Protein AF-A0A672Z859-F1 (afdb_monomer_lite)

InterPro domains:
  IPR001382 Glycoside hydrolase family 47 [PF01532] (1-396)
  IPR001382 Glycoside hydrolase family 47 [PR00747] (28-46)
  IPR001382 Glycoside hydrolase family 47 [PR00747] (67-86)
  IPR001382 Glycoside hydrolase family 47 [PR00747] (162-179)
  IPR001382 Glycoside hydrolase family 47 [PR00747] (224-240)
  IPR001382 Glycoside hydrolase family 47 [PR00747] (297-321)
  IPR001382 Glycoside hydrolase family 47 [PR00747] (360-380)
  IPR012341 Six-hairpin glycosidase-like superfamily [G3DSA:1.50.10.10] (1-399)
  IPR036026 Seven-hairpin glycosidases [SSF48225] (1-396)
  IPR050749 Glycosyl Hydrolase Family 47 [PTHR11742] (1-396)

Sequence (406 aa):
MWILGLKEEFEEAKAWVATELSFNKNVDVNLFESTIRILGGLLSTYHLTGDTLFLDKAKDIGSRLMPAFNTPSKIPYSDVNIGKGTAHPPRWTSDSTVAEVTSIQLEFRELSRLTEDPQYQAAVAEVMRQVHKLDGKLDGLVPMFINTNNGQFTHQGIYTLGARADSYYEYLLKQWIQGGKKETQLLEDYLQAIEGVQKNLVQKSSPNGLTFVGELSHGQFSPKMDHLVCFLPGTLALGAHNGLPADHMDLAKQLMETCYQMYLQMETGLSPEIVHFNMHQGSIRDIDVKLADRHNLLRPETVESLFYLYRFTKDHKYRDWGWEILQNFNKYTKVSSGGYTSVNNVRDPDYPSPRDKMESFFLGETLKYLYLLFSNDTDLVSLDRYVFNTEAHPLPDSDGLCWRSR

Organism: NCBI:txid375764

Radius of gyration: 20.68 Å; chains: 1; bounding box: 54×48×50 Å

Foldseek 3Di:
DLLVVPVVVVVVVVVCLQPPDDLQDQDKDFLQCCQQPQLLQLQLVCVSPVDCSSLVSSLLQLVLSLLQLPFQQSQGAGIGGSNPSHGDHPPPAQKDQLLSLQQRQLRLVSNCVVVVPCSSNVSSVSLVVLVLPAPLAQQLFAAGIAGRHPRHDDLRFKGDCAPRRVCNLVSLLLVCQQAVVPPVSSVVSNVSVVVRQVPQFWAFFPDPGQTDGFITHNNDTFQKHFLRSLLQLLSLLLCVVVPHDPVSNVSSVRVLVVSQCLQVVFPLSAHWRMWGAHHDPPDPDGTDDDLQGQKDQLDASSLSSLLSNCLRPVPCVSLVSLVSNVVSQVQQFADPVDDGFIFNHSNDSPPSHGPPDRDPLNVQHRVVSNVSSPDPDCVSLHSNFWDARPSRRTDGGPVVPPPPDD

Structure (mmCIF, N/CA/C/O backbone):
data_AF-A0A672Z859-F1
#
_entry.id   AF-A0A672Z859-F1
#
loop_
_atom_site.group_PDB
_atom_site.id
_atom_site.type_symbol
_atom_site.label_atom_id
_atom_site.label_alt_id
_atom_site.label_comp_id
_atom_site.label_asym_id
_atom_site.label_entity_id
_atom_site.label_seq_id
_atom_site.pdbx_PDB_ins_code
_atom_site.Cartn_x
_atom_site.Cartn_y
_atom_site.Cartn_z
_atom_site.occupancy
_atom_site.B_iso_or_equiv
_atom_site.auth_seq_id
_atom_site.auth_comp_id
_atom_site.auth_asym_id
_atom_site.auth_atom_id
_atom_site.pdbx_PDB_model_num
ATOM 1 N N . MET A 1 1 ? -15.881 -8.748 -4.102 1.00 97.38 1 MET A N 1
ATOM 2 C CA . MET A 1 1 ? -17.262 -9.241 -4.317 1.00 97.38 1 MET A CA 1
ATOM 3 C C . MET A 1 1 ? -18.230 -8.105 -4.618 1.00 97.38 1 MET A C 1
ATOM 5 O O . MET A 1 1 ? -18.609 -7.965 -5.771 1.00 97.38 1 MET A O 1
ATOM 9 N N . TRP A 1 2 ? -18.559 -7.239 -3.650 1.00 97.44 2 TRP A N 1
ATOM 10 C CA . TRP A 1 2 ? -19.599 -6.208 -3.810 1.00 97.44 2 TRP A CA 1
ATOM 11 C C . TRP A 1 2 ? -19.456 -5.304 -5.049 1.00 97.44 2 TRP A C 1
ATOM 13 O O . TRP A 1 2 ? -20.424 -5.149 -5.791 1.00 97.44 2 TRP A O 1
ATOM 23 N N . ILE A 1 3 ? -18.255 -4.755 -5.281 1.00 97.19 3 ILE A N 1
ATOM 24 C CA . ILE A 1 3 ? -17.929 -3.864 -6.417 1.00 97.19 3 ILE A CA 1
ATOM 25 C C . ILE A 1 3 ? -18.096 -4.577 -7.771 1.00 97.19 3 ILE A C 1
ATOM 27 O O . ILE A 1 3 ? -18.504 -3.961 -8.748 1.00 97.19 3 ILE A O 1
ATOM 31 N N . LEU A 1 4 ? -17.817 -5.883 -7.816 1.00 97.31 4 LEU A N 1
ATOM 32 C CA . LEU A 1 4 ? -17.894 -6.712 -9.024 1.00 97.31 4 LEU A CA 1
ATOM 33 C C . LEU A 1 4 ? -19.319 -7.240 -9.288 1.00 97.31 4 LEU A C 1
ATOM 35 O O . LEU A 1 4 ? -19.523 -7.993 -10.231 1.00 97.31 4 LEU A O 1
ATOM 39 N N . GLY A 1 5 ? -20.301 -6.900 -8.444 1.00 97.31 5 GLY A N 1
ATOM 40 C CA . GLY A 1 5 ? -21.679 -7.386 -8.588 1.00 97.31 5 GLY A CA 1
ATOM 41 C C . GLY A 1 5 ? -21.903 -8.844 -8.165 1.00 97.31 5 GLY A C 1
ATOM 42 O O . GLY A 1 5 ? -22.997 -9.359 -8.368 1.00 97.31 5 GLY A O 1
ATOM 43 N N . LEU A 1 6 ? -20.915 -9.489 -7.536 1.00 98.38 6 LEU A N 1
ATOM 44 C CA . LEU A 1 6 ? -20.994 -10.861 -7.011 1.00 98.38 6 LEU A CA 1
ATOM 45 C C . LEU A 1 6 ? -21.804 -10.884 -5.703 1.00 98.38 6 LEU A C 1
ATOM 47 O O . LEU A 1 6 ? -21.234 -10.850 -4.609 1.00 98.38 6 LEU A O 1
ATOM 51 N N . LYS A 1 7 ? -23.133 -10.759 -5.816 1.00 97.62 7 LYS A N 1
ATOM 52 C CA . LYS A 1 7 ? -24.040 -10.592 -4.667 1.00 97.62 7 LYS A CA 1
ATOM 53 C C . LYS A 1 7 ? -24.326 -11.903 -3.940 1.00 97.62 7 LYS A C 1
ATOM 55 O O . LYS A 1 7 ? -24.415 -11.877 -2.720 1.00 97.62 7 LYS A O 1
ATOM 60 N N . GLU A 1 8 ? -24.437 -13.019 -4.654 1.00 98.56 8 GLU A N 1
ATOM 61 C CA . GLU A 1 8 ? -24.702 -14.329 -4.044 1.00 98.56 8 GLU A CA 1
ATOM 62 C C . GLU A 1 8 ? -23.522 -14.767 -3.165 1.00 98.56 8 GLU A C 1
ATOM 64 O O . GLU A 1 8 ? -23.705 -15.077 -1.989 1.00 98.56 8 GLU A O 1
ATOM 69 N N . GLU A 1 9 ? -22.299 -14.656 -3.685 1.00 98.75 9 GLU A N 1
ATOM 70 C CA . GLU A 1 9 ? -21.063 -14.943 -2.951 1.00 98.75 9 GLU A CA 1
ATOM 71 C C . GLU A 1 9 ? -20.862 -13.973 -1.780 1.00 98.75 9 GLU A C 1
ATOM 73 O O . GLU A 1 9 ? -20.339 -14.341 -0.727 1.00 98.75 9 GLU A O 1
ATOM 78 N N . PHE A 1 10 ? -21.294 -12.716 -1.940 1.00 98.69 10 PHE A N 1
ATOM 79 C CA . PHE A 1 10 ? -21.260 -11.748 -0.849 1.00 98.69 10 PHE A CA 1
ATOM 80 C C . PHE A 1 10 ? -22.196 -12.141 0.300 1.00 98.69 10 PHE A C 1
ATOM 82 O O . PHE A 1 10 ? -21.785 -12.046 1.455 1.00 98.69 10 PHE A O 1
ATOM 89 N N . GLU A 1 11 ? -23.422 -12.587 0.014 1.00 98.62 11 GLU A N 1
ATOM 90 C CA . GLU A 1 11 ? -24.357 -13.027 1.057 1.00 98.62 11 GLU A CA 1
ATOM 91 C C . GLU A 1 11 ? -23.876 -14.307 1.758 1.00 98.62 11 GLU A C 1
ATOM 93 O O . GLU A 1 11 ? -23.990 -14.406 2.981 1.00 98.62 11 GLU A O 1
ATOM 98 N N . GLU A 1 12 ? -23.256 -15.245 1.033 1.00 98.75 12 GLU A N 1
ATOM 99 C CA . GLU A 1 12 ? -22.596 -16.411 1.639 1.00 98.75 12 GLU A CA 1
ATOM 100 C C . GLU A 1 12 ? -21.469 -15.984 2.597 1.00 98.75 12 GLU A C 1
ATOM 102 O O . GLU A 1 12 ? -21.439 -16.386 3.765 1.00 98.75 12 GLU A O 1
ATOM 107 N N . ALA A 1 13 ? -20.569 -15.108 2.142 1.00 98.75 13 ALA A N 1
ATOM 108 C CA . ALA A 1 13 ? -19.478 -14.601 2.970 1.00 98.75 13 ALA A CA 1
ATOM 109 C C . ALA A 1 13 ? -19.990 -13.806 4.183 1.00 98.75 13 ALA A C 1
ATOM 111 O O . ALA A 1 13 ? -19.455 -13.930 5.287 1.00 98.75 13 ALA A O 1
ATOM 112 N N . LYS A 1 14 ? -21.048 -13.010 4.008 1.00 98.62 14 LYS A N 1
ATOM 113 C CA . LYS A 1 14 ? -21.707 -12.275 5.091 1.00 98.62 14 LYS A CA 1
ATOM 114 C C . LYS A 1 14 ? -22.301 -13.222 6.132 1.00 98.62 14 LYS A C 1
ATOM 116 O O . LYS A 1 14 ? -22.148 -12.960 7.324 1.00 98.62 14 LYS A O 1
ATOM 121 N N . ALA A 1 15 ? -22.938 -14.316 5.711 1.00 98.69 15 ALA A N 1
ATOM 122 C CA . ALA A 1 15 ? -23.451 -15.326 6.634 1.00 98.69 15 ALA A CA 1
ATOM 123 C C . ALA A 1 15 ? -22.320 -15.899 7.504 1.00 98.69 15 ALA A C 1
ATOM 125 O O . ALA A 1 15 ? -22.454 -15.939 8.725 1.00 98.69 15 ALA A O 1
ATOM 126 N N . TRP A 1 16 ? -21.167 -16.215 6.905 1.00 98.81 16 TRP A N 1
ATOM 127 C CA . TRP A 1 16 ? -19.982 -16.648 7.652 1.00 98.81 16 TRP A CA 1
ATOM 128 C C . TRP A 1 16 ? -19.458 -15.572 8.620 1.00 98.81 16 TRP A C 1
ATOM 130 O O . TRP A 1 16 ? -19.127 -15.874 9.766 1.00 98.81 16 TRP A O 1
ATOM 140 N N . VAL A 1 17 ? -19.421 -14.297 8.213 1.00 98.69 17 VAL A N 1
ATOM 141 C CA . VAL A 1 17 ? -19.032 -13.187 9.108 1.00 98.69 17 VAL A CA 1
ATOM 142 C C . VAL A 1 17 ? -19.989 -13.066 10.298 1.00 98.69 17 VAL A C 1
ATOM 144 O O . VAL A 1 17 ? -19.555 -12.788 11.421 1.00 98.69 17 VAL A O 1
ATOM 147 N N . ALA A 1 18 ? -21.283 -13.285 10.073 1.00 98.38 18 ALA A N 1
ATOM 148 C CA . ALA A 1 18 ? -22.292 -13.227 11.120 1.00 98.38 18 ALA A CA 1
ATOM 149 C C . ALA A 1 18 ? -22.147 -14.375 12.129 1.00 98.38 18 ALA A C 1
ATOM 151 O O . ALA A 1 18 ? -22.245 -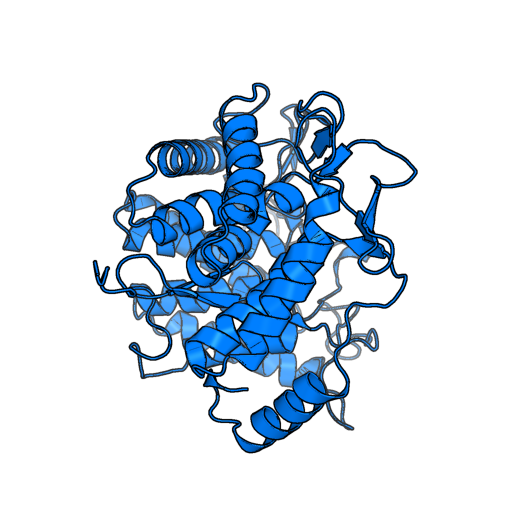14.129 13.334 1.00 98.38 18 ALA A O 1
ATOM 152 N N . THR A 1 19 ? -21.901 -15.605 11.661 1.00 98.06 19 THR A N 1
ATOM 153 C CA . THR A 1 19 ? -21.967 -16.807 12.512 1.00 98.06 19 THR A CA 1
ATOM 154 C C . THR A 1 19 ? -20.611 -17.323 12.988 1.00 98.06 19 THR A C 1
ATOM 156 O O . THR A 1 19 ? -20.510 -17.771 14.127 1.00 98.06 19 THR A O 1
ATOM 159 N N . GLU A 1 20 ? -19.563 -17.229 12.169 1.00 98.12 20 GLU A N 1
ATOM 160 C CA . GLU A 1 20 ? -18.277 -17.895 12.420 1.00 98.12 20 GLU A CA 1
ATOM 161 C C . GLU A 1 20 ? -17.148 -16.935 12.816 1.00 98.12 20 GLU A C 1
ATOM 163 O O . GLU A 1 20 ? -16.234 -17.313 13.559 1.00 98.12 20 GLU A O 1
ATOM 168 N N . LEU A 1 21 ? -17.174 -15.684 12.338 1.00 97.88 21 LEU A N 1
ATOM 169 C CA . LEU A 1 21 ? -16.095 -14.736 12.621 1.00 97.88 21 LEU A CA 1
ATOM 170 C C . LEU A 1 21 ? -16.099 -14.320 14.098 1.00 97.88 21 LEU A C 1
ATOM 172 O O . LEU A 1 21 ? -16.973 -13.580 14.561 1.00 97.88 21 LEU A O 1
ATOM 176 N N . SER A 1 22 ? -15.064 -14.740 14.828 1.00 96.75 22 SER A N 1
ATOM 177 C CA . SER A 1 22 ? -14.857 -14.409 16.238 1.00 96.75 22 SER A CA 1
ATOM 178 C C . SER A 1 22 ? -13.419 -13.984 16.517 1.00 96.75 22 SER A C 1
ATOM 180 O O . SER A 1 22 ? -12.471 -14.689 16.167 1.00 96.75 22 SER A O 1
ATOM 182 N N . PHE A 1 23 ? -13.269 -12.870 17.234 1.00 97.75 23 PHE A N 1
ATOM 183 C CA . PHE A 1 23 ? -11.976 -12.316 17.645 1.00 97.75 23 PHE A CA 1
ATOM 184 C C . PHE A 1 23 ? -11.574 -12.691 19.083 1.00 97.75 23 PHE A C 1
ATOM 186 O O . PHE A 1 23 ? -10.607 -12.166 19.622 1.00 97.75 23 PHE A O 1
ATOM 193 N N . ASN A 1 24 ? -12.279 -13.642 19.708 1.00 94.50 24 ASN A N 1
ATOM 194 C CA . ASN A 1 24 ? -12.000 -14.106 21.076 1.00 94.50 24 ASN A CA 1
ATOM 195 C C . ASN A 1 24 ? -10.847 -15.121 21.175 1.00 94.50 24 ASN A C 1
ATOM 197 O O . ASN A 1 24 ? -10.555 -15.628 22.259 1.00 94.50 24 ASN A O 1
ATOM 201 N N . LYS A 1 25 ? -10.215 -15.483 20.055 1.00 95.12 25 LYS A N 1
ATOM 202 C CA . LYS A 1 25 ? -9.151 -16.491 20.044 1.00 95.12 25 LYS A CA 1
ATOM 203 C C . LYS A 1 25 ? -7.878 -15.929 20.680 1.00 95.12 25 LYS A C 1
ATOM 205 O O . LYS A 1 25 ? -7.481 -14.803 20.411 1.00 95.12 25 LYS A O 1
ATOM 210 N N . ASN A 1 26 ? -7.215 -16.743 21.499 1.00 97.19 26 ASN A N 1
ATOM 211 C CA . ASN A 1 26 ? -5.883 -16.441 22.024 1.00 97.19 26 ASN A CA 1
ATOM 212 C C . ASN A 1 26 ? -4.842 -16.631 20.910 1.00 97.19 26 ASN A C 1
ATOM 214 O O . ASN A 1 26 ? -4.284 -17.718 20.760 1.00 97.19 26 ASN A O 1
ATOM 218 N N . VAL A 1 27 ? -4.630 -15.582 20.123 1.00 98.00 27 VAL A N 1
ATOM 219 C CA . VAL A 1 27 ? -3.706 -15.556 18.990 1.00 98.00 27 VAL A CA 1
ATOM 220 C C . VAL A 1 27 ? -3.055 -14.182 18.906 1.00 98.00 27 VAL A C 1
ATOM 222 O O . VAL A 1 27 ? -3.732 -13.172 19.100 1.00 98.00 27 VAL A O 1
ATOM 225 N N . ASP A 1 28 ? -1.750 -14.169 18.647 1.00 98.31 28 ASP A N 1
ATOM 226 C CA . ASP A 1 28 ? -1.007 -12.950 18.344 1.00 98.31 28 ASP A CA 1
ATOM 227 C C . ASP A 1 28 ? -1.210 -12.604 16.871 1.00 98.31 28 ASP A C 1
ATOM 229 O O . ASP A 1 28 ? -1.136 -13.477 16.000 1.00 98.31 28 ASP A O 1
ATOM 233 N N . VAL A 1 29 ? -1.496 -11.337 16.602 1.00 98.56 29 VAL A N 1
ATOM 234 C CA . VAL A 1 29 ? -1.642 -10.804 15.251 1.00 98.56 29 VAL A CA 1
ATOM 235 C C . VAL A 1 29 ? -0.760 -9.575 15.098 1.00 98.56 29 VAL A C 1
ATOM 237 O O . VAL A 1 29 ? -0.601 -8.802 16.046 1.00 98.56 29 VAL A O 1
ATOM 240 N N . ASN A 1 30 ? -0.226 -9.372 13.896 1.00 98.75 30 ASN A N 1
ATOM 241 C CA . ASN A 1 30 ? 0.464 -8.133 13.569 1.00 98.75 30 ASN A CA 1
ATOM 242 C C . ASN A 1 30 ? -0.564 -6.990 13.465 1.00 98.75 30 ASN A C 1
ATOM 244 O O . ASN A 1 30 ? -1.607 -7.146 12.819 1.00 98.75 30 ASN A O 1
ATOM 248 N N . LEU A 1 31 ? -0.285 -5.861 14.120 1.00 98.88 31 LEU A N 1
ATOM 249 C CA . LEU A 1 31 ? -1.169 -4.697 14.182 1.00 98.88 31 LEU A CA 1
ATOM 250 C C . LEU A 1 31 ? -1.448 -4.129 12.789 1.00 98.88 31 LEU A C 1
ATOM 252 O O . LEU A 1 31 ? -2.609 -3.890 12.458 1.00 98.88 31 LEU A O 1
ATOM 256 N N . PHE A 1 32 ? -0.405 -3.925 11.987 1.00 98.88 32 PHE A N 1
ATOM 257 C CA . PHE A 1 32 ? -0.510 -3.352 10.648 1.00 98.88 32 PHE A CA 1
ATOM 258 C C . PHE A 1 32 ? -1.339 -4.249 9.729 1.00 98.88 32 PHE A C 1
ATOM 260 O O . PHE A 1 32 ? -2.381 -3.818 9.242 1.00 98.88 32 PHE A O 1
ATOM 267 N N . GLU A 1 33 ? -0.971 -5.525 9.609 1.00 98.75 33 GLU A N 1
ATOM 268 C CA . GLU A 1 33 ? -1.672 -6.484 8.747 1.00 98.75 33 GLU A CA 1
ATOM 269 C C . GLU A 1 33 ? -3.140 -6.670 9.161 1.00 98.75 33 GLU A C 1
ATOM 271 O O . GLU A 1 33 ? -4.044 -6.735 8.328 1.00 98.75 33 GLU A O 1
ATOM 276 N N . SER A 1 34 ? -3.419 -6.704 10.467 1.00 98.81 34 SER A N 1
ATOM 277 C CA . SER A 1 34 ? -4.800 -6.785 10.961 1.00 98.81 34 SER A CA 1
ATOM 278 C C . SER A 1 34 ? -5.596 -5.524 10.642 1.00 98.81 34 SER A C 1
ATOM 280 O O . SER A 1 34 ? -6.791 -5.595 10.350 1.00 98.81 34 SER A O 1
ATOM 282 N N . THR A 1 35 ? -4.944 -4.365 10.692 1.00 98.94 35 THR A N 1
ATOM 283 C CA . THR A 1 35 ? -5.588 -3.081 10.437 1.00 98.94 35 THR A CA 1
ATOM 284 C C . THR A 1 35 ? -5.940 -2.931 8.968 1.00 98.94 35 THR A C 1
ATOM 286 O O . THR A 1 35 ? -7.113 -2.750 8.642 1.00 98.94 35 THR A O 1
ATOM 289 N N . ILE A 1 36 ? -4.961 -3.059 8.075 1.00 98.88 36 ILE A N 1
ATOM 290 C CA . ILE A 1 36 ? -5.174 -2.754 6.659 1.00 98.88 36 ILE A CA 1
ATOM 291 C C . ILE A 1 36 ? -6.114 -3.771 6.008 1.00 98.88 36 ILE A C 1
ATOM 293 O O . ILE A 1 36 ? -6.962 -3.378 5.212 1.00 98.88 36 ILE A O 1
ATOM 297 N N . ARG A 1 37 ? -6.056 -5.050 6.414 1.00 98.88 37 ARG A N 1
ATOM 298 C CA . ARG A 1 37 ? -6.857 -6.127 5.807 1.00 98.88 37 ARG A CA 1
ATOM 299 C C . ARG A 1 37 ? -8.211 -6.308 6.478 1.00 98.88 37 ARG A C 1
ATOM 301 O O . ARG A 1 37 ? -9.253 -6.284 5.825 1.00 98.88 37 ARG A O 1
ATOM 308 N N . ILE A 1 38 ? -8.218 -6.531 7.794 1.00 98.88 38 ILE A N 1
ATOM 309 C CA . ILE A 1 38 ? -9.438 -6.919 8.517 1.00 98.88 38 ILE A CA 1
ATOM 310 C C . ILE A 1 38 ? -10.249 -5.676 8.862 1.00 98.88 38 ILE A C 1
ATOM 312 O O . ILE A 1 38 ? -11.412 -5.585 8.471 1.00 98.88 38 ILE A O 1
ATOM 316 N N . LEU A 1 39 ? -9.654 -4.707 9.564 1.00 98.94 39 LEU A N 1
ATOM 317 C CA . LEU A 1 39 ? -10.371 -3.487 9.939 1.00 98.94 39 LEU A CA 1
ATOM 318 C C . LEU A 1 39 ? -10.760 -2.677 8.690 1.00 98.94 39 LEU A C 1
ATOM 320 O O . LEU A 1 39 ? -11.938 -2.360 8.521 1.00 98.94 39 LEU A O 1
ATOM 324 N N . GLY A 1 40 ? -9.817 -2.425 7.778 1.00 98.88 40 GLY A N 1
ATOM 325 C CA . GLY A 1 40 ? -10.071 -1.740 6.507 1.00 98.88 40 GLY A CA 1
ATOM 326 C C . GLY A 1 40 ? -11.137 -2.436 5.653 1.00 98.88 40 GLY A C 1
ATOM 327 O O . GLY A 1 40 ? -12.067 -1.786 5.159 1.00 98.88 40 GLY A O 1
ATOM 328 N N . GLY A 1 41 ? -11.074 -3.768 5.548 1.00 98.88 41 GLY A N 1
ATOM 329 C CA . GLY A 1 41 ? -12.054 -4.574 4.822 1.00 98.88 41 GLY A CA 1
ATOM 330 C C . GLY A 1 41 ? -13.465 -4.510 5.405 1.00 98.88 41 GLY A C 1
ATOM 331 O O . GLY A 1 41 ? -14.431 -4.338 4.653 1.00 98.88 41 GLY A O 1
ATOM 332 N N . LEU A 1 42 ? -13.599 -4.588 6.731 1.00 98.94 42 LEU A N 1
ATOM 333 C CA . LEU A 1 42 ? -14.886 -4.458 7.420 1.00 98.94 42 LEU A CA 1
ATOM 334 C C . LEU A 1 42 ? -15.466 -3.044 7.263 1.00 98.94 42 LEU A C 1
ATOM 336 O O . LEU A 1 42 ? -16.631 -2.907 6.889 1.00 98.94 42 LEU A O 1
ATOM 340 N N . LEU A 1 43 ? -14.653 -2.001 7.460 1.00 98.88 43 LEU A N 1
ATOM 341 C CA . LEU A 1 43 ? -15.073 -0.602 7.304 1.00 98.88 43 LEU A CA 1
ATOM 342 C C . LEU A 1 43 ? -15.542 -0.299 5.876 1.00 98.88 43 LEU A C 1
ATOM 344 O O . LEU A 1 43 ? -16.607 0.284 5.677 1.00 98.88 43 LEU A O 1
ATOM 348 N N . SER A 1 44 ? -14.793 -0.744 4.868 1.00 98.75 44 SER A N 1
ATOM 349 C CA . SER A 1 44 ? -15.196 -0.558 3.469 1.00 98.75 44 SER A CA 1
ATOM 350 C C . SER A 1 44 ? -16.470 -1.318 3.133 1.00 98.75 44 SER A C 1
ATOM 352 O O . SER A 1 44 ? -17.327 -0.815 2.409 1.00 98.75 44 SER A O 1
ATOM 354 N N . THR A 1 45 ? -16.628 -2.529 3.670 1.00 98.62 45 THR A N 1
ATOM 355 C CA . THR A 1 45 ? -17.850 -3.309 3.459 1.00 98.62 45 THR A CA 1
ATOM 356 C C . THR A 1 45 ? -19.054 -2.614 4.085 1.00 98.62 45 THR A C 1
ATOM 358 O O . THR A 1 45 ? -20.091 -2.511 3.430 1.00 98.62 45 THR A O 1
ATOM 361 N N . TYR A 1 46 ? -18.910 -2.064 5.294 1.00 98.62 46 TYR A N 1
ATOM 362 C CA . TYR A 1 46 ? -19.938 -1.233 5.918 1.00 98.62 46 TYR A CA 1
ATOM 363 C C . TYR A 1 46 ? -20.327 -0.053 5.017 1.00 98.62 46 TYR A C 1
ATOM 365 O O . TYR A 1 46 ? -21.502 0.102 4.697 1.00 98.62 46 TYR A O 1
ATOM 373 N N . HIS A 1 47 ? -19.361 0.724 4.521 1.00 97.56 47 HIS A N 1
ATOM 374 C CA . HIS A 1 47 ? -19.649 1.885 3.666 1.00 97.56 47 HIS A CA 1
ATOM 375 C C . HIS A 1 47 ? -20.348 1.540 2.358 1.00 97.56 47 HIS A C 1
ATOM 377 O O . HIS A 1 47 ? -21.225 2.271 1.904 1.00 97.56 47 HIS A O 1
ATOM 383 N N . LEU A 1 48 ? -19.970 0.423 1.742 1.00 96.19 48 LEU A N 1
ATOM 384 C CA . LEU A 1 48 ? -20.531 0.009 0.462 1.00 96.19 48 LEU A CA 1
ATOM 385 C C . LEU A 1 48 ? -21.935 -0.604 0.582 1.00 96.19 48 LEU A C 1
ATOM 387 O O . LEU A 1 48 ? -22.661 -0.636 -0.413 1.00 96.19 48 LEU A O 1
ATOM 391 N N . THR A 1 49 ? -22.306 -1.110 1.761 1.00 97.00 49 THR A N 1
ATOM 392 C CA . THR A 1 49 ? -23.536 -1.901 1.964 1.00 97.00 49 THR A CA 1
ATOM 393 C C . THR A 1 49 ? -24.540 -1.257 2.916 1.00 97.00 49 THR A C 1
ATOM 395 O O . THR A 1 49 ? -25.730 -1.545 2.822 1.00 97.00 49 THR A O 1
ATOM 398 N N . GLY A 1 50 ? -24.080 -0.402 3.831 1.00 97.06 50 GLY A N 1
ATOM 399 C CA . GLY A 1 50 ? -24.862 0.125 4.949 1.00 97.06 50 GLY A CA 1
ATOM 400 C C . GLY A 1 50 ? -25.152 -0.895 6.058 1.00 97.06 50 GLY A C 1
ATOM 401 O O . GLY A 1 50 ? -25.912 -0.584 6.974 1.00 97.06 50 GLY A O 1
ATOM 402 N N . ASP A 1 51 ? -24.589 -2.105 5.991 1.00 98.19 51 ASP A N 1
ATOM 403 C CA . ASP A 1 51 ? -24.888 -3.183 6.934 1.00 98.19 51 ASP A CA 1
ATOM 404 C C . ASP A 1 51 ? -24.052 -3.061 8.217 1.00 98.19 51 ASP A C 1
ATOM 406 O O . ASP A 1 51 ? -22.827 -3.223 8.212 1.00 98.19 51 ASP A O 1
ATOM 410 N N . THR A 1 52 ? -24.728 -2.786 9.334 1.00 98.31 52 THR A N 1
ATOM 411 C CA . THR A 1 52 ? -24.100 -2.516 10.634 1.00 98.31 52 THR A CA 1
ATOM 412 C C . THR A 1 52 ? -23.339 -3.707 11.203 1.00 98.31 52 THR A C 1
ATOM 414 O O . THR A 1 52 ? -22.440 -3.485 12.009 1.00 98.31 52 THR A O 1
ATOM 417 N N . LEU A 1 53 ? -23.602 -4.941 10.746 1.00 98.62 53 LEU A N 1
ATOM 418 C CA . LEU A 1 53 ? -22.828 -6.124 11.142 1.00 98.62 53 LEU A CA 1
ATOM 419 C C . LEU A 1 53 ? -21.322 -5.891 10.972 1.00 98.62 53 LEU A C 1
ATOM 421 O O . LEU A 1 53 ? -20.526 -6.238 11.846 1.00 98.62 53 LEU A O 1
ATOM 425 N N . PHE A 1 54 ? -20.920 -5.301 9.845 1.00 98.81 54 PHE A N 1
ATOM 426 C CA . PHE A 1 54 ? -19.508 -5.079 9.554 1.00 98.81 54 PHE A CA 1
ATOM 427 C C . PHE A 1 54 ? -18.907 -3.980 10.432 1.00 98.81 54 PHE A C 1
ATOM 429 O O . PHE A 1 54 ? -17.758 -4.114 10.846 1.00 98.81 54 PHE A O 1
ATOM 436 N N . LEU A 1 55 ? -19.680 -2.946 10.783 1.00 98.75 55 LEU A N 1
ATOM 437 C CA . LEU A 1 55 ? -19.239 -1.917 11.727 1.00 98.75 55 LEU A CA 1
ATOM 438 C C . LEU A 1 55 ? -19.090 -2.479 13.148 1.00 98.75 55 LEU A C 1
ATOM 440 O O . LEU A 1 55 ? -18.099 -2.196 13.817 1.00 98.75 55 LEU A O 1
ATOM 444 N N . ASP A 1 56 ? -20.016 -3.330 13.589 1.00 98.69 56 ASP A N 1
ATOM 445 C CA . ASP A 1 56 ? -19.932 -3.983 14.898 1.00 98.69 56 ASP A CA 1
ATOM 446 C C . ASP A 1 56 ? -18.678 -4.868 14.993 1.00 98.69 56 ASP A C 1
ATOM 448 O O . ASP A 1 56 ? -17.933 -4.807 15.975 1.00 98.69 56 ASP A O 1
ATOM 452 N N . LYS A 1 57 ? -18.382 -5.640 13.936 1.00 98.81 57 LYS A N 1
ATOM 453 C CA . LYS A 1 57 ? -17.147 -6.438 13.845 1.00 98.81 57 LYS A CA 1
ATOM 454 C C . LYS A 1 57 ? -15.897 -5.560 13.761 1.00 98.81 57 LYS A C 1
ATOM 456 O O . LYS A 1 57 ? -14.897 -5.903 14.389 1.00 98.81 57 LYS A O 1
ATOM 461 N N . ALA A 1 58 ? -15.945 -4.442 13.031 1.00 98.88 58 ALA A N 1
ATOM 462 C CA . ALA A 1 58 ? -14.844 -3.481 12.934 1.00 98.88 58 ALA A CA 1
ATOM 463 C C . ALA A 1 58 ? -14.511 -2.879 14.306 1.00 98.88 58 ALA A C 1
ATOM 465 O O . ALA A 1 58 ? -13.344 -2.819 14.692 1.00 98.88 58 ALA A O 1
ATOM 466 N N . LYS A 1 59 ? -15.532 -2.507 15.085 1.00 98.81 59 LYS A N 1
ATOM 467 C CA . LYS A 1 59 ? -15.362 -2.018 16.456 1.00 98.81 59 LYS A CA 1
ATOM 468 C C . LYS A 1 59 ? -14.771 -3.079 17.383 1.00 98.81 59 LYS A C 1
ATOM 470 O O . LYS A 1 59 ? -13.882 -2.748 18.168 1.00 98.81 59 LYS A O 1
ATOM 475 N N . ASP A 1 60 ? -15.225 -4.333 17.292 1.00 98.75 60 ASP A N 1
ATOM 476 C CA . ASP A 1 60 ? -14.695 -5.443 18.102 1.00 98.75 60 ASP A CA 1
ATOM 477 C C . ASP A 1 60 ? -13.196 -5.661 17.836 1.00 98.75 60 ASP A C 1
ATOM 479 O O . ASP A 1 60 ? -12.391 -5.611 18.769 1.00 98.75 60 ASP A O 1
ATOM 483 N N . ILE A 1 61 ? -12.785 -5.812 16.568 1.00 98.81 61 ILE A N 1
ATOM 484 C CA . ILE A 1 61 ? -11.359 -5.977 16.249 1.00 98.81 61 ILE A CA 1
ATOM 485 C C . ILE A 1 61 ? -10.549 -4.720 16.586 1.00 98.81 61 ILE A C 1
ATOM 487 O O . ILE A 1 61 ? -9.507 -4.839 17.222 1.00 98.81 61 ILE A O 1
ATOM 491 N N . GLY A 1 62 ? -11.041 -3.520 16.263 1.00 98.75 62 GLY A N 1
ATOM 492 C CA . GLY A 1 62 ? -10.352 -2.263 16.570 1.00 98.75 62 GLY A CA 1
ATOM 493 C C . GLY A 1 62 ? -10.076 -2.095 18.065 1.00 98.75 62 GLY A C 1
ATOM 494 O O . GLY A 1 62 ? -8.953 -1.783 18.458 1.00 98.75 62 GLY A O 1
ATOM 495 N N . SER A 1 63 ? -11.057 -2.418 18.916 1.00 98.62 63 SER A N 1
ATOM 496 C CA . SER A 1 63 ? -10.903 -2.407 20.380 1.00 98.62 63 SER A CA 1
ATOM 497 C C . SER A 1 63 ? -9.804 -3.363 20.855 1.00 98.62 63 SER A C 1
ATOM 499 O O . SER A 1 63 ? -9.042 -3.041 21.766 1.00 98.62 63 SER A O 1
ATOM 501 N N . ARG A 1 64 ? -9.695 -4.542 20.233 1.00 98.75 64 ARG A N 1
ATOM 502 C CA . ARG A 1 64 ? -8.705 -5.573 20.591 1.00 98.75 64 ARG A CA 1
ATOM 503 C C . ARG A 1 64 ? -7.292 -5.251 20.134 1.00 98.75 64 ARG A C 1
ATOM 505 O O . ARG A 1 64 ? -6.353 -5.825 20.677 1.00 98.75 64 ARG A O 1
ATOM 512 N N . LEU A 1 65 ? -7.143 -4.350 19.167 1.00 98.81 65 LEU A N 1
ATOM 513 C CA . LEU A 1 65 ? -5.846 -3.882 18.686 1.00 98.81 65 LEU A CA 1
ATOM 514 C C . LEU A 1 65 ? -5.272 -2.751 19.557 1.00 98.81 65 LEU A C 1
ATOM 516 O O . LEU A 1 65 ? -4.055 -2.589 19.622 1.00 98.81 65 LEU A O 1
ATOM 520 N N . MET A 1 66 ? -6.115 -2.016 20.296 1.00 98.81 66 MET A N 1
ATOM 521 C CA . MET A 1 66 ? -5.695 -0.889 21.146 1.00 98.81 66 MET A CA 1
ATOM 522 C C . MET A 1 66 ? -4.574 -1.188 22.162 1.00 98.81 66 MET A C 1
ATOM 524 O O . MET A 1 66 ? -3.742 -0.305 22.387 1.00 98.81 66 MET A O 1
ATOM 528 N N . PRO A 1 67 ? -4.464 -2.390 22.766 1.00 98.69 67 PRO A N 1
ATOM 529 C CA . PRO A 1 67 ? -3.344 -2.709 23.650 1.00 98.69 67 PRO A CA 1
ATOM 530 C C . PRO A 1 67 ? -1.959 -2.593 22.995 1.00 98.69 67 PRO A C 1
ATOM 532 O O . PRO A 1 67 ? -0.979 -2.415 23.716 1.00 98.69 67 PRO A O 1
ATOM 535 N N . ALA A 1 68 ? -1.854 -2.635 21.661 1.00 98.75 68 ALA A N 1
ATOM 536 C CA . ALA A 1 68 ? -0.588 -2.438 20.954 1.00 98.75 68 ALA A CA 1
ATOM 537 C C . ALA A 1 68 ? 0.050 -1.067 21.233 1.00 98.75 68 ALA A C 1
ATOM 539 O O . ALA A 1 68 ? 1.272 -0.960 21.279 1.00 98.75 68 ALA A O 1
ATOM 540 N N . PHE A 1 69 ? -0.759 -0.033 21.486 1.00 98.75 69 PHE A N 1
ATOM 541 C CA . PHE A 1 69 ? -0.305 1.341 21.747 1.00 98.75 69 PHE A CA 1
ATOM 542 C C . PHE A 1 69 ? 0.153 1.573 23.195 1.00 98.75 69 PHE A C 1
ATOM 544 O O . PHE A 1 69 ? 0.590 2.673 23.550 1.00 98.75 69 PHE A O 1
ATOM 551 N N . ASN A 1 70 ? 0.059 0.558 24.061 1.00 97.88 70 ASN A N 1
ATOM 552 C CA . ASN A 1 70 ? 0.451 0.655 25.464 1.00 97.88 70 ASN A CA 1
ATOM 553 C C . ASN A 1 70 ? 1.971 0.497 25.643 1.00 97.88 70 ASN A C 1
ATOM 555 O O . ASN A 1 70 ? 2.462 -0.406 26.316 1.00 97.88 70 ASN A O 1
ATOM 559 N N . THR A 1 71 ? 2.717 1.423 25.045 1.00 98.50 71 THR A N 1
ATOM 560 C CA . THR A 1 71 ? 4.180 1.507 25.112 1.00 98.50 71 THR A CA 1
ATOM 561 C C . THR A 1 71 ? 4.618 2.793 25.827 1.00 98.50 71 THR A C 1
ATOM 563 O O . THR A 1 71 ? 3.811 3.726 25.967 1.00 98.50 71 THR A O 1
ATOM 566 N N . PRO A 1 72 ? 5.876 2.880 26.308 1.00 98.19 72 PRO A N 1
ATOM 567 C CA . PRO A 1 72 ? 6.393 4.106 26.913 1.00 98.19 72 PRO A CA 1
ATOM 568 C C . PRO A 1 72 ? 6.361 5.307 25.960 1.00 98.19 72 PRO A C 1
ATOM 570 O O . PRO A 1 72 ? 6.000 6.401 26.391 1.00 98.19 72 PRO A O 1
ATOM 573 N N . SER A 1 73 ? 6.682 5.104 24.675 1.00 97.81 73 SER A N 1
ATOM 574 C CA . SER A 1 73 ? 6.668 6.184 23.685 1.00 97.81 73 SER A CA 1
ATOM 575 C C . SER A 1 73 ? 5.308 6.411 23.036 1.00 97.81 73 SER A C 1
ATOM 577 O O . SER A 1 73 ? 5.142 7.435 22.404 1.00 97.81 73 SER A O 1
ATOM 579 N N . LYS A 1 74 ? 4.324 5.513 23.176 1.00 98.00 74 LYS A N 1
ATOM 580 C CA . LYS A 1 74 ? 3.061 5.486 22.397 1.00 98.00 74 LYS A CA 1
ATOM 581 C C . LYS A 1 74 ? 3.205 5.092 20.928 1.00 98.00 74 LYS A C 1
ATOM 583 O O . LYS A 1 74 ? 2.190 4.912 20.261 1.00 98.00 74 LYS A O 1
ATOM 588 N N . ILE A 1 75 ? 4.425 4.858 20.447 1.00 98.69 75 ILE A N 1
ATOM 589 C CA . ILE A 1 75 ? 4.637 4.109 19.207 1.00 98.69 75 ILE A CA 1
ATOM 590 C C . ILE A 1 75 ? 4.247 2.653 19.478 1.00 98.69 75 ILE A C 1
ATOM 592 O O . ILE A 1 75 ? 4.799 2.064 20.414 1.00 98.69 75 ILE A O 1
ATOM 596 N N . PRO A 1 76 ? 3.291 2.073 18.735 1.00 98.75 76 PRO A N 1
ATOM 597 C CA . PRO A 1 76 ? 2.760 0.766 19.072 1.00 98.75 76 PRO A CA 1
ATOM 598 C C . PRO A 1 76 ? 3.785 -0.350 18.867 1.00 98.75 76 PRO A C 1
ATOM 600 O O . PRO A 1 76 ? 4.709 -0.243 18.055 1.00 98.75 76 PRO A O 1
ATOM 603 N N . TYR A 1 77 ? 3.593 -1.442 19.600 1.00 98.81 77 TYR A N 1
ATOM 604 C CA . TYR A 1 77 ? 4.242 -2.715 19.305 1.00 98.81 77 TYR A CA 1
ATOM 605 C C . TYR A 1 77 ? 3.755 -3.291 17.967 1.00 98.81 77 TYR A C 1
ATOM 607 O O . TYR A 1 77 ? 2.647 -2.988 17.525 1.00 98.81 77 TYR A O 1
ATOM 615 N N . SER A 1 78 ? 4.570 -4.157 17.356 1.00 98.12 78 SER A N 1
ATOM 616 C CA . SER A 1 78 ? 4.211 -4.881 16.130 1.00 98.12 78 SER A CA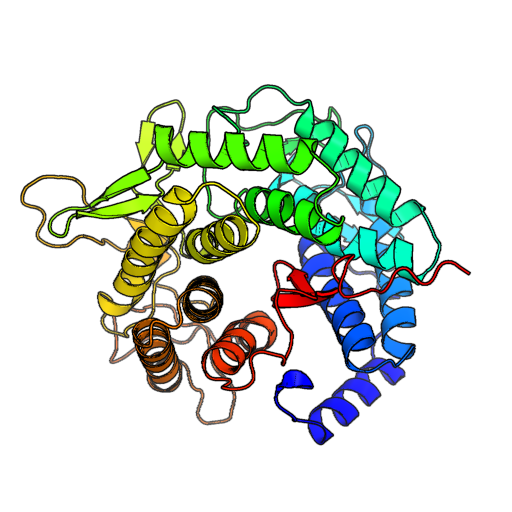 1
ATOM 617 C C . SER A 1 78 ? 3.058 -5.860 16.341 1.00 98.12 78 SER A C 1
ATOM 619 O O . SER A 1 78 ? 2.181 -5.953 15.487 1.00 98.12 78 SER A O 1
ATOM 621 N N . ASP A 1 79 ? 3.041 -6.583 17.466 1.00 98.62 79 ASP A N 1
ATOM 622 C CA . ASP A 1 79 ? 2.130 -7.707 17.685 1.00 98.62 79 ASP A CA 1
ATOM 623 C C . ASP A 1 79 ? 1.237 -7.503 18.912 1.00 98.62 79 ASP A C 1
ATOM 625 O O . ASP A 1 79 ? 1.667 -7.033 19.972 1.00 98.62 79 ASP A O 1
ATOM 629 N N . VAL A 1 80 ? -0.027 -7.904 18.776 1.00 98.56 80 VAL A N 1
ATOM 630 C CA . VAL A 1 80 ? -1.043 -7.849 19.830 1.00 98.56 80 VAL A CA 1
ATOM 631 C C . VAL A 1 80 ? -1.861 -9.133 19.865 1.00 98.56 80 VAL A C 1
ATOM 633 O O . VAL A 1 80 ? -2.292 -9.664 18.845 1.00 98.56 80 VAL A O 1
ATOM 636 N N . ASN A 1 81 ? -2.103 -9.638 21.068 1.00 98.69 81 ASN A N 1
ATOM 637 C CA . ASN A 1 81 ? -2.959 -10.783 21.300 1.00 98.69 81 ASN A CA 1
ATOM 638 C C . ASN A 1 81 ? -4.416 -10.340 21.433 1.00 98.69 81 ASN A C 1
ATOM 640 O O . ASN A 1 81 ? -4.810 -9.789 22.464 1.00 98.69 81 ASN A O 1
ATOM 644 N N . ILE A 1 82 ? -5.239 -10.638 20.431 1.00 97.69 82 ILE A N 1
ATOM 645 C CA . ILE A 1 82 ? -6.635 -10.167 20.375 1.00 97.69 82 ILE A CA 1
ATOM 646 C C . ILE A 1 82 ? -7.570 -10.857 21.384 1.00 97.69 82 ILE A C 1
ATOM 648 O O . ILE A 1 82 ? -8.645 -10.338 21.690 1.00 97.69 82 ILE A O 1
ATOM 652 N N . GLY A 1 83 ? -7.167 -12.007 21.934 1.00 96.81 83 GLY A N 1
ATOM 653 C CA . GLY A 1 83 ? -7.924 -12.728 22.961 1.00 96.81 83 GLY A CA 1
ATOM 654 C C . GLY A 1 83 ? -7.548 -12.326 24.389 1.00 96.81 83 GLY A C 1
ATOM 655 O O . GLY A 1 83 ? -8.419 -12.234 25.251 1.00 96.81 83 GLY A O 1
ATOM 656 N N . LYS A 1 84 ? -6.256 -12.091 24.650 1.00 96.50 84 LYS A N 1
ATOM 657 C CA . LYS A 1 84 ? -5.723 -11.757 25.984 1.00 96.50 84 LYS A CA 1
ATOM 658 C C . LYS A 1 84 ? -5.587 -10.258 26.244 1.00 96.50 84 LYS A C 1
ATOM 660 O O . LYS A 1 84 ? -5.497 -9.869 27.404 1.00 96.50 84 LYS A O 1
ATOM 665 N N . GLY A 1 85 ? -5.518 -9.437 25.197 1.00 96.12 85 GLY A N 1
ATOM 666 C CA . GLY A 1 85 ? -5.268 -7.999 25.314 1.00 96.12 85 GLY A CA 1
ATOM 667 C C . GLY A 1 85 ? -3.833 -7.649 25.724 1.00 96.12 85 GLY A C 1
ATOM 668 O O . GLY A 1 85 ? -3.601 -6.597 26.312 1.00 96.12 85 GLY A O 1
ATOM 669 N N . THR A 1 86 ? -2.868 -8.531 25.454 1.00 97.81 86 THR A N 1
ATOM 670 C CA . THR A 1 86 ? -1.433 -8.293 25.692 1.00 97.81 86 THR A CA 1
ATOM 671 C C . THR A 1 86 ? -0.728 -7.998 24.377 1.00 97.81 86 THR A C 1
ATOM 673 O O . THR A 1 86 ? -1.012 -8.677 23.400 1.00 97.81 86 THR A O 1
ATOM 676 N N . ALA A 1 87 ? 0.219 -7.064 24.347 1.00 98.38 87 ALA A N 1
ATOM 677 C CA . ALA A 1 87 ? 1.009 -6.745 23.156 1.00 98.38 87 ALA A CA 1
ATOM 678 C C . ALA A 1 87 ? 2.510 -6.831 23.442 1.00 98.38 87 ALA A C 1
ATOM 680 O O . ALA A 1 87 ? 2.928 -6.696 24.596 1.00 98.38 87 ALA A O 1
ATOM 681 N N . HIS A 1 88 ? 3.312 -7.087 22.410 1.00 98.38 88 HIS A N 1
ATOM 682 C CA . HIS A 1 88 ? 4.760 -7.220 22.539 1.00 98.38 88 HIS A CA 1
ATOM 683 C C . HIS A 1 88 ? 5.483 -6.900 21.219 1.00 98.38 88 HIS A C 1
ATOM 685 O O . HIS A 1 88 ? 4.912 -7.078 20.144 1.00 98.38 88 HIS A O 1
ATOM 691 N N . PRO A 1 89 ? 6.756 -6.467 21.270 1.00 97.75 89 PRO A N 1
ATOM 692 C CA . PRO A 1 89 ? 7.581 -6.342 20.074 1.00 97.75 89 PRO A CA 1
ATOM 693 C C . PRO A 1 89 ? 8.083 -7.730 19.621 1.00 97.75 89 PRO A C 1
ATOM 695 O O . PRO A 1 89 ? 7.869 -8.732 20.322 1.00 97.75 89 PRO A O 1
ATOM 698 N N . PRO A 1 90 ? 8.805 -7.832 18.493 1.00 95.69 90 PRO A N 1
ATOM 699 C CA . PRO A 1 90 ? 9.457 -9.076 18.108 1.00 95.69 90 PRO A CA 1
ATOM 700 C C . PRO A 1 90 ? 10.493 -9.508 19.155 1.00 95.69 90 PRO A C 1
ATOM 702 O O . PRO A 1 90 ? 11.124 -8.686 19.809 1.00 95.69 90 PRO A O 1
ATOM 705 N N . ARG A 1 91 ? 10.751 -10.814 19.300 1.00 94.81 91 ARG A N 1
ATOM 706 C CA . ARG A 1 91 ? 11.633 -11.331 20.375 1.00 94.81 91 ARG A CA 1
ATOM 707 C C . ARG A 1 91 ? 13.069 -10.788 20.353 1.00 94.81 91 ARG A C 1
ATOM 709 O O . ARG A 1 91 ? 13.756 -10.870 21.366 1.00 94.81 91 ARG A O 1
ATOM 716 N N . TRP A 1 92 ? 13.539 -10.313 19.204 1.00 93.38 92 TRP A N 1
ATOM 717 C CA . TRP A 1 92 ? 14.925 -9.894 18.980 1.00 93.38 92 TRP A CA 1
ATOM 718 C C . TRP A 1 92 ? 15.135 -8.375 19.035 1.00 93.38 92 TRP A C 1
ATOM 720 O O . TRP A 1 92 ? 16.273 -7.931 18.908 1.00 93.38 92 TRP A O 1
ATOM 730 N N . THR A 1 93 ? 14.079 -7.571 19.183 1.00 96.06 93 THR A N 1
ATOM 731 C CA . THR A 1 93 ? 14.190 -6.106 19.197 1.00 96.06 93 THR A CA 1
ATOM 732 C C . THR A 1 93 ? 13.051 -5.461 19.991 1.00 96.06 93 THR A C 1
ATOM 734 O O . THR A 1 93 ? 12.065 -6.104 20.322 1.00 96.06 93 THR A O 1
ATOM 737 N N . SER A 1 94 ? 13.189 -4.176 20.309 1.00 95.62 94 SER A N 1
ATOM 738 C CA . SER A 1 94 ? 12.074 -3.331 20.776 1.00 95.62 94 SER A CA 1
ATOM 739 C C . SER A 1 94 ? 11.670 -2.297 19.725 1.00 95.62 94 SER A C 1
ATOM 741 O O . SER A 1 94 ? 10.998 -1.317 20.031 1.00 95.62 94 SER A O 1
ATOM 743 N N . ASP A 1 95 ? 12.115 -2.506 18.490 1.00 98.00 95 ASP A N 1
ATOM 744 C CA . ASP A 1 95 ? 11.767 -1.669 17.358 1.00 98.00 95 ASP A CA 1
ATOM 745 C C . ASP A 1 95 ? 10.520 -2.207 16.665 1.00 98.00 95 ASP A C 1
ATOM 747 O O . ASP A 1 95 ? 10.353 -3.419 16.498 1.00 98.00 95 ASP A O 1
ATOM 751 N N . SER A 1 96 ? 9.690 -1.275 16.219 1.00 98.50 96 SER A N 1
ATOM 752 C CA . SER A 1 96 ? 8.606 -1.505 15.274 1.00 98.50 96 SER A CA 1
ATOM 753 C C . SER A 1 96 ? 9.019 -0.974 13.901 1.00 98.50 96 SER A C 1
ATOM 755 O O . SER A 1 96 ? 9.900 -0.118 13.775 1.00 98.50 96 SER A O 1
ATOM 757 N N . THR A 1 97 ? 8.390 -1.490 12.852 1.00 98.62 97 THR A N 1
ATOM 758 C CA . THR A 1 97 ? 8.587 -1.013 11.480 1.00 98.62 97 THR A CA 1
ATOM 759 C C . THR A 1 97 ? 7.888 0.337 11.281 1.00 98.62 97 THR A C 1
ATOM 761 O O . THR A 1 97 ? 6.751 0.509 11.718 1.00 98.62 97 THR A O 1
ATOM 764 N N . VAL A 1 98 ? 8.528 1.292 10.595 1.00 98.75 98 VAL A N 1
ATOM 765 C CA . VAL A 1 98 ? 7.957 2.639 10.399 1.00 98.75 98 VAL A CA 1
ATOM 766 C C . VAL A 1 98 ? 6.685 2.608 9.557 1.00 98.75 98 VAL A C 1
ATOM 768 O O . VAL A 1 98 ? 5.681 3.167 9.997 1.00 98.75 98 VAL A O 1
ATOM 771 N N . ALA A 1 99 ? 6.679 1.916 8.412 1.00 98.69 99 ALA A N 1
ATOM 772 C CA . ALA A 1 99 ? 5.462 1.738 7.614 1.00 98.69 99 ALA A CA 1
ATOM 773 C C . ALA A 1 99 ? 4.328 1.122 8.448 1.00 98.69 99 ALA A C 1
ATOM 775 O O . ALA A 1 99 ? 3.232 1.674 8.467 1.00 98.69 99 ALA A O 1
ATOM 776 N N . GLU A 1 100 ? 4.600 0.072 9.234 1.00 98.81 100 GLU A N 1
ATOM 777 C CA . GLU A 1 100 ? 3.571 -0.596 10.047 1.00 98.81 100 GLU A CA 1
ATOM 778 C C . GLU A 1 100 ? 2.864 0.364 11.016 1.00 98.81 100 GLU A C 1
ATOM 780 O O . GLU A 1 100 ? 1.645 0.322 11.149 1.00 98.81 100 GLU A O 1
ATOM 785 N N . VAL A 1 101 ? 3.598 1.263 11.680 1.00 98.81 101 VAL A N 1
ATOM 786 C CA . VAL A 1 101 ? 2.990 2.183 12.661 1.00 98.81 101 VAL A CA 1
ATOM 787 C C . VAL A 1 101 ? 2.388 3.442 12.025 1.00 98.81 101 VAL A C 1
ATOM 789 O O . VAL A 1 101 ? 1.592 4.133 12.663 1.00 98.81 101 VAL A O 1
ATOM 792 N N . THR A 1 102 ? 2.738 3.743 10.774 1.00 98.88 102 THR A N 1
ATOM 793 C CA . THR A 1 102 ? 2.285 4.938 10.033 1.00 98.88 102 THR A CA 1
ATOM 794 C C . THR A 1 102 ? 1.321 4.634 8.886 1.00 98.88 102 THR A C 1
ATOM 796 O O . THR A 1 102 ? 0.965 5.538 8.132 1.00 98.88 102 THR A O 1
ATOM 799 N N . SER A 1 103 ? 0.850 3.386 8.804 1.00 98.88 103 SER A N 1
ATOM 800 C CA . SER A 1 103 ? -0.074 2.907 7.767 1.00 98.88 103 SER A CA 1
ATOM 801 C C . SER A 1 103 ? -1.321 2.239 8.355 1.00 98.88 103 SER A C 1
ATOM 803 O O . SER A 1 103 ? -1.822 1.241 7.851 1.00 98.88 103 SER A O 1
ATOM 805 N N . ILE A 1 104 ? -1.797 2.779 9.476 1.00 98.94 104 ILE A N 1
ATOM 806 C CA . ILE A 1 104 ? -2.978 2.317 10.233 1.00 98.94 104 ILE A CA 1
ATOM 807 C C . ILE A 1 104 ? -3.969 3.456 10.518 1.00 98.94 104 ILE A C 1
ATOM 809 O O . ILE A 1 104 ? -4.982 3.296 11.199 1.00 98.94 104 ILE A O 1
ATOM 813 N N . GLN A 1 105 ? -3.636 4.662 10.063 1.00 98.88 105 GLN A N 1
ATOM 814 C CA . GLN A 1 105 ? -4.286 5.895 10.474 1.00 98.88 105 GLN A CA 1
ATOM 815 C C . GLN A 1 105 ? -5.663 6.038 9.836 1.00 98.88 105 GLN A C 1
ATOM 817 O O . GLN A 1 105 ? -6.597 6.426 10.533 1.00 98.88 105 GLN A O 1
ATOM 822 N N . LEU A 1 106 ? -5.803 5.733 8.542 1.00 98.88 106 LEU A N 1
ATOM 823 C CA . LEU A 1 106 ? -7.065 5.907 7.815 1.00 98.88 106 LEU A CA 1
ATOM 824 C C . LEU A 1 106 ? -8.195 5.102 8.465 1.00 98.88 106 LEU A C 1
ATOM 826 O O . LEU A 1 106 ? -9.301 5.612 8.642 1.00 98.88 106 LEU A O 1
ATOM 830 N N . GLU A 1 107 ? -7.888 3.870 8.856 1.00 98.94 107 GLU A N 1
ATOM 831 C CA . GLU A 1 107 ? -8.801 2.903 9.445 1.00 98.94 107 GLU A CA 1
ATOM 832 C C . GLU A 1 107 ? -9.202 3.302 10.864 1.00 98.94 107 GLU A C 1
ATOM 834 O O . GLU A 1 107 ? -10.388 3.325 11.183 1.00 98.94 107 GLU A O 1
ATOM 839 N N . PHE A 1 108 ? -8.237 3.660 11.717 1.00 98.94 108 PHE A N 1
ATOM 840 C CA . PHE A 1 108 ? -8.521 4.069 13.097 1.00 98.94 108 PHE A CA 1
ATOM 841 C C . PHE A 1 108 ? -9.221 5.435 13.166 1.00 98.94 108 PHE A C 1
ATOM 843 O O . PHE A 1 108 ? -10.103 5.621 14.006 1.00 98.94 108 PHE A O 1
ATOM 850 N N . ARG A 1 109 ? -8.887 6.378 12.271 1.00 98.69 109 ARG A N 1
ATOM 851 C CA . ARG A 1 109 ? -9.602 7.661 12.128 1.00 98.69 109 ARG A CA 1
ATOM 852 C C . ARG A 1 109 ? -11.061 7.428 11.755 1.00 98.69 109 ARG A C 1
ATOM 854 O O . ARG A 1 109 ? -11.957 7.982 12.390 1.00 98.69 109 ARG A O 1
ATOM 861 N N . GLU A 1 110 ? -11.299 6.573 10.766 1.00 98.62 110 GLU A N 1
ATOM 862 C CA . GLU A 1 110 ? -12.652 6.269 10.313 1.00 98.62 110 GLU A CA 1
ATOM 863 C C . GLU A 1 110 ? -13.449 5.471 11.350 1.00 98.62 110 GLU A C 1
ATOM 865 O O . GLU A 1 110 ? -14.629 5.751 11.568 1.00 98.62 110 GLU A O 1
ATOM 870 N N . LEU A 1 111 ? -12.806 4.538 12.058 1.00 98.75 111 LEU A N 1
ATOM 871 C CA . LEU A 1 111 ? -13.436 3.822 13.162 1.00 98.75 111 LEU A CA 1
ATOM 872 C C . LEU A 1 111 ? -13.882 4.792 14.262 1.00 98.75 111 LEU A C 1
ATOM 874 O O . LEU A 1 111 ? -15.045 4.752 14.657 1.00 98.75 111 LEU A O 1
ATOM 878 N N . SER A 1 112 ? -13.010 5.713 14.694 1.00 98.69 112 SER A N 1
ATOM 879 C CA . SER A 1 112 ? -13.378 6.774 15.642 1.00 98.69 112 SER A CA 1
ATOM 880 C C . SER A 1 112 ? -14.575 7.591 15.177 1.00 98.69 112 SER A C 1
ATOM 882 O O . SER A 1 112 ? -15.471 7.863 15.976 1.00 98.69 112 SER A O 1
ATOM 884 N N . ARG A 1 113 ? -14.604 7.966 13.894 1.00 97.62 113 ARG A N 1
ATOM 885 C CA . ARG A 1 113 ? -15.698 8.749 13.315 1.00 97.62 113 ARG A CA 1
ATOM 886 C C . ARG A 1 113 ? -17.027 7.993 13.360 1.00 97.62 113 ARG A C 1
ATOM 888 O O . ARG A 1 113 ? -18.045 8.591 13.689 1.00 97.62 113 ARG A O 1
ATOM 895 N N . LEU A 1 114 ? -17.028 6.702 13.027 1.00 97.88 114 LEU A N 1
ATOM 896 C CA . LEU A 1 114 ? -18.241 5.880 12.981 1.00 97.88 114 LEU A CA 1
ATOM 897 C C . LEU A 1 114 ? -18.744 5.454 14.360 1.00 97.88 114 LEU A C 1
ATOM 899 O O . LEU A 1 114 ? -19.948 5.294 14.540 1.00 97.88 114 LEU A O 1
ATOM 903 N N . THR A 1 115 ? -17.847 5.242 15.324 1.00 98.06 115 THR A N 1
ATOM 904 C CA . THR A 1 115 ? -18.224 4.788 16.671 1.00 98.06 115 THR A CA 1
ATOM 905 C C . THR A 1 115 ? -18.373 5.921 17.679 1.00 98.06 115 THR A C 1
ATOM 907 O O . THR A 1 115 ? -18.698 5.634 18.830 1.00 98.06 115 THR A O 1
ATOM 910 N N . GLU A 1 116 ? -18.077 7.161 17.277 1.00 97.62 116 GLU A N 1
ATOM 911 C CA . GLU A 1 116 ? -18.015 8.348 18.143 1.00 97.62 116 GLU A CA 1
ATOM 912 C C . GLU A 1 116 ? -17.078 8.159 19.350 1.00 97.62 116 GLU A C 1
ATOM 914 O O . GLU A 1 116 ? -17.278 8.720 20.427 1.00 97.62 116 GLU A O 1
ATOM 919 N N . ASP A 1 117 ? -16.032 7.351 19.169 1.00 98.06 117 ASP A N 1
ATOM 920 C CA . ASP A 1 117 ? -15.075 7.025 20.221 1.00 98.06 117 ASP A CA 1
ATOM 921 C C . ASP A 1 117 ? -13.704 7.588 19.842 1.00 98.06 117 ASP A C 1
ATOM 923 O O . ASP A 1 117 ? -13.053 7.048 18.943 1.00 98.06 117 ASP A O 1
ATOM 927 N N . PRO A 1 118 ? -13.238 8.672 20.484 1.00 97.94 118 PRO A N 1
ATOM 928 C CA . PRO A 1 118 ? -12.031 9.374 20.064 1.00 97.94 118 PRO A CA 1
ATOM 929 C C . PRO A 1 118 ? -10.739 8.589 20.323 1.00 97.94 118 PRO A C 1
ATOM 931 O O . PRO A 1 118 ? -9.685 9.010 19.848 1.00 97.94 118 PRO A O 1
ATOM 934 N N . GLN A 1 119 ? -10.778 7.474 21.066 1.00 98.31 119 GLN A N 1
ATOM 935 C CA . GLN A 1 119 ? -9.560 6.762 21.456 1.00 98.31 119 GLN A CA 1
ATOM 936 C C . GLN A 1 119 ? -8.761 6.230 20.256 1.00 98.31 119 GLN A C 1
ATOM 938 O O . GLN A 1 119 ? -7.530 6.284 20.281 1.00 98.31 119 GLN A O 1
ATOM 943 N N . TYR A 1 120 ? -9.442 5.758 19.202 1.00 98.69 120 TYR A N 1
ATOM 944 C CA . TYR A 1 120 ? -8.791 5.159 18.032 1.00 98.69 120 TYR A CA 1
ATOM 945 C C . TYR A 1 120 ? -7.987 6.211 17.262 1.00 98.69 120 TYR A C 1
ATOM 947 O O . TYR A 1 120 ? -6.782 6.057 17.065 1.00 98.69 120 TYR A O 1
ATOM 955 N N . GLN A 1 121 ? -8.631 7.325 16.910 1.00 98.50 121 GLN A N 1
ATOM 956 C CA . GLN A 1 121 ? -8.008 8.466 16.251 1.00 98.50 121 GLN A CA 1
ATOM 957 C C . GLN A 1 121 ? -6.907 9.080 17.115 1.00 98.50 121 GLN A C 1
ATOM 959 O O . GLN A 1 121 ? -5.839 9.388 16.593 1.00 98.50 121 GLN A O 1
ATOM 964 N N . ALA A 1 122 ? -7.135 9.252 18.421 1.00 98.69 122 ALA A N 1
ATOM 965 C CA . ALA A 1 122 ? -6.142 9.844 19.314 1.00 98.69 122 ALA A CA 1
ATOM 966 C C . ALA A 1 122 ? -4.841 9.025 19.354 1.00 98.69 122 ALA A C 1
ATOM 968 O O . ALA A 1 122 ? -3.757 9.607 19.321 1.00 98.69 122 ALA A O 1
ATOM 969 N N . ALA A 1 123 ? -4.937 7.690 19.374 1.00 98.81 123 ALA A N 1
ATOM 970 C CA . ALA A 1 123 ? -3.770 6.813 19.386 1.00 98.81 123 ALA A CA 1
ATOM 971 C C . ALA A 1 123 ? -2.929 6.943 18.107 1.00 98.81 123 ALA A C 1
ATOM 973 O O . ALA A 1 123 ? -1.721 7.160 18.181 1.00 98.81 123 ALA A O 1
ATOM 974 N N . VAL A 1 124 ? -3.557 6.876 16.930 1.00 98.81 124 VAL A N 1
ATOM 975 C CA . VAL A 1 124 ? -2.823 6.946 15.654 1.00 98.81 124 VAL A CA 1
ATOM 976 C C . VAL A 1 124 ? -2.364 8.365 15.299 1.00 98.81 124 VAL A C 1
ATOM 978 O O . VAL A 1 124 ? -1.322 8.524 14.661 1.00 98.81 124 VAL A O 1
ATOM 981 N N . ALA A 1 125 ? -3.082 9.400 15.751 1.00 98.62 125 ALA A N 1
ATOM 982 C CA . ALA A 1 125 ? -2.661 10.795 15.612 1.00 98.62 125 ALA A CA 1
ATOM 983 C C . ALA A 1 125 ? -1.418 11.097 16.458 1.00 98.62 125 ALA A C 1
ATOM 985 O O . ALA A 1 125 ? -0.539 11.839 16.021 1.00 98.62 125 ALA A O 1
ATOM 986 N N . GLU A 1 126 ? -1.310 10.496 17.646 1.00 98.62 126 GLU A N 1
ATOM 987 C CA . GLU A 1 126 ? -0.123 10.625 18.489 1.00 98.62 126 GLU A CA 1
ATOM 988 C C . GLU A 1 126 ? 1.124 10.036 17.813 1.00 98.62 126 GLU A C 1
ATOM 990 O O . GLU A 1 126 ? 2.190 10.652 17.871 1.00 98.62 126 GLU A O 1
ATOM 995 N N . VAL A 1 127 ? 0.986 8.912 17.098 1.00 98.81 127 VAL A N 1
ATOM 996 C CA . VAL A 1 127 ? 2.078 8.336 16.294 1.00 98.81 127 VAL A CA 1
ATOM 997 C C . VAL A 1 127 ? 2.543 9.318 15.217 1.00 98.81 127 VAL A C 1
ATOM 999 O O . VAL A 1 127 ? 3.731 9.639 15.158 1.00 98.81 127 VAL A O 1
ATOM 1002 N N . MET A 1 128 ? 1.621 9.860 14.412 1.00 98.69 128 MET A N 1
ATOM 1003 C CA . MET A 1 128 ? 1.976 10.816 13.352 1.00 98.69 128 MET A CA 1
ATOM 1004 C C . MET A 1 128 ? 2.604 12.094 13.916 1.00 98.69 128 MET A C 1
ATOM 1006 O O . MET A 1 128 ? 3.605 12.577 13.390 1.00 98.69 128 MET A O 1
ATOM 1010 N N . ARG A 1 129 ? 2.080 12.610 15.035 1.00 98.44 129 ARG A N 1
ATOM 1011 C CA . ARG A 1 129 ? 2.628 13.788 15.722 1.00 98.44 129 ARG A CA 1
ATOM 1012 C C . ARG A 1 129 ? 4.069 13.568 16.183 1.00 98.44 129 ARG A C 1
ATOM 1014 O O . ARG A 1 129 ? 4.857 14.515 16.171 1.00 98.44 129 ARG A O 1
ATOM 1021 N N . GLN A 1 130 ? 4.408 12.360 16.633 1.00 97.81 130 GLN A N 1
ATOM 1022 C CA . GLN A 1 130 ? 5.778 12.019 17.006 1.00 97.81 130 GLN A CA 1
ATOM 1023 C C . GLN A 1 130 ? 6.671 11.913 15.779 1.00 97.81 130 GLN A C 1
ATOM 1025 O O . GLN A 1 130 ? 7.668 12.625 15.720 1.00 97.81 130 GLN A O 1
ATOM 1030 N N . VAL A 1 131 ? 6.282 11.111 14.782 1.00 98.31 131 VAL A N 1
ATOM 1031 C CA . VAL A 1 131 ? 7.062 10.896 13.551 1.00 98.31 131 VAL A CA 1
ATOM 1032 C C . VAL A 1 131 ? 7.344 12.208 12.815 1.00 98.31 131 VAL A C 1
ATOM 1034 O O . VAL A 1 131 ? 8.462 12.414 12.343 1.00 98.31 131 VAL A O 1
ATOM 1037 N N . HIS A 1 132 ? 6.384 13.135 12.772 1.00 98.38 132 HIS A N 1
ATOM 1038 C CA . HIS A 1 132 ? 6.573 14.474 12.209 1.00 98.38 132 HIS A CA 1
ATOM 1039 C C . HIS A 1 132 ? 7.773 15.208 12.839 1.00 98.38 132 HIS A C 1
ATOM 1041 O O . HIS A 1 132 ? 8.598 15.774 12.127 1.00 98.38 132 HIS A O 1
ATOM 1047 N N . LYS A 1 133 ? 7.929 15.119 14.167 1.00 97.12 133 LYS A N 1
ATOM 1048 C CA . LYS A 1 133 ? 8.949 15.840 14.952 1.00 97.12 133 LYS A CA 1
ATOM 1049 C C . LYS A 1 133 ? 10.314 15.157 15.019 1.00 97.12 133 LYS A C 1
ATOM 1051 O O . LYS A 1 133 ? 11.221 15.726 15.620 1.00 97.12 133 LYS A O 1
ATOM 1056 N N . LEU A 1 134 ? 10.447 13.934 14.510 1.00 96.94 134 LEU A N 1
ATOM 1057 C CA . LEU A 1 134 ? 11.688 13.177 14.640 1.00 96.94 134 LEU A CA 1
ATOM 1058 C C . LEU A 1 134 ? 12.778 13.690 13.699 1.00 96.94 134 LEU A C 1
ATOM 1060 O O . LEU A 1 134 ? 12.564 13.835 12.494 1.00 96.94 134 LEU A O 1
ATOM 1064 N N . ASP A 1 135 ? 13.969 13.861 14.268 1.00 94.69 135 ASP A N 1
ATOM 1065 C CA . ASP A 1 135 ? 15.217 14.031 13.532 1.00 94.69 135 ASP A CA 1
ATOM 1066 C C . ASP A 1 135 ? 15.663 12.709 12.882 1.00 94.69 135 ASP A C 1
ATOM 1068 O O . ASP A 1 135 ? 15.125 11.635 13.149 1.00 94.69 135 ASP A O 1
ATOM 1072 N N . GLY A 1 136 ? 16.699 12.764 12.040 1.00 92.56 136 GLY A N 1
ATOM 1073 C CA . GLY A 1 136 ? 17.264 11.576 11.386 1.00 92.56 136 GLY A CA 1
ATOM 1074 C C . GLY A 1 136 ? 16.576 11.188 10.077 1.00 92.56 136 GLY A C 1
ATOM 1075 O O . GLY A 1 136 ? 16.915 10.155 9.502 1.00 92.56 136 GLY A O 1
ATOM 1076 N N . LYS A 1 137 ? 15.649 12.024 9.593 1.00 98.00 137 LYS A N 1
ATOM 1077 C CA . LYS A 1 137 ? 15.160 11.985 8.211 1.00 98.00 137 LYS A CA 1
ATOM 1078 C C . LYS A 1 137 ? 16.221 12.554 7.261 1.00 98.00 137 LYS A C 1
ATOM 1080 O O . LYS A 1 137 ? 16.923 13.501 7.618 1.00 98.00 137 LYS A O 1
ATOM 1085 N N . LEU A 1 138 ? 16.303 12.032 6.039 1.00 98.06 138 LEU A N 1
ATOM 1086 C CA . LEU A 1 138 ? 17.107 12.616 4.959 1.00 98.06 138 LEU A CA 1
ATOM 1087 C C . LEU A 1 138 ? 16.177 13.288 3.954 1.00 98.06 138 LEU A C 1
ATOM 1089 O O . LEU A 1 138 ? 15.551 12.594 3.163 1.00 98.06 138 LEU A O 1
ATOM 1093 N N . ASP A 1 139 ? 16.075 14.619 3.993 1.00 97.88 139 ASP A N 1
ATOM 1094 C CA . ASP A 1 139 ? 15.162 15.377 3.121 1.00 97.88 139 ASP A CA 1
ATOM 1095 C C . ASP A 1 139 ? 13.735 14.769 3.119 1.00 97.88 139 ASP A C 1
ATOM 1097 O O . ASP A 1 139 ? 13.172 14.479 2.075 1.00 97.88 139 ASP A O 1
ATOM 1101 N N . GLY A 1 140 ? 13.175 14.469 4.297 1.00 98.12 140 GLY A N 1
ATOM 1102 C CA . GLY A 1 140 ? 11.850 13.839 4.434 1.00 98.12 140 GLY A CA 1
ATOM 1103 C C . GLY A 1 140 ? 11.818 12.304 4.327 1.00 98.12 140 GLY A C 1
ATOM 1104 O O . GLY A 1 140 ? 10.839 11.696 4.759 1.00 98.12 140 GLY A O 1
ATOM 1105 N N . LEU A 1 141 ? 12.886 11.653 3.847 1.00 98.69 141 LEU A N 1
ATOM 1106 C CA . LEU A 1 141 ? 13.002 10.189 3.823 1.00 98.69 141 LEU A CA 1
ATOM 1107 C C . LEU A 1 141 ? 13.185 9.634 5.237 1.00 98.69 141 LEU A C 1
ATOM 1109 O O . LEU A 1 141 ? 14.074 10.076 5.968 1.00 98.69 141 LEU A O 1
ATOM 1113 N N . VAL A 1 142 ? 12.379 8.643 5.613 1.00 98.56 142 VAL A N 1
ATOM 1114 C CA . VAL A 1 142 ? 12.413 8.033 6.951 1.00 98.56 142 VAL A CA 1
ATOM 1115 C C . VAL A 1 142 ? 13.276 6.765 6.984 1.00 98.56 142 VAL A C 1
ATOM 1117 O O . VAL A 1 142 ? 13.300 6.013 6.006 1.00 98.56 142 VAL A O 1
ATOM 1120 N N . PRO A 1 143 ? 13.975 6.486 8.102 1.00 98.25 143 PRO A N 1
ATOM 1121 C CA . PRO A 1 143 ? 14.540 5.164 8.367 1.00 98.25 143 PRO A CA 1
ATOM 1122 C C . PRO A 1 143 ? 13.453 4.080 8.448 1.00 98.25 143 PRO A C 1
ATOM 1124 O O . PRO A 1 143 ? 12.273 4.371 8.616 1.00 98.25 143 PRO A O 1
ATOM 1127 N N . MET A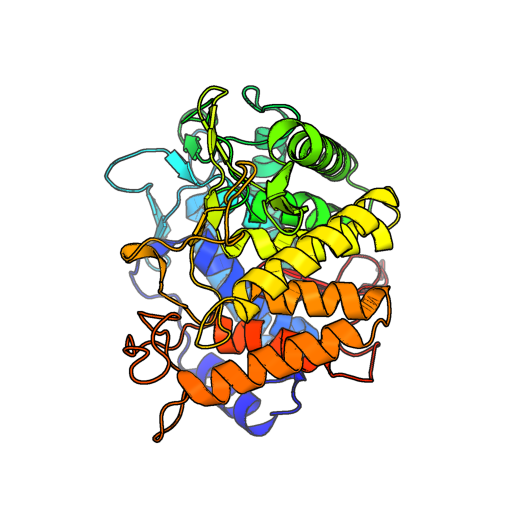 1 144 ? 13.847 2.807 8.379 1.00 98.06 144 MET A N 1
ATOM 1128 C CA . MET A 1 144 ? 12.898 1.678 8.350 1.00 98.06 144 MET A CA 1
ATOM 1129 C C . MET A 1 144 ? 12.284 1.316 9.712 1.00 98.06 144 MET A C 1
ATOM 1131 O O . MET A 1 144 ? 11.276 0.609 9.765 1.00 98.06 144 MET A O 1
ATOM 1135 N N . PHE A 1 145 ? 12.908 1.734 10.816 1.00 98.50 145 PHE A N 1
ATOM 1136 C CA . PHE A 1 145 ? 12.577 1.257 12.159 1.00 98.50 145 PHE A CA 1
ATOM 1137 C C . PHE A 1 145 ? 12.490 2.394 13.176 1.00 98.50 145 PHE A C 1
ATOM 1139 O O . PHE A 1 145 ? 13.194 3.399 13.075 1.00 98.50 145 PHE A O 1
ATOM 1146 N N . ILE A 1 146 ? 11.627 2.211 14.174 1.00 98.56 146 ILE A N 1
ATOM 1147 C CA . ILE A 1 146 ? 11.381 3.155 15.265 1.00 98.56 146 ILE A CA 1
ATOM 1148 C C . ILE A 1 146 ? 11.225 2.400 16.586 1.00 98.56 146 ILE A C 1
ATOM 1150 O O . ILE A 1 146 ? 10.491 1.417 16.680 1.00 98.56 146 ILE A O 1
ATOM 1154 N N . ASN A 1 147 ? 11.926 2.847 17.624 1.00 98.56 147 ASN A N 1
ATOM 1155 C CA . ASN A 1 147 ? 11.957 2.154 18.904 1.00 98.56 147 ASN A CA 1
ATOM 1156 C C . ASN A 1 147 ? 10.729 2.479 19.773 1.00 98.56 147 ASN A C 1
ATOM 1158 O O . ASN A 1 147 ? 10.421 3.643 20.038 1.00 98.56 147 ASN A O 1
ATOM 1162 N N . THR A 1 148 ? 10.054 1.457 20.304 1.00 98.38 148 THR A N 1
ATOM 1163 C CA . THR A 1 148 ? 8.815 1.637 21.086 1.00 98.38 148 THR A CA 1
ATOM 1164 C C . THR A 1 148 ? 9.043 2.124 22.520 1.00 98.38 148 THR A C 1
ATOM 1166 O O . THR A 1 148 ? 8.092 2.480 23.214 1.00 98.38 148 THR A O 1
ATOM 1169 N N . ASN A 1 149 ? 10.284 2.118 23.013 1.00 97.62 149 ASN A N 1
ATOM 1170 C CA . ASN A 1 149 ? 10.595 2.587 24.364 1.00 97.62 149 ASN A CA 1
ATOM 1171 C C . ASN A 1 149 ? 10.929 4.081 24.379 1.00 97.62 149 ASN A C 1
ATOM 1173 O O . ASN A 1 149 ? 10.464 4.796 25.261 1.00 97.62 149 ASN A O 1
ATOM 1177 N N . ASN A 1 150 ? 11.728 4.561 23.422 1.00 97.19 150 ASN A N 1
ATOM 1178 C CA . ASN A 1 150 ? 12.186 5.958 23.392 1.00 97.19 150 ASN A CA 1
ATOM 1179 C C . ASN A 1 150 ? 11.593 6.797 22.242 1.00 97.19 150 ASN A C 1
ATOM 1181 O O . ASN A 1 150 ? 11.801 8.010 22.214 1.00 97.19 150 ASN A O 1
ATOM 1185 N N . GLY A 1 151 ? 10.864 6.176 21.309 1.00 97.69 151 GLY A N 1
ATOM 1186 C CA . GLY A 1 151 ? 10.217 6.852 20.184 1.00 97.69 151 GLY A CA 1
ATOM 1187 C C . GLY A 1 151 ? 11.175 7.370 19.110 1.00 97.69 151 GLY A C 1
ATOM 1188 O O . GLY A 1 151 ? 10.748 8.160 18.282 1.00 97.69 151 GLY A O 1
ATOM 1189 N N . GLN A 1 152 ? 12.452 6.979 19.117 1.00 98.31 152 GLN A N 1
ATOM 1190 C CA . GLN A 1 152 ? 13.449 7.438 18.147 1.00 98.31 152 GLN A CA 1
ATOM 1191 C C . GLN A 1 152 ? 13.588 6.463 16.980 1.00 98.31 152 GLN A C 1
ATOM 1193 O O . GLN A 1 152 ? 13.464 5.248 17.159 1.00 98.31 152 GLN A O 1
ATOM 1198 N N . PHE A 1 153 ? 13.908 6.986 15.794 1.00 98.31 153 PHE A N 1
ATOM 1199 C CA . PHE A 1 153 ? 14.299 6.137 14.674 1.00 98.31 153 PHE A CA 1
ATOM 1200 C C . PHE A 1 153 ? 15.572 5.347 14.993 1.00 98.31 153 PHE A C 1
ATOM 1202 O O . PHE A 1 153 ? 16.516 5.862 15.598 1.00 98.31 153 PHE A O 1
ATOM 1209 N N . THR A 1 154 ? 15.617 4.107 14.522 1.00 97.06 154 THR A N 1
ATOM 1210 C CA . THR A 1 154 ? 16.810 3.255 14.521 1.00 97.06 154 THR A CA 1
ATOM 1211 C C . THR A 1 154 ? 17.215 2.957 13.076 1.00 97.06 154 THR A C 1
ATOM 1213 O O . THR A 1 154 ? 16.540 3.376 12.135 1.00 97.06 154 THR A O 1
ATOM 1216 N N . HIS A 1 155 ? 18.361 2.297 12.866 1.00 93.38 155 HIS A N 1
ATOM 1217 C CA . HIS A 1 155 ? 18.892 2.036 11.516 1.00 93.38 155 HIS A CA 1
ATOM 1218 C C . HIS A 1 155 ? 19.039 3.311 10.656 1.00 93.38 155 HIS A C 1
ATOM 1220 O O . HIS A 1 155 ? 18.792 3.303 9.450 1.00 93.38 155 HIS A O 1
ATOM 1226 N N . GLN A 1 156 ? 19.439 4.419 11.291 1.00 92.50 156 GLN A N 1
ATOM 1227 C CA . GLN A 1 156 ? 19.636 5.706 10.625 1.00 92.50 156 GLN A CA 1
ATOM 1228 C C . GLN A 1 156 ? 20.637 5.596 9.468 1.00 92.50 156 GLN A C 1
ATOM 1230 O O . GLN A 1 156 ? 21.603 4.837 9.531 1.00 92.50 156 GLN A O 1
ATOM 1235 N N . GLY A 1 157 ? 20.414 6.386 8.417 1.00 93.31 157 GLY A N 1
ATOM 1236 C CA . GLY A 1 157 ? 21.257 6.373 7.223 1.00 93.31 157 GLY A CA 1
ATOM 1237 C C . GLY A 1 157 ? 20.883 5.310 6.188 1.00 93.31 157 GLY A C 1
ATOM 1238 O O . GLY A 1 157 ? 21.533 5.266 5.147 1.00 93.31 157 GLY A O 1
ATOM 1239 N N . ILE A 1 158 ? 19.860 4.485 6.436 1.00 97.19 158 ILE A N 1
ATOM 1240 C CA . ILE A 1 158 ? 19.316 3.525 5.468 1.00 97.19 158 ILE A CA 1
ATOM 1241 C C . ILE A 1 158 ? 17.909 3.968 5.066 1.00 97.19 158 ILE A C 1
ATOM 1243 O O . ILE A 1 158 ? 17.015 4.020 5.910 1.00 97.19 158 ILE A O 1
ATOM 1247 N N . TYR A 1 159 ? 17.720 4.256 3.780 1.00 98.25 159 TYR A N 1
ATOM 1248 C CA . TYR A 1 159 ? 16.479 4.776 3.214 1.00 98.25 159 TYR A CA 1
ATOM 1249 C C . TYR A 1 159 ? 16.060 3.935 2.011 1.00 98.25 159 TYR A C 1
ATOM 1251 O O . TYR A 1 159 ? 16.843 3.701 1.088 1.00 98.25 159 TYR A O 1
ATOM 1259 N N . THR A 1 160 ? 14.809 3.493 2.031 1.00 98.12 160 THR A N 1
ATOM 1260 C CA . THR A 1 160 ? 14.152 2.759 0.949 1.00 98.12 160 THR A CA 1
ATOM 1261 C C . THR A 1 160 ? 12.733 3.294 0.797 1.00 98.12 160 THR A C 1
ATOM 1263 O O . THR A 1 160 ? 12.178 3.867 1.737 1.00 98.12 160 THR A O 1
ATOM 1266 N N . LEU A 1 161 ? 12.161 3.122 -0.390 1.00 97.75 161 LEU A N 1
ATOM 1267 C CA . LEU A 1 161 ? 10.730 3.301 -0.641 1.00 97.75 161 LEU A CA 1
ATOM 1268 C C . LEU A 1 161 ? 10.006 1.963 -0.813 1.00 97.75 161 LEU A C 1
ATOM 1270 O O . LEU A 1 161 ? 8.844 1.957 -1.196 1.00 97.75 161 LEU A O 1
ATOM 1274 N N . GLY A 1 162 ? 10.706 0.844 -0.607 1.00 95.56 162 GLY A N 1
ATOM 1275 C CA . GLY A 1 162 ? 10.124 -0.492 -0.599 1.00 95.56 162 GLY A CA 1
ATOM 1276 C C . GLY A 1 162 ? 9.668 -0.891 0.799 1.00 95.56 162 GLY A C 1
ATOM 1277 O O . GLY A 1 162 ? 9.303 -0.041 1.622 1.00 95.56 162 GLY A O 1
ATOM 1278 N N . ALA A 1 163 ? 9.756 -2.193 1.080 1.00 94.38 163 ALA A N 1
ATOM 1279 C CA . ALA A 1 163 ? 9.255 -2.762 2.323 1.00 94.38 163 ALA A CA 1
ATOM 1280 C C . ALA A 1 163 ? 9.779 -1.992 3.542 1.00 94.38 163 ALA A C 1
ATOM 1282 O O . ALA A 1 163 ? 10.981 -1.735 3.642 1.00 94.38 163 ALA A O 1
ATOM 1283 N N . ARG A 1 164 ? 8.886 -1.741 4.511 1.00 96.50 164 ARG A N 1
ATOM 1284 C CA . ARG A 1 164 ? 9.126 -1.068 5.810 1.00 96.50 164 ARG A CA 1
ATOM 1285 C C . ARG A 1 164 ? 9.026 0.453 5.808 1.00 96.50 164 ARG A C 1
ATOM 1287 O O . ARG A 1 164 ? 8.996 1.023 6.901 1.00 96.50 164 ARG A O 1
ATOM 1294 N N . ALA A 1 165 ? 8.950 1.094 4.647 1.00 97.75 165 ALA A N 1
ATOM 1295 C CA . ALA A 1 165 ? 8.851 2.550 4.550 1.00 97.75 165 ALA A CA 1
ATOM 1296 C C . ALA A 1 165 ? 7.880 3.044 3.467 1.00 97.75 165 ALA A C 1
ATOM 1298 O O . ALA A 1 165 ? 7.356 4.138 3.623 1.00 97.75 165 ALA A O 1
ATOM 1299 N N . ASP A 1 166 ? 7.632 2.270 2.409 1.00 97.88 166 ASP A N 1
ATOM 1300 C CA . ASP A 1 166 ? 6.614 2.501 1.370 1.00 97.88 166 ASP A CA 1
ATOM 1301 C C . ASP A 1 166 ? 5.347 3.237 1.848 1.00 97.88 166 ASP A C 1
ATOM 1303 O O . ASP A 1 166 ? 5.157 4.425 1.557 1.00 97.88 166 ASP A O 1
ATOM 1307 N N . SER A 1 167 ? 4.489 2.565 2.612 1.00 98.38 167 SER A N 1
ATOM 1308 C CA . SER A 1 167 ? 3.135 3.047 2.887 1.00 98.38 167 SER A CA 1
ATOM 1309 C C . SER A 1 167 ? 3.086 4.195 3.908 1.00 98.38 167 SER A C 1
ATOM 1311 O O . SER A 1 167 ? 2.055 4.856 4.026 1.00 98.38 167 SER A O 1
ATOM 1313 N N . TYR A 1 168 ? 4.211 4.547 4.558 1.00 98.88 168 TYR A N 1
ATOM 1314 C CA . TYR A 1 168 ? 4.341 5.825 5.281 1.00 98.88 168 TYR A CA 1
ATOM 1315 C C . TYR A 1 168 ? 4.093 7.001 4.330 1.00 98.88 168 TYR A C 1
ATOM 1317 O O . TYR A 1 168 ? 3.277 7.881 4.611 1.00 98.88 168 TYR A O 1
ATOM 1325 N N . TYR A 1 169 ? 4.770 7.001 3.178 1.00 98.88 169 TYR A N 1
ATOM 1326 C CA . TYR A 1 169 ? 4.667 8.078 2.193 1.00 98.88 169 TYR A CA 1
ATOM 1327 C C . TYR A 1 169 ? 3.272 8.122 1.562 1.00 98.88 169 TYR A C 1
ATOM 1329 O O . TYR A 1 169 ? 2.719 9.197 1.325 1.00 98.88 169 TYR A O 1
ATOM 1337 N N . GLU A 1 170 ? 2.683 6.950 1.335 1.00 98.94 170 GLU A N 1
ATOM 1338 C CA . GLU A 1 170 ? 1.308 6.804 0.870 1.00 98.94 170 GLU A CA 1
ATOM 1339 C C . GLU A 1 170 ? 0.305 7.412 1.865 1.00 98.94 170 GLU A C 1
ATOM 1341 O O . GLU A 1 170 ? -0.543 8.226 1.487 1.00 98.94 170 GLU A O 1
ATOM 1346 N N . TYR A 1 171 ? 0.418 7.066 3.152 1.00 98.88 171 TYR A N 1
ATOM 1347 C CA . TYR A 1 171 ? -0.536 7.489 4.175 1.00 98.88 171 TYR A CA 1
ATOM 1348 C C . TYR A 1 171 ? -0.386 8.952 4.568 1.00 98.88 171 TYR A C 1
ATOM 1350 O O . TYR A 1 171 ? -1.375 9.527 5.017 1.00 98.88 171 TYR A O 1
ATOM 1358 N N . LEU A 1 172 ? 0.768 9.595 4.368 1.00 98.94 172 LEU A N 1
ATOM 1359 C CA . LEU A 1 172 ? 0.859 11.055 4.486 1.00 98.94 172 LEU A CA 1
ATOM 1360 C C . LEU A 1 172 ? -0.131 11.739 3.532 1.00 98.94 172 LEU A C 1
ATOM 1362 O O . LEU A 1 172 ? -0.987 12.517 3.963 1.00 98.94 172 LEU A O 1
ATOM 1366 N N . LEU A 1 173 ? -0.078 11.382 2.243 1.00 98.88 173 LEU A N 1
ATOM 1367 C CA . LEU A 1 173 ? -0.977 11.941 1.235 1.00 98.88 173 LEU A CA 1
ATOM 1368 C C . LEU A 1 173 ? -2.428 11.530 1.490 1.00 98.88 173 LEU A C 1
ATOM 1370 O O . LEU A 1 173 ? -3.332 12.368 1.478 1.00 98.88 173 LEU A O 1
ATOM 1374 N N . LYS A 1 174 ? -2.666 10.235 1.710 1.00 98.81 174 LYS A N 1
ATOM 1375 C CA . LYS A 1 174 ? -4.023 9.700 1.827 1.00 98.81 174 LYS A CA 1
ATOM 1376 C C . LYS A 1 174 ? -4.740 10.211 3.079 1.00 98.81 174 LYS A C 1
ATOM 1378 O O . LYS A 1 174 ? -5.932 10.498 3.000 1.00 98.81 174 LYS A O 1
ATOM 1383 N N . GLN A 1 175 ? -4.040 10.413 4.200 1.00 98.75 175 GLN A N 1
ATOM 1384 C CA . GLN A 1 175 ? -4.626 11.055 5.384 1.00 98.75 175 GLN A CA 1
ATOM 1385 C C . GLN A 1 175 ? -4.962 12.526 5.129 1.00 98.75 175 GLN A C 1
ATOM 1387 O O . GLN A 1 175 ? -6.037 12.971 5.529 1.00 98.75 175 GLN A O 1
ATOM 1392 N N . TRP A 1 176 ? -4.089 13.270 4.435 1.00 98.50 176 TRP A N 1
ATOM 1393 C CA . TRP A 1 176 ? -4.368 14.660 4.064 1.00 98.50 176 TRP A CA 1
ATOM 1394 C C . TRP A 1 176 ? -5.637 14.764 3.208 1.00 98.50 176 TRP A C 1
ATOM 1396 O O . TRP A 1 176 ? -6.488 15.611 3.482 1.00 98.50 176 TRP A O 1
ATOM 1406 N N . ILE A 1 177 ? -5.816 13.862 2.235 1.00 98.00 177 ILE A N 1
ATOM 1407 C CA . ILE A 1 177 ? -7.045 13.771 1.430 1.00 98.00 177 ILE A CA 1
ATOM 1408 C C . ILE A 1 177 ? -8.246 13.404 2.315 1.00 98.00 177 ILE A C 1
ATOM 1410 O O . ILE A 1 177 ? -9.246 14.119 2.301 1.00 98.00 177 ILE A O 1
ATOM 1414 N N . GLN A 1 178 ? -8.139 12.351 3.137 1.00 97.81 178 GLN A N 1
ATOM 1415 C CA . GLN A 1 178 ? -9.221 11.902 4.026 1.00 97.81 178 GLN A CA 1
ATOM 1416 C C . GLN A 1 178 ? -9.702 13.020 4.967 1.00 97.81 178 GLN A C 1
ATOM 1418 O O . GLN A 1 178 ? -10.897 13.158 5.212 1.00 97.81 178 GLN A O 1
ATOM 1423 N N . GLY A 1 179 ? -8.776 13.832 5.487 1.00 96.38 179 GLY A N 1
ATOM 1424 C CA . GLY A 1 179 ? -9.044 14.974 6.365 1.00 96.38 179 GLY A CA 1
ATOM 1425 C C . GLY A 1 179 ? -9.553 16.236 5.658 1.00 96.38 179 GLY A C 1
ATOM 1426 O O . GLY A 1 179 ? -9.603 17.306 6.273 1.00 96.38 179 GLY A O 1
ATOM 1427 N N . GLY A 1 180 ? -9.895 16.156 4.371 1.00 95.94 180 GLY A N 1
ATOM 1428 C CA . GLY A 1 180 ? -10.406 17.292 3.604 1.00 95.94 180 GLY A CA 1
ATOM 1429 C C . GLY A 1 180 ? -9.355 18.329 3.274 1.00 95.94 180 GLY A C 1
ATOM 1430 O O . GLY A 1 180 ? -9.665 19.517 3.190 1.00 95.94 180 GLY A O 1
ATOM 1431 N N . LYS A 1 181 ? -8.102 17.891 3.132 1.00 96.25 181 LYS A N 1
ATOM 1432 C CA . LYS A 1 181 ? -6.958 18.715 2.731 1.00 96.25 181 LYS A CA 1
ATOM 1433 C C . LYS A 1 181 ? -6.596 19.819 3.734 1.00 96.25 181 LYS A C 1
ATOM 1435 O O . LYS A 1 181 ? -5.973 20.813 3.367 1.00 96.25 181 LYS A O 1
ATOM 1440 N N . LYS A 1 182 ? -6.972 19.654 5.009 1.00 95.56 182 LYS A N 1
ATOM 1441 C CA . LYS A 1 182 ? -6.791 20.668 6.073 1.00 95.56 182 LYS A CA 1
ATOM 1442 C C . LYS A 1 182 ? -5.548 20.466 6.939 1.00 95.56 182 LYS A C 1
ATOM 1444 O O . LYS A 1 182 ? -5.071 21.415 7.553 1.00 95.56 182 LYS A O 1
ATOM 1449 N N . GLU A 1 183 ? -5.030 19.246 7.016 1.00 97.00 183 GLU A N 1
ATOM 1450 C CA . GLU A 1 183 ? -3.901 18.891 7.883 1.00 97.00 183 GLU A CA 1
ATOM 1451 C C . GLU A 1 183 ? -2.567 19.186 7.181 1.00 97.00 183 GLU A C 1
ATOM 1453 O O . GLU A 1 183 ? -1.975 18.311 6.553 1.00 97.00 183 GLU A O 1
ATOM 1458 N N . THR A 1 184 ? -2.101 20.437 7.257 1.00 97.38 184 THR A N 1
ATOM 1459 C CA . THR A 1 184 ? -0.941 20.915 6.478 1.00 97.38 184 THR A CA 1
ATOM 1460 C C . THR A 1 184 ? 0.357 20.174 6.784 1.00 97.38 184 THR A C 1
ATOM 1462 O O . THR A 1 184 ? 1.134 19.952 5.868 1.00 97.38 184 THR A O 1
ATOM 1465 N N . GLN A 1 185 ? 0.564 19.711 8.021 1.00 98.25 185 GLN A N 1
ATOM 1466 C CA . GLN A 1 185 ? 1.768 18.956 8.403 1.00 98.25 185 GLN A CA 1
ATOM 1467 C C . GLN A 1 185 ? 1.931 17.656 7.604 1.00 98.25 185 GLN A C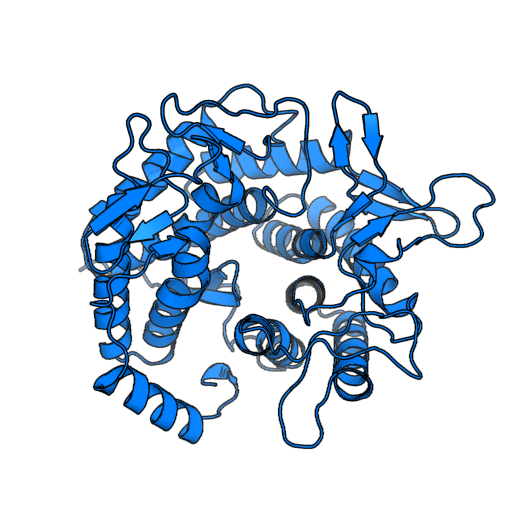 1
ATOM 1469 O O . GLN A 1 185 ? 3.040 17.315 7.208 1.00 98.25 185 GLN A O 1
ATOM 1474 N N . LEU A 1 186 ? 0.829 16.952 7.320 1.00 98.75 186 LEU A N 1
ATOM 1475 C CA . LEU A 1 186 ? 0.862 15.740 6.496 1.00 98.75 186 LEU A CA 1
ATOM 1476 C C . LEU A 1 186 ? 1.295 16.058 5.063 1.00 98.75 186 LEU A C 1
ATOM 1478 O O . LEU A 1 186 ? 2.067 15.315 4.461 1.00 98.75 186 LEU A O 1
ATOM 1482 N N . LEU A 1 187 ? 0.803 17.178 4.528 1.00 98.62 187 LEU A N 1
ATOM 1483 C CA . LEU A 1 187 ? 1.159 17.641 3.195 1.00 98.62 187 LEU A CA 1
ATOM 1484 C C . LEU A 1 187 ? 2.619 18.108 3.125 1.00 98.62 187 LEU A C 1
ATOM 1486 O O . LEU A 1 187 ? 3.314 17.775 2.172 1.00 98.62 187 LEU A O 1
ATOM 1490 N N . GLU A 1 188 ? 3.081 18.864 4.119 1.00 98.62 188 GLU A N 1
ATOM 1491 C CA . GLU A 1 188 ? 4.463 19.342 4.220 1.00 98.62 188 GLU A CA 1
ATOM 1492 C C . GLU A 1 188 ? 5.448 18.166 4.270 1.00 98.62 188 GLU A C 1
ATOM 1494 O O . GLU A 1 188 ? 6.385 18.127 3.471 1.00 98.62 188 GLU A O 1
ATOM 1499 N N . ASP A 1 189 ? 5.189 17.170 5.125 1.00 98.81 189 ASP A N 1
ATOM 1500 C CA . ASP A 1 189 ? 6.013 15.960 5.219 1.00 98.81 189 ASP A CA 1
ATOM 1501 C C . ASP A 1 189 ? 5.989 15.155 3.905 1.00 98.81 189 ASP A C 1
ATOM 1503 O O . ASP A 1 189 ? 7.025 14.638 3.483 1.00 98.81 189 ASP A O 1
ATOM 1507 N N . TYR A 1 190 ? 4.834 15.068 3.228 1.00 98.88 190 TYR A N 1
ATOM 1508 C CA . TYR A 1 190 ? 4.720 14.390 1.932 1.00 98.88 190 TYR A CA 1
ATOM 1509 C C . TYR A 1 190 ? 5.541 15.095 0.849 1.00 98.88 190 TYR A C 1
ATOM 1511 O O . TYR A 1 190 ? 6.333 14.450 0.164 1.00 98.88 190 TYR A O 1
ATOM 1519 N N . LEU A 1 191 ? 5.374 16.412 0.692 1.00 98.75 191 LEU A N 1
ATOM 1520 C CA . LEU A 1 191 ? 6.095 17.192 -0.316 1.00 98.75 191 LEU A CA 1
ATOM 1521 C C . LEU A 1 191 ? 7.603 17.122 -0.080 1.00 98.75 191 LEU A C 1
ATOM 1523 O O . LEU A 1 191 ? 8.348 16.829 -1.013 1.00 98.75 191 LEU A O 1
ATOM 1527 N N . GLN A 1 192 ? 8.036 17.288 1.173 1.00 98.62 192 GLN A N 1
ATOM 1528 C CA . GLN A 1 192 ? 9.442 17.151 1.532 1.00 98.62 192 GLN A CA 1
ATOM 1529 C C . GLN A 1 192 ? 9.970 15.757 1.173 1.00 98.62 192 GLN A C 1
ATOM 1531 O O . GLN A 1 192 ? 11.031 15.647 0.565 1.00 98.62 192 GLN A O 1
ATOM 1536 N N . ALA A 1 193 ? 9.227 14.692 1.489 1.00 98.69 193 ALA A N 1
ATOM 1537 C CA . ALA A 1 193 ? 9.639 13.334 1.160 1.00 98.69 193 ALA A CA 1
ATOM 1538 C C . ALA A 1 193 ? 9.752 13.096 -0.354 1.00 98.69 193 ALA A C 1
ATOM 1540 O O . ALA A 1 193 ? 10.723 12.479 -0.787 1.00 98.69 193 ALA A O 1
ATOM 1541 N N . ILE A 1 194 ? 8.816 13.591 -1.173 1.00 98.69 194 ILE A N 1
ATOM 1542 C CA . ILE A 1 194 ? 8.896 13.445 -2.637 1.00 98.69 194 ILE A CA 1
ATOM 1543 C C . ILE A 1 194 ? 10.090 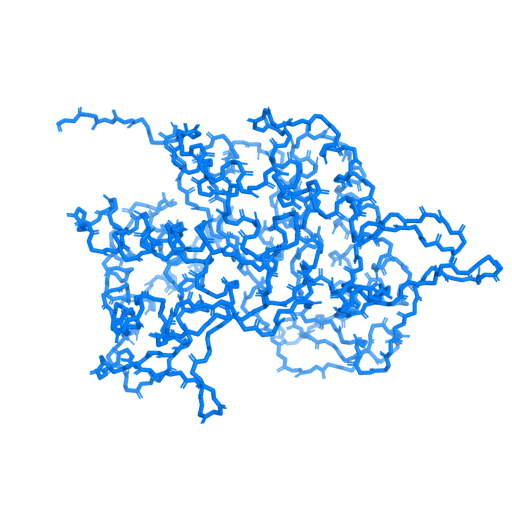14.216 -3.217 1.00 98.69 194 ILE A C 1
ATOM 1545 O O . ILE A 1 194 ? 10.794 13.678 -4.075 1.00 98.69 194 ILE A O 1
ATOM 1549 N N . GLU A 1 195 ? 10.387 15.415 -2.710 1.00 98.44 195 GLU A N 1
ATOM 1550 C CA . GLU A 1 195 ? 11.621 16.134 -3.059 1.00 98.44 195 GLU A CA 1
ATOM 1551 C C . GLU A 1 195 ? 12.867 15.312 -2.679 1.00 98.44 195 GLU A C 1
ATOM 1553 O O . GLU A 1 195 ? 13.800 15.171 -3.477 1.00 98.44 195 GLU A O 1
ATOM 1558 N N . GLY A 1 196 ? 12.870 14.698 -1.492 1.00 98.56 196 GLY A N 1
ATOM 1559 C CA . GLY A 1 196 ? 13.924 13.792 -1.038 1.00 98.56 196 GLY A CA 1
ATOM 1560 C C . GLY A 1 196 ? 14.103 12.566 -1.932 1.00 98.56 196 GLY A C 1
ATOM 1561 O O . GLY A 1 196 ? 15.241 12.199 -2.241 1.00 98.56 196 GLY A O 1
ATOM 1562 N N . VAL A 1 197 ? 13.006 11.962 -2.402 1.00 98.62 197 VAL A N 1
ATOM 1563 C CA . VAL A 1 197 ? 13.010 10.850 -3.367 1.00 98.62 197 VAL A CA 1
ATOM 1564 C C . VAL A 1 197 ? 13.665 11.283 -4.673 1.00 98.62 197 VAL A C 1
ATOM 1566 O O . VAL A 1 197 ? 14.610 10.636 -5.128 1.00 98.62 197 VAL A O 1
ATOM 1569 N N . GLN A 1 198 ? 13.202 12.390 -5.259 1.00 98.44 198 GLN A N 1
ATOM 1570 C CA . GLN A 1 198 ? 13.733 12.920 -6.517 1.00 98.44 198 GLN A CA 1
ATOM 1571 C C . GLN A 1 198 ? 15.227 13.242 -6.417 1.00 98.44 198 GLN A C 1
ATOM 1573 O O . GLN A 1 198 ? 15.991 12.935 -7.331 1.00 98.44 198 GLN A O 1
ATOM 1578 N N . LYS A 1 199 ? 15.649 13.837 -5.298 1.00 98.38 199 LYS A N 1
ATOM 1579 C CA . LYS A 1 199 ? 17.032 14.258 -5.068 1.00 98.38 199 LYS A CA 1
ATOM 1580 C C . LYS A 1 199 ? 17.982 13.089 -4.821 1.00 98.38 199 LYS A C 1
ATOM 1582 O O . LYS A 1 199 ? 19.108 13.116 -5.315 1.00 98.38 199 LYS A O 1
ATOM 1587 N N . ASN A 1 200 ? 17.567 12.103 -4.026 1.00 98.44 200 ASN A N 1
ATOM 1588 C CA . ASN A 1 200 ? 18.487 11.109 -3.467 1.00 98.44 200 ASN A CA 1
ATOM 1589 C C . ASN A 1 200 ? 18.326 9.703 -4.062 1.00 98.44 200 ASN A C 1
ATOM 1591 O O . ASN A 1 200 ? 19.286 8.932 -4.036 1.00 98.44 200 ASN A O 1
ATOM 1595 N N . LEU A 1 201 ? 17.140 9.348 -4.570 1.00 98.62 201 LEU A N 1
ATOM 1596 C CA . LEU A 1 201 ? 16.793 7.960 -4.905 1.00 98.62 201 LEU A CA 1
ATOM 1597 C C . LEU A 1 201 ? 16.427 7.742 -6.378 1.00 98.62 201 LEU A C 1
ATOM 1599 O O . LEU A 1 201 ? 16.520 6.613 -6.859 1.00 98.62 201 LEU A O 1
ATOM 1603 N N . VAL A 1 202 ? 16.030 8.789 -7.105 1.00 98.69 202 VAL A N 1
ATOM 1604 C CA . VAL A 1 202 ? 15.695 8.676 -8.529 1.00 98.69 202 VAL A CA 1
ATOM 1605 C C . VAL A 1 202 ? 16.962 8.610 -9.382 1.00 98.69 202 VAL A C 1
ATOM 1607 O O . VAL A 1 202 ? 17.821 9.489 -9.332 1.00 98.69 202 VAL A O 1
ATOM 1610 N N . GLN A 1 203 ? 17.063 7.570 -10.206 1.00 98.56 203 GLN A N 1
ATOM 1611 C CA . GLN A 1 203 ? 18.145 7.365 -11.171 1.00 98.56 203 GLN A CA 1
ATOM 1612 C C . GLN A 1 203 ? 17.590 6.879 -12.515 1.00 98.56 203 GLN A C 1
ATOM 1614 O O . GLN A 1 203 ? 16.390 6.637 -12.659 1.00 98.56 203 GLN A O 1
ATOM 1619 N N . LYS A 1 204 ? 18.468 6.751 -13.519 1.00 98.50 204 LYS A N 1
ATOM 1620 C CA . LYS A 1 204 ? 18.126 6.202 -14.839 1.00 98.50 204 LYS A CA 1
ATOM 1621 C C . LYS A 1 204 ? 18.890 4.921 -15.141 1.00 98.50 204 LYS A C 1
ATOM 1623 O O . LYS A 1 204 ? 20.088 4.836 -14.873 1.00 98.50 204 LYS A O 1
ATOM 1628 N N . SER A 1 205 ? 18.199 3.943 -15.715 1.00 98.50 205 SER A N 1
ATOM 1629 C CA . SER A 1 205 ? 18.798 2.688 -16.167 1.00 98.50 205 SER A CA 1
ATOM 1630 C C . SER A 1 205 ? 19.532 2.835 -17.508 1.00 98.50 205 SER A C 1
ATOM 1632 O O . SER A 1 205 ? 19.441 3.848 -18.202 1.00 98.50 205 SER A O 1
ATOM 1634 N N . SER A 1 206 ? 20.247 1.789 -17.906 1.00 97.38 206 SER A N 1
ATOM 1635 C CA . SER A 1 206 ? 20.855 1.609 -19.221 1.00 97.38 206 SER A CA 1
ATOM 1636 C C . SER A 1 206 ? 20.468 0.226 -19.768 1.00 97.38 206 SER A C 1
ATOM 1638 O O . SER A 1 206 ? 20.524 -0.736 -19.003 1.00 97.38 206 SER A O 1
ATOM 1640 N N . PRO A 1 207 ? 20.125 0.081 -21.064 1.00 96.44 207 PRO A N 1
ATOM 1641 C CA . PRO A 1 207 ? 20.296 1.069 -22.131 1.00 96.44 207 PRO A CA 1
ATOM 1642 C C . PRO A 1 207 ? 19.110 2.018 -22.344 1.00 96.44 207 PRO A C 1
ATOM 1644 O O . PRO A 1 207 ? 19.290 3.033 -23.015 1.00 96.44 207 PRO A O 1
ATOM 1647 N N . ASN A 1 208 ? 17.926 1.728 -21.799 1.00 97.00 208 ASN A N 1
ATOM 1648 C CA . ASN A 1 208 ? 16.698 2.420 -22.200 1.00 97.00 208 ASN A CA 1
ATOM 1649 C C . ASN A 1 208 ? 16.427 3.718 -21.425 1.00 97.00 208 ASN A C 1
ATOM 1651 O O . ASN A 1 208 ? 15.518 4.463 -21.787 1.00 97.00 208 ASN A O 1
ATOM 1655 N N . GLY A 1 209 ? 17.215 4.036 -20.393 1.00 97.88 209 GLY A N 1
ATOM 1656 C CA . GLY A 1 209 ? 17.057 5.293 -19.660 1.00 97.88 209 GLY A CA 1
ATOM 1657 C C . GLY A 1 209 ? 15.800 5.344 -18.793 1.00 97.88 209 GLY A C 1
ATOM 1658 O O . GLY A 1 209 ? 15.277 6.440 -18.580 1.00 97.88 209 GLY A O 1
ATOM 1659 N N . LEU A 1 210 ? 15.312 4.190 -18.320 1.00 98.69 210 LEU A N 1
ATOM 1660 C CA . LEU A 1 210 ? 14.118 4.082 -17.482 1.00 98.69 210 LEU A CA 1
ATOM 1661 C C . LEU A 1 210 ? 14.363 4.773 -16.142 1.00 98.69 210 LEU A C 1
ATOM 1663 O O . LEU A 1 210 ? 15.373 4.518 -15.485 1.00 98.69 210 LEU A O 1
ATOM 1667 N N . THR A 1 211 ? 13.444 5.643 -15.734 1.00 98.88 211 THR A N 1
ATOM 1668 C CA . THR A 1 211 ? 13.496 6.302 -14.426 1.00 98.88 211 THR A CA 1
ATOM 1669 C C . THR A 1 211 ? 13.097 5.297 -13.351 1.00 98.88 211 THR A C 1
ATOM 1671 O O . THR A 1 211 ? 11.997 4.758 -13.411 1.00 98.88 211 THR A O 1
ATOM 1674 N N . PHE A 1 212 ? 13.946 5.048 -12.361 1.00 98.88 212 PHE A N 1
ATOM 1675 C CA . PHE A 1 212 ? 13.657 4.112 -11.271 1.00 98.88 212 PHE A CA 1
ATOM 1676 C C . PHE A 1 212 ? 14.034 4.712 -9.913 1.00 98.88 212 PHE A C 1
ATOM 1678 O O . PHE A 1 212 ? 14.772 5.697 -9.850 1.00 98.88 212 PHE A O 1
ATOM 1685 N N . VAL A 1 213 ? 13.525 4.116 -8.834 1.00 98.81 213 VAL A N 1
ATOM 1686 C CA . VAL A 1 213 ? 13.822 4.515 -7.451 1.00 98.81 213 VAL A CA 1
ATOM 1687 C C . VAL A 1 213 ? 14.688 3.437 -6.810 1.00 98.81 213 VAL A C 1
ATOM 1689 O O . VAL A 1 213 ? 14.258 2.292 -6.688 1.00 98.81 213 VAL A O 1
ATOM 1692 N N . GLY A 1 214 ? 15.919 3.794 -6.447 1.00 98.56 214 GLY A N 1
ATOM 1693 C CA . GLY A 1 214 ? 16.828 2.908 -5.724 1.00 98.56 214 GLY A CA 1
ATOM 1694 C C . GLY A 1 214 ? 16.725 3.042 -4.206 1.00 98.56 214 GLY A C 1
ATOM 1695 O O . GLY A 1 214 ? 15.844 3.707 -3.663 1.00 98.56 214 GLY A O 1
ATOM 1696 N N . GLU A 1 215 ? 17.695 2.447 -3.522 1.00 98.62 215 GLU A N 1
ATOM 1697 C CA . GLU A 1 215 ? 17.880 2.559 -2.075 1.00 98.62 215 GLU A CA 1
ATOM 1698 C C . GLU A 1 215 ? 19.160 3.334 -1.758 1.00 98.62 215 GLU A C 1
ATOM 1700 O O . GLU A 1 215 ? 20.105 3.368 -2.551 1.00 98.62 215 GLU A O 1
ATOM 1705 N N . LEU A 1 216 ? 19.223 3.918 -0.563 1.00 98.31 216 LEU A N 1
ATOM 1706 C CA . LEU A 1 216 ? 20.410 4.602 -0.065 1.00 98.31 216 LEU A CA 1
ATOM 1707 C C . LEU A 1 216 ? 20.832 4.006 1.276 1.00 98.31 216 LEU A C 1
ATOM 1709 O O . LEU A 1 216 ? 20.034 3.929 2.204 1.00 98.31 216 LEU A O 1
ATOM 1713 N N . SER A 1 217 ? 22.100 3.622 1.403 1.00 97.69 217 SER A N 1
ATOM 1714 C CA . SER A 1 217 ? 22.684 3.152 2.662 1.00 97.69 217 SER A CA 1
ATOM 1715 C C . SER A 1 217 ? 23.975 3.901 2.940 1.00 97.69 217 SER A C 1
ATOM 1717 O O . SER A 1 217 ? 24.949 3.775 2.204 1.00 97.69 217 SER A O 1
ATOM 1719 N N . HIS A 1 218 ? 23.986 4.705 4.000 1.00 96.00 218 HIS A N 1
ATOM 1720 C CA . HIS A 1 218 ? 25.136 5.493 4.448 1.00 96.00 218 HIS A CA 1
ATOM 1721 C C . HIS A 1 218 ? 25.759 6.336 3.317 1.00 96.00 218 HIS A C 1
ATOM 1723 O O . HIS A 1 218 ? 26.978 6.414 3.173 1.00 96.00 218 HIS A O 1
ATOM 1729 N N . GLY A 1 219 ? 24.906 6.941 2.482 1.00 95.12 219 GLY A N 1
ATOM 1730 C CA . GLY A 1 219 ? 25.312 7.742 1.322 1.00 95.12 219 GLY A CA 1
ATOM 1731 C C . GLY A 1 219 ? 25.695 6.935 0.074 1.00 95.12 219 GLY A C 1
ATOM 1732 O O . GLY A 1 219 ? 26.010 7.532 -0.951 1.00 95.12 219 GLY A O 1
ATOM 1733 N N . GLN A 1 220 ? 25.655 5.600 0.125 1.00 97.88 220 GLN A N 1
ATOM 1734 C CA . GLN A 1 220 ? 25.881 4.737 -1.033 1.00 97.88 220 GLN A CA 1
ATOM 1735 C C . GLN A 1 220 ? 24.556 4.358 -1.687 1.00 97.88 220 GLN A C 1
ATOM 1737 O O . GLN A 1 220 ? 23.679 3.775 -1.046 1.00 97.88 220 GLN A O 1
ATOM 1742 N N . PHE A 1 221 ? 24.426 4.690 -2.970 1.00 98.44 221 PHE A N 1
ATOM 1743 C CA . PHE A 1 221 ? 23.264 4.341 -3.775 1.00 98.44 221 PHE A CA 1
ATOM 1744 C C . PHE A 1 221 ? 23.304 2.865 -4.185 1.00 98.44 221 PHE A C 1
ATOM 1746 O O . PHE A 1 221 ? 24.336 2.358 -4.631 1.00 98.44 221 PHE A O 1
ATOM 1753 N N . SER A 1 222 ? 22.163 2.193 -4.074 1.00 98.38 222 SER A N 1
ATOM 1754 C CA . SER A 1 222 ? 21.939 0.824 -4.525 1.00 98.38 222 SER A CA 1
ATOM 1755 C C . SER A 1 222 ? 20.828 0.826 -5.575 1.00 98.38 222 SER A C 1
ATOM 1757 O O . SER A 1 222 ? 19.717 1.256 -5.265 1.00 98.38 222 SER A O 1
ATOM 1759 N N . PRO A 1 223 ? 21.055 0.304 -6.795 1.00 98.44 223 PRO A N 1
ATOM 1760 C CA . PRO A 1 223 ? 20.032 0.265 -7.835 1.00 98.44 223 PRO A CA 1
ATOM 1761 C C . PRO A 1 223 ? 19.012 -0.872 -7.634 1.00 98.44 223 PRO A C 1
ATOM 1763 O O . PRO A 1 223 ? 18.502 -1.433 -8.602 1.00 98.44 223 PRO A O 1
ATOM 1766 N N . LYS A 1 224 ? 18.756 -1.257 -6.381 1.00 98.69 224 LYS A N 1
ATOM 1767 C CA . LYS A 1 224 ? 17.740 -2.231 -5.980 1.00 98.69 224 LYS A CA 1
ATOM 1768 C C . LYS A 1 224 ? 16.388 -1.527 -5.892 1.00 98.69 224 LYS A C 1
ATOM 1770 O O . LYS A 1 224 ? 16.298 -0.488 -5.250 1.00 98.69 224 LYS A O 1
ATOM 1775 N N . MET A 1 225 ? 15.356 -2.122 -6.476 1.00 98.81 225 MET A N 1
ATOM 1776 C CA . MET A 1 225 ? 13.977 -1.653 -6.360 1.00 98.81 225 MET A CA 1
ATOM 1777 C C . MET A 1 225 ? 13.071 -2.851 -6.084 1.00 98.81 225 MET A C 1
ATOM 1779 O O . MET A 1 225 ? 13.065 -3.824 -6.844 1.00 98.81 225 MET A O 1
ATOM 1783 N N . ASP A 1 226 ? 12.327 -2.788 -4.985 1.00 98.75 226 ASP A N 1
ATOM 1784 C CA . ASP A 1 226 ? 11.279 -3.762 -4.689 1.00 98.75 226 ASP A CA 1
ATOM 1785 C C . ASP A 1 226 ? 10.076 -3.491 -5.607 1.00 98.75 226 ASP A C 1
ATOM 1787 O O . ASP A 1 226 ? 9.788 -2.339 -5.940 1.00 98.75 226 ASP A O 1
ATOM 1791 N N . HIS A 1 227 ? 9.329 -4.529 -5.981 1.00 98.88 227 HIS A N 1
ATOM 1792 C CA . HIS A 1 227 ? 8.063 -4.377 -6.708 1.00 98.88 227 HIS A CA 1
ATOM 1793 C C . HIS A 1 227 ? 7.058 -3.519 -5.932 1.00 98.88 227 HIS A C 1
ATOM 1795 O O . HIS A 1 227 ? 6.344 -2.730 -6.545 1.00 98.88 227 HIS A O 1
ATOM 1801 N N . LEU A 1 228 ? 7.127 -3.559 -4.597 1.00 98.56 228 LEU A N 1
ATOM 1802 C CA . LEU A 1 228 ? 6.367 -2.692 -3.696 1.00 98.56 228 LEU A CA 1
ATOM 1803 C C . LEU A 1 228 ? 6.462 -1.214 -4.084 1.00 98.56 228 LEU A C 1
ATOM 1805 O O . LEU A 1 228 ? 5.446 -0.535 -4.097 1.00 98.56 228 LEU A O 1
ATOM 1809 N N . VAL A 1 229 ? 7.634 -0.722 -4.515 1.00 98.88 229 VAL A N 1
ATOM 1810 C CA . VAL A 1 229 ? 7.846 0.693 -4.891 1.00 98.88 229 VAL A CA 1
ATOM 1811 C C . VAL A 1 229 ? 6.944 1.133 -6.056 1.00 98.88 229 VAL A C 1
ATOM 1813 O O . VAL A 1 229 ? 6.712 2.327 -6.259 1.00 98.88 229 VAL A O 1
ATOM 1816 N N . CYS A 1 230 ? 6.372 0.188 -6.806 1.00 98.94 230 CYS A N 1
ATOM 1817 C CA . CYS A 1 230 ? 5.390 0.468 -7.844 1.00 98.94 230 CYS A CA 1
ATOM 1818 C C . CYS A 1 230 ? 4.044 1.000 -7.329 1.00 98.94 230 CYS A C 1
ATOM 1820 O O . CYS A 1 230 ? 3.193 1.285 -8.166 1.00 98.94 230 CYS A O 1
ATOM 1822 N N . PHE A 1 231 ? 3.857 1.214 -6.021 1.00 98.88 231 PHE A N 1
ATOM 1823 C CA . PHE A 1 231 ? 2.746 2.004 -5.460 1.00 98.88 231 PHE A CA 1
ATOM 1824 C C . PHE A 1 231 ? 2.908 3.514 -5.744 1.00 98.88 231 PHE A C 1
ATOM 1826 O O . PHE A 1 231 ? 1.938 4.274 -5.870 1.00 98.88 231 PHE A O 1
ATOM 1833 N N . LEU A 1 232 ? 4.164 3.972 -5.848 1.00 98.94 232 LEU A N 1
ATOM 1834 C CA . LEU A 1 232 ? 4.515 5.387 -5.916 1.00 98.94 232 LEU A CA 1
ATOM 1835 C C . LEU A 1 232 ? 3.944 6.116 -7.147 1.00 98.94 232 LEU A C 1
ATOM 1837 O O . LEU A 1 232 ? 3.460 7.235 -6.966 1.00 98.94 232 LEU A O 1
ATOM 1841 N N . PRO A 1 233 ? 3.946 5.557 -8.378 1.00 98.94 233 PRO A N 1
ATOM 1842 C CA . PRO A 1 233 ? 3.339 6.220 -9.530 1.00 98.94 233 PRO A CA 1
ATOM 1843 C C . PRO A 1 233 ? 1.867 6.584 -9.295 1.00 98.94 233 PRO A C 1
ATOM 1845 O O . PRO A 1 233 ? 1.464 7.716 -9.564 1.00 98.94 233 PRO A O 1
ATOM 1848 N N . GLY A 1 234 ? 1.072 5.658 -8.755 1.00 98.88 234 GLY A N 1
ATOM 1849 C CA . GLY A 1 234 ? -0.335 5.882 -8.432 1.00 98.88 234 GLY A CA 1
ATOM 1850 C C . GLY A 1 234 ? -0.514 6.959 -7.367 1.00 98.88 234 GLY A C 1
ATOM 1851 O O . GLY A 1 234 ? -1.325 7.870 -7.540 1.00 98.88 234 GLY A O 1
ATOM 1852 N N . THR A 1 235 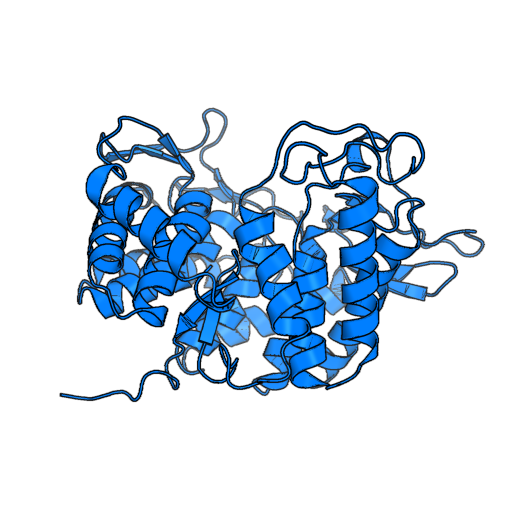? 0.313 6.920 -6.322 1.00 98.88 235 THR A N 1
ATOM 1853 C CA . THR A 1 235 ? 0.314 7.915 -5.237 1.00 98.88 235 THR A CA 1
ATOM 1854 C C . THR A 1 235 ? 0.691 9.314 -5.737 1.00 98.88 235 THR A C 1
ATOM 1856 O O . THR A 1 235 ? 0.017 10.291 -5.416 1.00 98.88 235 THR A O 1
ATOM 1859 N N . LEU A 1 236 ? 1.725 9.437 -6.572 1.00 98.94 236 LEU A N 1
ATOM 1860 C CA . LEU A 1 236 ? 2.125 10.704 -7.192 1.00 98.94 236 LEU A CA 1
ATOM 1861 C C . LEU A 1 236 ? 1.024 11.265 -8.099 1.00 98.94 236 LEU A C 1
ATOM 1863 O O . LEU A 1 236 ? 0.718 12.457 -8.040 1.00 98.94 236 LEU A O 1
ATOM 1867 N N . ALA A 1 237 ? 0.398 10.409 -8.911 1.00 98.81 237 ALA A N 1
ATOM 1868 C CA . ALA A 1 237 ? -0.703 10.808 -9.776 1.00 98.81 237 ALA A CA 1
ATOM 1869 C C . ALA A 1 237 ? -1.936 11.253 -8.970 1.00 98.81 237 ALA A C 1
ATOM 1871 O O . ALA A 1 237 ? -2.566 12.249 -9.329 1.00 98.81 237 ALA A O 1
ATOM 1872 N N . LEU A 1 238 ? -2.241 10.571 -7.859 1.00 98.56 238 LEU A N 1
ATOM 1873 C CA . LEU A 1 238 ? -3.284 10.965 -6.908 1.00 98.56 238 LEU A CA 1
ATOM 1874 C C . LEU A 1 238 ? -2.990 12.334 -6.288 1.00 98.56 238 LEU A C 1
ATOM 1876 O O . LEU A 1 238 ? -3.889 13.172 -6.207 1.00 98.56 238 LEU A O 1
ATOM 1880 N N . GLY A 1 239 ? -1.740 12.584 -5.897 1.00 98.31 239 GLY A N 1
ATOM 1881 C CA . GLY A 1 239 ? -1.299 13.879 -5.387 1.00 98.31 239 GLY A CA 1
ATOM 1882 C C . GLY A 1 239 ? -1.487 14.989 -6.419 1.00 98.31 239 GLY A C 1
ATOM 1883 O O . GLY A 1 239 ? -2.162 15.981 -6.147 1.00 98.31 239 GLY A O 1
ATOM 1884 N N . ALA A 1 240 ? -0.961 14.803 -7.632 1.00 98.12 240 ALA A N 1
ATOM 1885 C CA . ALA A 1 240 ? -1.087 15.778 -8.716 1.00 98.12 240 ALA A CA 1
ATOM 1886 C C . ALA A 1 240 ? -2.558 16.081 -9.059 1.00 98.12 240 ALA A C 1
ATOM 1888 O O . ALA A 1 240 ? -2.933 17.240 -9.231 1.00 98.12 240 ALA A O 1
ATOM 1889 N N . HIS A 1 241 ? -3.420 15.058 -9.086 1.00 96.12 241 HIS A N 1
ATOM 1890 C CA . HIS A 1 241 ? -4.860 15.244 -9.276 1.00 96.12 241 HIS A CA 1
ATOM 1891 C C . HIS A 1 241 ? -5.503 16.084 -8.160 1.00 96.12 241 HIS A C 1
ATOM 1893 O O . HIS A 1 241 ? -6.410 16.873 -8.415 1.00 96.12 241 HIS A O 1
ATOM 1899 N N . ASN A 1 242 ? -4.999 15.966 -6.932 1.00 96.50 242 ASN A N 1
ATOM 1900 C CA . ASN A 1 242 ? -5.479 16.710 -5.772 1.00 96.50 242 ASN A CA 1
ATOM 1901 C C . ASN A 1 242 ? -4.838 18.098 -5.595 1.00 96.50 242 ASN A C 1
ATOM 1903 O O . ASN A 1 242 ? -5.050 18.726 -4.556 1.00 96.50 242 ASN A O 1
ATOM 1907 N N . GLY A 1 243 ? -4.129 18.606 -6.609 1.00 96.44 243 GLY A N 1
ATOM 1908 C CA . GLY A 1 243 ? -3.588 19.968 -6.640 1.00 96.44 243 GLY A CA 1
ATOM 1909 C C . GLY A 1 243 ? -2.125 20.089 -6.215 1.00 96.44 243 GLY A C 1
ATOM 1910 O O . GLY A 1 243 ? -1.662 21.204 -5.983 1.00 96.44 243 GLY A O 1
ATOM 1911 N N . LEU A 1 244 ? -1.401 18.971 -6.104 1.00 96.88 244 LEU A N 1
ATOM 1912 C CA . LEU A 1 244 ? 0.047 18.987 -5.877 1.00 96.88 244 LEU A CA 1
ATOM 1913 C C . LEU A 1 244 ? 0.815 19.315 -7.175 1.00 96.88 244 LEU A C 1
ATOM 1915 O O . LEU A 1 244 ? 0.208 19.311 -8.252 1.00 96.88 244 LEU A O 1
ATOM 1919 N N . PRO A 1 245 ? 2.122 19.640 -7.098 1.00 96.88 245 PRO A N 1
ATOM 1920 C CA . PRO A 1 245 ? 2.910 20.072 -8.251 1.00 96.88 245 PRO A CA 1
ATOM 1921 C C . PRO A 1 245 ? 2.795 19.151 -9.477 1.00 96.88 245 PRO A C 1
ATOM 1923 O O . PRO A 1 245 ? 2.744 17.926 -9.370 1.00 96.88 245 PRO A O 1
ATOM 1926 N N . ALA A 1 246 ? 2.731 19.750 -10.670 1.00 93.81 246 ALA A N 1
ATOM 1927 C CA . ALA A 1 246 ? 2.464 19.025 -11.916 1.00 93.81 246 ALA A CA 1
ATOM 1928 C C . ALA A 1 246 ? 3.586 18.046 -12.311 1.00 93.81 246 ALA A C 1
ATOM 1930 O O . ALA A 1 246 ? 3.322 17.039 -12.968 1.00 93.81 246 ALA A O 1
ATOM 1931 N N . ASP A 1 247 ? 4.818 18.301 -11.878 1.00 95.94 247 ASP A N 1
ATOM 1932 C CA . ASP A 1 247 ? 5.976 17.429 -12.082 1.00 95.94 247 ASP A CA 1
ATOM 1933 C C . ASP A 1 247 ? 5.854 16.088 -11.335 1.00 95.94 247 ASP A C 1
ATOM 1935 O O . ASP A 1 247 ? 6.452 15.096 -11.761 1.00 95.94 247 ASP A O 1
ATOM 1939 N N . HIS A 1 248 ? 5.003 15.992 -10.304 1.00 98.31 248 HIS A N 1
ATOM 1940 C CA . HIS A 1 248 ? 4.638 14.705 -9.702 1.00 98.31 248 HIS A CA 1
ATOM 1941 C C . HIS A 1 248 ? 3.966 13.787 -10.734 1.00 98.31 248 HIS A C 1
ATOM 1943 O O . HIS A 1 248 ? 4.263 12.595 -10.777 1.00 98.31 248 HIS A O 1
ATOM 1949 N N . MET A 1 249 ? 3.101 14.322 -11.608 1.00 98.62 249 MET A N 1
ATOM 1950 C CA . MET A 1 249 ? 2.472 13.541 -12.683 1.00 98.62 249 MET A CA 1
ATOM 1951 C C . MET A 1 249 ? 3.494 13.118 -13.747 1.00 98.62 249 MET A C 1
ATOM 1953 O O . MET A 1 249 ? 3.385 12.026 -14.308 1.00 98.62 249 MET A O 1
ATOM 1957 N N . ASP A 1 250 ? 4.499 13.947 -14.027 1.00 98.50 250 ASP A N 1
ATOM 1958 C CA . ASP A 1 250 ? 5.563 13.592 -14.968 1.00 98.50 250 ASP A CA 1
ATOM 1959 C C . ASP A 1 250 ? 6.439 12.461 -14.420 1.00 98.50 250 ASP A C 1
ATOM 1961 O O . ASP A 1 250 ? 6.713 11.494 -15.136 1.00 98.50 250 ASP A O 1
ATOM 1965 N N . LEU A 1 251 ? 6.812 12.527 -13.138 1.00 98.75 251 LEU A N 1
ATOM 1966 C CA . LEU A 1 251 ? 7.509 11.435 -12.461 1.00 98.75 251 LEU A CA 1
ATOM 1967 C C . LEU A 1 251 ? 6.636 10.174 -12.390 1.00 98.75 251 LEU A C 1
ATOM 1969 O O . LEU A 1 251 ? 7.124 9.084 -12.686 1.00 98.75 251 LEU A O 1
ATOM 1973 N N . ALA A 1 252 ? 5.340 10.313 -12.090 1.00 98.88 252 ALA A N 1
ATOM 1974 C CA . ALA A 1 252 ? 4.392 9.201 -12.073 1.00 98.88 252 ALA A CA 1
ATOM 1975 C C . ALA A 1 252 ? 4.363 8.457 -13.414 1.00 98.88 252 ALA A C 1
ATOM 1977 O O . ALA A 1 252 ? 4.477 7.236 -13.451 1.00 98.88 252 ALA A O 1
ATOM 1978 N N . LYS A 1 253 ? 4.273 9.177 -14.538 1.00 98.88 253 LYS A N 1
ATOM 1979 C CA . LYS A 1 253 ? 4.277 8.562 -15.874 1.00 98.88 253 LYS A CA 1
ATOM 1980 C C . LYS A 1 253 ? 5.581 7.823 -16.172 1.00 98.88 253 LYS A C 1
ATOM 1982 O O . LYS A 1 253 ? 5.529 6.740 -16.750 1.00 98.88 253 LYS A O 1
ATOM 1987 N N . GLN A 1 254 ? 6.725 8.391 -15.784 1.00 98.88 254 GLN A N 1
ATOM 1988 C CA . GLN A 1 254 ? 8.035 7.768 -15.992 1.00 98.88 254 GLN A CA 1
ATOM 1989 C C . GLN A 1 254 ? 8.201 6.495 -15.155 1.00 98.88 254 GLN A C 1
ATOM 1991 O O . GLN A 1 254 ? 8.620 5.469 -15.680 1.00 98.88 254 GLN A O 1
ATOM 1996 N N . LEU A 1 255 ? 7.833 6.538 -13.873 1.00 98.94 255 LEU A N 1
ATOM 1997 C CA . LEU A 1 255 ? 7.899 5.369 -12.997 1.00 98.94 255 LEU A CA 1
ATOM 1998 C C . LEU A 1 255 ? 6.876 4.297 -13.393 1.00 98.94 255 LEU A C 1
ATOM 2000 O O . LEU A 1 255 ? 7.167 3.110 -13.282 1.00 98.94 255 LEU A O 1
ATOM 2004 N N . MET A 1 256 ? 5.701 4.689 -13.895 1.00 98.94 256 MET A N 1
ATOM 2005 C CA . MET A 1 256 ? 4.700 3.739 -14.386 1.00 98.94 256 MET A CA 1
ATOM 2006 C C . MET A 1 256 ? 5.210 2.952 -15.601 1.00 98.94 256 MET A C 1
ATOM 2008 O O . MET A 1 256 ? 4.982 1.748 -15.678 1.00 98.94 256 MET A O 1
ATOM 2012 N N . GLU A 1 257 ? 5.929 3.605 -16.523 1.00 98.94 257 GLU A N 1
ATOM 2013 C CA . GLU A 1 257 ? 6.623 2.911 -17.619 1.00 98.94 257 GLU A CA 1
ATOM 2014 C C . GLU A 1 257 ? 7.630 1.900 -17.057 1.00 98.94 257 GLU A C 1
ATOM 2016 O O . GLU A 1 257 ? 7.593 0.733 -17.426 1.00 98.94 257 GLU A O 1
ATOM 2021 N N . THR A 1 258 ? 8.476 2.302 -16.107 1.00 98.94 258 THR A N 1
ATOM 2022 C CA . THR A 1 258 ? 9.454 1.402 -15.475 1.00 98.94 258 THR A CA 1
ATOM 2023 C C . THR A 1 258 ? 8.800 0.196 -14.806 1.00 98.94 258 THR A C 1
ATOM 2025 O O . THR A 1 258 ? 9.232 -0.934 -15.025 1.00 98.94 258 THR A O 1
ATOM 2028 N N . CYS A 1 259 ? 7.729 0.404 -14.041 1.00 98.94 259 CYS A N 1
ATOM 2029 C CA . CYS A 1 259 ? 6.979 -0.677 -13.407 1.00 98.94 259 CYS A CA 1
ATOM 2030 C C . CYS A 1 259 ? 6.333 -1.614 -14.432 1.00 98.94 259 CYS A C 1
ATOM 2032 O O . CYS A 1 259 ? 6.340 -2.825 -14.239 1.00 98.94 259 CYS A O 1
ATOM 2034 N N . TYR A 1 260 ? 5.847 -1.097 -15.563 1.00 98.94 260 TYR A N 1
ATOM 2035 C CA . TYR A 1 260 ? 5.398 -1.949 -16.662 1.00 98.94 260 TYR A CA 1
ATOM 2036 C C . TYR A 1 260 ? 6.557 -2.740 -17.297 1.00 98.94 260 TYR A C 1
ATOM 2038 O O . TYR A 1 260 ? 6.438 -3.945 -17.524 1.00 98.94 260 TYR A O 1
ATOM 2046 N N . GLN A 1 261 ? 7.720 -2.115 -17.498 1.00 98.81 261 GLN A N 1
ATOM 2047 C CA . GLN A 1 261 ? 8.924 -2.782 -18.008 1.00 98.81 261 GLN A CA 1
ATOM 2048 C C . GLN A 1 261 ? 9.432 -3.891 -17.070 1.00 98.81 261 GLN A C 1
ATOM 2050 O O . GLN A 1 261 ? 9.949 -4.901 -17.548 1.00 98.81 261 GLN A O 1
ATOM 2055 N N . MET A 1 262 ? 9.230 -3.766 -15.753 1.00 98.81 262 MET A N 1
ATOM 2056 C CA . MET A 1 262 ? 9.524 -4.838 -14.790 1.00 98.81 262 MET A CA 1
ATOM 2057 C C . MET A 1 262 ? 8.705 -6.110 -15.047 1.00 98.81 262 MET A C 1
ATOM 2059 O O . MET A 1 262 ? 9.188 -7.198 -14.743 1.00 98.81 262 MET A O 1
ATOM 2063 N N . TYR A 1 263 ? 7.512 -5.995 -15.642 1.00 98.81 263 TYR A N 1
ATOM 2064 C CA . TYR A 1 263 ? 6.713 -7.133 -16.105 1.00 98.81 263 TYR A CA 1
ATOM 2065 C C . TYR A 1 263 ? 7.165 -7.580 -17.493 1.00 98.81 263 TYR A C 1
ATOM 2067 O O . TYR A 1 263 ? 7.541 -8.737 -17.670 1.00 98.81 263 TYR A O 1
ATOM 2075 N N . LEU A 1 264 ? 7.164 -6.660 -18.463 1.00 98.44 264 LEU A N 1
ATOM 2076 C CA . LEU A 1 264 ? 7.388 -6.957 -19.881 1.00 98.44 264 LEU A CA 1
ATOM 2077 C C . LEU A 1 264 ? 8.748 -7.620 -20.157 1.00 98.44 264 LEU A C 1
ATOM 2079 O O . LEU A 1 264 ? 8.861 -8.452 -21.053 1.00 98.44 264 LEU A O 1
ATOM 2083 N N . GLN A 1 265 ? 9.789 -7.276 -19.392 1.00 98.00 265 GLN A N 1
ATOM 2084 C CA . GLN A 1 265 ? 11.139 -7.829 -19.575 1.00 98.00 265 GLN A CA 1
ATOM 2085 C C . GLN A 1 265 ? 11.348 -9.212 -18.925 1.00 98.00 265 GLN A C 1
ATOM 2087 O O . GLN A 1 265 ? 12.466 -9.746 -18.951 1.00 98.00 265 GLN A O 1
ATOM 2092 N N . MET A 1 266 ? 10.308 -9.787 -18.315 1.00 98.38 266 MET A N 1
ATOM 2093 C CA . MET A 1 266 ? 10.310 -11.158 -17.803 1.00 98.38 266 MET A CA 1
ATOM 2094 C C . MET A 1 266 ? 9.667 -12.099 -18.818 1.00 98.38 266 MET A C 1
ATOM 2096 O O . MET A 1 266 ? 8.701 -11.758 -19.490 1.00 98.38 266 MET A O 1
ATOM 2100 N N . GLU A 1 267 ? 10.154 -13.328 -18.887 1.00 98.38 267 GLU A N 1
ATOM 2101 C CA . GLU A 1 267 ? 9.717 -14.341 -19.845 1.00 98.38 267 GLU A CA 1
ATOM 2102 C C . GLU A 1 267 ? 8.250 -14.761 -19.618 1.00 98.38 267 GLU A C 1
ATOM 2104 O O . GLU A 1 267 ? 7.542 -15.121 -20.559 1.00 98.38 267 GLU A O 1
ATOM 2109 N N . THR A 1 268 ? 7.767 -14.669 -18.374 1.00 98.56 268 THR A N 1
ATOM 2110 C CA . THR A 1 268 ? 6.344 -14.844 -18.028 1.00 98.56 268 THR A CA 1
ATOM 2111 C C . THR A 1 268 ? 5.513 -13.565 -18.161 1.00 98.56 268 THR A C 1
ATOM 2113 O O . THR A 1 268 ? 4.295 -13.621 -18.021 1.00 98.56 268 THR A O 1
ATOM 2116 N N . GLY A 1 269 ? 6.130 -12.404 -18.391 1.00 98.56 269 GLY A N 1
ATOM 2117 C CA . GLY A 1 269 ? 5.429 -11.121 -18.374 1.00 98.56 269 GLY A CA 1
ATOM 2118 C C . GLY A 1 269 ? 4.859 -10.739 -16.997 1.00 98.56 269 GLY A C 1
ATOM 2119 O O . GLY A 1 269 ? 3.874 -10.005 -16.926 1.00 98.56 269 GLY A O 1
ATOM 2120 N N . LEU A 1 270 ? 5.431 -11.275 -15.910 1.00 98.81 270 LEU A N 1
ATOM 2121 C CA . LEU A 1 270 ? 5.100 -10.974 -14.513 1.00 98.81 270 LEU A CA 1
ATOM 2122 C C . LEU A 1 270 ? 6.345 -10.455 -13.791 1.00 98.81 270 LEU A C 1
ATOM 2124 O O . LEU A 1 270 ? 7.396 -11.085 -13.878 1.00 98.81 270 LEU A O 1
ATOM 2128 N N . SER A 1 271 ? 6.241 -9.345 -13.054 1.00 98.81 271 SER A N 1
ATOM 2129 C CA . SER A 1 271 ? 7.393 -8.807 -12.313 1.00 98.81 271 SER A CA 1
ATOM 2130 C C . SER A 1 271 ? 7.858 -9.754 -11.200 1.00 98.81 271 SER A C 1
ATOM 2132 O O . SER A 1 271 ? 7.017 -10.348 -10.520 1.00 98.81 271 SER A O 1
ATOM 2134 N N . PRO A 1 272 ? 9.176 -9.871 -10.957 1.00 98.81 272 PRO A N 1
ATOM 2135 C CA . PRO A 1 272 ? 9.709 -10.462 -9.731 1.00 98.81 272 PRO A CA 1
ATOM 2136 C C . PRO A 1 272 ? 9.439 -9.556 -8.517 1.00 98.81 272 PRO A C 1
ATOM 2138 O O . PRO A 1 272 ? 9.070 -8.394 -8.686 1.00 98.81 272 PRO A O 1
ATOM 2141 N N . GLU A 1 273 ? 9.699 -10.052 -7.306 1.00 98.50 273 GLU A N 1
ATOM 2142 C CA . GLU A 1 273 ? 9.622 -9.252 -6.074 1.00 98.50 273 GLU A CA 1
ATOM 2143 C C . GLU A 1 273 ? 10.658 -8.127 -6.021 1.00 98.50 273 GLU A C 1
ATOM 2145 O O . GLU A 1 273 ? 10.379 -7.071 -5.464 1.00 98.50 273 GLU A O 1
ATOM 2150 N N . ILE A 1 274 ? 11.869 -8.356 -6.542 1.00 98.75 274 ILE A N 1
ATOM 2151 C CA . ILE A 1 274 ? 12.971 -7.386 -6.481 1.00 98.75 274 ILE A CA 1
ATOM 2152 C C . ILE A 1 274 ? 13.721 -7.383 -7.812 1.00 98.75 274 ILE A C 1
ATOM 2154 O O . ILE A 1 274 ? 14.111 -8.431 -8.338 1.00 98.75 274 ILE A O 1
ATOM 2158 N N . VAL A 1 275 ? 13.977 -6.184 -8.330 1.00 98.75 275 VAL A N 1
ATOM 2159 C CA . VAL A 1 275 ? 14.807 -5.942 -9.513 1.00 98.75 275 VAL A CA 1
ATOM 2160 C C . VAL A 1 275 ? 16.060 -5.152 -9.145 1.00 98.75 275 VAL A C 1
ATOM 2162 O O . VAL A 1 275 ? 16.099 -4.432 -8.147 1.00 98.75 275 VAL A O 1
ATOM 2165 N N . HIS A 1 276 ? 17.110 -5.305 -9.946 1.00 98.69 276 HIS A N 1
ATOM 2166 C CA . HIS A 1 276 ? 18.313 -4.482 -9.875 1.00 98.69 276 HIS A CA 1
ATOM 2167 C C . HIS A 1 276 ? 18.537 -3.826 -11.233 1.00 98.69 276 HIS A C 1
ATOM 2169 O O . HIS A 1 276 ? 18.600 -4.522 -12.247 1.00 98.69 276 HIS A O 1
ATOM 2175 N N . PHE A 1 277 ? 18.649 -2.502 -11.259 1.00 98.62 277 PHE A N 1
ATOM 2176 C CA . PHE A 1 277 ? 18.835 -1.761 -12.498 1.00 98.62 277 PHE A CA 1
ATOM 2177 C C . PHE A 1 277 ? 20.313 -1.620 -12.861 1.00 98.62 277 PHE A C 1
ATOM 2179 O O . PHE A 1 277 ? 21.154 -1.256 -12.038 1.00 98.62 277 PHE A O 1
ATOM 2186 N N . ASN A 1 278 ? 20.631 -1.857 -14.128 1.00 98.12 278 ASN A N 1
ATOM 2187 C CA . ASN A 1 278 ? 21.937 -1.541 -14.681 1.00 98.12 278 ASN A CA 1
ATOM 2188 C C . ASN A 1 278 ? 22.021 -0.049 -14.999 1.00 98.12 278 ASN A C 1
ATOM 2190 O O . ASN A 1 278 ? 21.136 0.499 -15.647 1.00 98.12 278 ASN A O 1
ATOM 2194 N N . MET A 1 279 ? 23.103 0.605 -14.577 1.00 97.00 279 MET A N 1
ATOM 2195 C CA . MET A 1 279 ? 23.325 2.045 -14.797 1.00 97.00 279 MET A CA 1
ATOM 2196 C C . MET A 1 279 ? 24.547 2.335 -15.679 1.00 97.00 279 MET A C 1
ATOM 2198 O O . MET A 1 279 ? 24.793 3.478 -16.060 1.00 97.00 279 MET A O 1
ATOM 2202 N N . HIS A 1 280 ? 25.347 1.315 -15.997 1.00 93.94 280 HIS A N 1
ATOM 2203 C CA . HIS A 1 280 ? 26.587 1.493 -16.744 1.00 93.94 280 HIS A CA 1
ATOM 2204 C C . HIS A 1 280 ? 26.331 1.585 -18.247 1.00 93.94 280 HIS A C 1
ATOM 2206 O O . HIS A 1 280 ? 25.588 0.781 -18.814 1.00 93.94 280 HIS A O 1
ATOM 2212 N N . GLN A 1 281 ? 27.007 2.525 -18.907 1.00 88.69 281 GLN A N 1
ATOM 2213 C CA . GLN A 1 281 ? 26.976 2.642 -20.361 1.00 88.69 281 GLN A CA 1
ATOM 2214 C C . GLN A 1 281 ? 27.488 1.346 -21.012 1.00 88.69 281 GLN A C 1
ATOM 2216 O O . GLN A 1 281 ? 28.551 0.844 -20.655 1.00 88.69 281 GLN A O 1
ATOM 2221 N N . GLY A 1 282 ? 26.730 0.816 -21.975 1.00 89.25 282 GLY A N 1
ATOM 2222 C CA . GLY A 1 282 ? 27.029 -0.458 -22.639 1.00 89.25 282 GLY A CA 1
ATOM 2223 C C . GLY A 1 282 ? 26.336 -1.676 -22.020 1.00 89.25 282 GLY A C 1
ATOM 2224 O O . GLY A 1 282 ? 26.523 -2.786 -22.514 1.00 89.25 282 GLY A O 1
ATOM 2225 N N . SER A 1 283 ? 25.515 -1.484 -20.982 1.00 93.75 283 SER A N 1
ATOM 2226 C CA . SER A 1 283 ? 24.622 -2.533 -20.480 1.00 93.75 283 SER A CA 1
ATOM 2227 C C . SER A 1 283 ? 23.653 -2.982 -21.575 1.00 93.75 283 SER A C 1
ATOM 2229 O O . SER A 1 283 ? 23.092 -2.163 -22.300 1.00 93.75 283 SER A O 1
ATOM 2231 N N . ILE A 1 284 ? 23.455 -4.295 -21.696 1.00 94.25 284 ILE A N 1
ATOM 2232 C CA . ILE A 1 284 ? 22.600 -4.894 -22.736 1.00 94.25 284 ILE A CA 1
ATOM 2233 C C . ILE A 1 284 ? 21.126 -5.002 -22.323 1.00 94.25 284 ILE A C 1
ATOM 2235 O O . ILE A 1 284 ? 20.279 -5.284 -23.164 1.00 94.25 284 ILE A O 1
ATOM 2239 N N . ARG A 1 285 ? 20.823 -4.812 -21.033 1.00 94.06 285 ARG A N 1
ATOM 2240 C CA . ARG A 1 285 ? 19.475 -4.872 -20.457 1.00 94.06 285 ARG A CA 1
ATOM 2241 C C . ARG A 1 285 ? 19.369 -3.958 -19.243 1.00 94.06 285 ARG A C 1
ATOM 2243 O O . ARG A 1 285 ? 20.330 -3.865 -18.479 1.00 94.06 285 ARG A O 1
ATOM 2250 N N . ASP A 1 286 ? 18.197 -3.364 -19.037 1.00 97.44 286 ASP A N 1
ATOM 2251 C CA . ASP A 1 286 ? 17.949 -2.488 -17.888 1.00 97.44 286 ASP A CA 1
ATOM 2252 C C . ASP A 1 286 ? 17.865 -3.262 -16.579 1.00 97.44 286 ASP A C 1
ATOM 2254 O O . ASP A 1 286 ? 18.363 -2.777 -15.571 1.00 97.44 286 ASP A O 1
ATOM 2258 N N . ILE A 1 287 ? 17.253 -4.451 -16.596 1.00 98.00 287 ILE A N 1
ATOM 2259 C CA . ILE A 1 287 ? 16.827 -5.153 -15.383 1.00 98.00 287 ILE A CA 1
ATOM 2260 C C . ILE A 1 287 ? 17.544 -6.496 -15.211 1.00 98.00 287 ILE A C 1
ATOM 2262 O O . ILE A 1 287 ? 17.420 -7.417 -16.026 1.00 98.00 287 ILE A O 1
ATOM 2266 N N . ASP A 1 288 ? 18.208 -6.635 -14.067 1.00 97.62 288 ASP A N 1
ATOM 2267 C CA . ASP A 1 288 ? 18.708 -7.886 -13.515 1.00 97.62 288 ASP A CA 1
ATOM 2268 C C . ASP A 1 288 ? 17.810 -8.388 -12.381 1.00 97.62 288 ASP A C 1
ATOM 2270 O O . ASP A 1 288 ? 17.266 -7.619 -11.591 1.00 97.62 288 ASP A O 1
ATOM 2274 N N . VAL A 1 289 ? 17.683 -9.713 -12.270 1.00 98.00 289 VAL A N 1
ATOM 2275 C CA . VAL A 1 289 ? 16.893 -10.364 -11.215 1.00 98.00 289 VAL A CA 1
ATOM 2276 C C . VAL A 1 289 ? 17.723 -11.479 -10.598 1.00 98.00 289 VAL A C 1
ATOM 2278 O O . VAL A 1 289 ? 18.100 -12.442 -11.282 1.00 98.00 289 VAL A O 1
ATOM 2281 N N . LYS A 1 290 ? 18.025 -11.355 -9.303 1.00 97.75 290 LYS A N 1
ATOM 2282 C CA . LYS A 1 290 ? 18.758 -12.383 -8.555 1.00 97.75 290 LYS A CA 1
ATOM 2283 C C . LYS A 1 290 ? 17.887 -13.623 -8.401 1.00 97.75 290 LYS A C 1
ATOM 2285 O O . LYS A 1 290 ? 16.668 -13.532 -8.378 1.00 97.75 290 LYS A O 1
ATOM 2290 N N . LEU A 1 291 ? 18.511 -14.793 -8.262 1.00 96.56 291 LEU A N 1
ATOM 2291 C CA . LEU A 1 291 ? 17.791 -16.070 -8.188 1.00 96.56 291 LEU A CA 1
ATOM 2292 C C . LEU A 1 291 ? 16.739 -16.105 -7.066 1.00 96.56 291 LEU A C 1
ATOM 2294 O O . LEU A 1 291 ? 15.633 -16.575 -7.299 1.00 96.56 291 LEU A O 1
ATOM 2298 N N . ALA A 1 292 ? 17.076 -15.583 -5.883 1.00 97.12 292 ALA A N 1
ATOM 2299 C CA . ALA A 1 292 ? 16.174 -15.546 -4.730 1.00 97.12 292 ALA A CA 1
ATOM 2300 C C . ALA A 1 292 ? 14.956 -14.626 -4.938 1.00 97.12 292 ALA A C 1
ATOM 2302 O O . ALA A 1 292 ? 13.920 -14.825 -4.309 1.00 97.12 292 ALA A O 1
ATOM 2303 N N . ASP A 1 293 ? 15.060 -13.674 -5.864 1.00 98.25 293 ASP A N 1
ATOM 2304 C CA . ASP A 1 293 ? 14.098 -12.586 -6.032 1.00 98.25 293 ASP A CA 1
ATOM 2305 C C . ASP A 1 293 ? 13.094 -12.863 -7.160 1.00 98.25 293 ASP A C 1
ATOM 2307 O O . ASP A 1 293 ? 12.135 -12.123 -7.329 1.00 98.25 293 ASP A O 1
ATOM 2311 N N . ARG A 1 294 ? 13.266 -13.955 -7.920 1.00 98.56 294 ARG A N 1
ATOM 2312 C CA . ARG A 1 294 ? 12.458 -14.283 -9.115 1.00 98.56 294 ARG A CA 1
ATOM 2313 C C . ARG A 1 294 ? 11.005 -14.662 -8.839 1.00 98.56 294 ARG A C 1
ATOM 2315 O O . ARG A 1 294 ? 10.296 -15.025 -9.775 1.00 98.56 294 ARG A O 1
ATOM 2322 N N . HIS A 1 295 ? 10.576 -14.657 -7.588 1.00 98.56 295 HIS A N 1
ATOM 2323 C CA . HIS A 1 295 ? 9.219 -15.038 -7.252 1.00 98.56 295 HIS A CA 1
ATOM 2324 C C . HIS A 1 295 ? 8.247 -13.899 -7.557 1.00 98.56 295 HIS A C 1
ATOM 2326 O O . HIS A 1 295 ? 8.622 -12.734 -7.516 1.00 98.56 295 HIS A O 1
ATOM 2332 N N . ASN A 1 296 ? 7.006 -14.252 -7.875 1.00 98.81 296 ASN A N 1
ATOM 2333 C CA . ASN A 1 296 ? 5.892 -13.317 -7.973 1.00 98.81 296 ASN A CA 1
ATOM 2334 C C . ASN A 1 296 ? 4.793 -13.804 -7.034 1.00 98.81 296 ASN A C 1
ATOM 2336 O O . ASN A 1 296 ? 4.387 -14.970 -7.099 1.00 98.81 296 ASN A O 1
ATOM 2340 N N . LEU A 1 297 ? 4.338 -12.917 -6.153 1.00 98.75 297 LEU A N 1
ATOM 2341 C CA . LEU A 1 297 ? 3.344 -13.240 -5.133 1.00 98.75 297 LEU A CA 1
ATOM 2342 C C . LEU A 1 297 ? 1.923 -12.796 -5.497 1.00 98.75 297 LEU A C 1
ATOM 2344 O O . LEU A 1 297 ? 1.061 -12.775 -4.628 1.00 98.75 297 LEU A O 1
ATOM 2348 N N . LEU A 1 298 ? 1.668 -12.480 -6.773 1.00 98.81 298 LEU A N 1
ATOM 2349 C CA . LEU A 1 298 ? 0.401 -11.939 -7.283 1.00 98.81 298 LEU A CA 1
ATOM 2350 C C . LEU A 1 298 ? 0.087 -10.508 -6.810 1.00 98.81 298 LEU A C 1
ATOM 2352 O O . LEU A 1 298 ? -1.081 -10.119 -6.713 1.00 98.81 298 LEU A O 1
ATOM 2356 N N . ARG A 1 299 ? 1.136 -9.739 -6.510 1.00 98.75 299 ARG A N 1
ATOM 2357 C CA . ARG A 1 299 ? 1.045 -8.416 -5.890 1.00 98.75 299 ARG A CA 1
ATOM 2358 C C . ARG A 1 299 ? 0.372 -7.340 -6.764 1.00 98.75 299 ARG A C 1
ATOM 2360 O O . ARG A 1 299 ? 0.418 -7.453 -7.997 1.00 98.75 299 ARG A O 1
ATOM 2367 N N . PRO A 1 300 ? -0.243 -6.311 -6.149 1.00 98.88 300 PRO A N 1
ATOM 2368 C CA . PRO A 1 300 ? -1.124 -5.373 -6.842 1.00 98.88 300 PRO A CA 1
ATOM 2369 C C . PRO A 1 300 ? -0.482 -4.070 -7.335 1.00 98.88 300 PRO A C 1
ATOM 2371 O O . PRO A 1 300 ? -1.079 -3.407 -8.177 1.00 98.88 300 PRO A O 1
ATOM 2374 N N . GLU A 1 301 ? 0.692 -3.671 -6.859 1.00 98.94 301 GLU A N 1
ATOM 2375 C CA . GLU A 1 301 ? 1.127 -2.263 -6.845 1.00 98.94 301 GLU A CA 1
ATOM 2376 C C . GLU A 1 301 ? 1.240 -1.663 -8.259 1.00 98.94 301 GLU A C 1
ATOM 2378 O O . GLU A 1 301 ? 0.894 -0.509 -8.509 1.00 98.94 301 GLU A O 1
ATOM 2383 N N . THR A 1 302 ? 1.630 -2.473 -9.248 1.00 98.94 302 THR A N 1
ATOM 2384 C CA . THR A 1 302 ? 1.616 -2.038 -10.655 1.00 98.94 302 THR A CA 1
ATOM 2385 C C . THR A 1 302 ? 0.196 -1.809 -11.172 1.00 98.94 302 THR A C 1
ATOM 2387 O O . THR A 1 302 ? -0.059 -0.778 -11.787 1.00 98.94 302 THR A O 1
ATOM 2390 N N . VAL A 1 303 ? -0.748 -2.725 -10.926 1.00 98.94 303 VAL A N 1
ATOM 2391 C CA . VAL A 1 303 ? -2.134 -2.566 -11.407 1.00 98.94 303 VAL A CA 1
ATOM 2392 C C . VAL A 1 303 ? -2.914 -1.512 -10.614 1.00 98.94 303 VAL A C 1
ATOM 2394 O O . VAL A 1 303 ? -3.797 -0.871 -11.183 1.00 98.94 303 VAL A O 1
ATOM 2397 N N . GLU A 1 304 ? -2.545 -1.265 -9.355 1.00 98.94 304 GLU A N 1
ATOM 2398 C CA . GLU A 1 304 ? -2.979 -0.100 -8.577 1.00 98.94 304 GLU A CA 1
ATOM 2399 C C . GLU A 1 304 ? -2.570 1.201 -9.272 1.00 98.94 304 GLU A C 1
ATOM 2401 O O . GLU A 1 304 ? -3.409 2.054 -9.578 1.00 98.94 304 GLU A O 1
ATOM 2406 N N . SER A 1 305 ? -1.281 1.346 -9.576 1.00 98.94 305 SER A N 1
ATOM 2407 C CA . SER A 1 305 ? -0.773 2.544 -10.236 1.00 98.94 305 SER A CA 1
ATOM 2408 C C . SER A 1 305 ? -1.379 2.739 -11.627 1.00 98.94 305 SER A C 1
ATOM 2410 O O . SER A 1 305 ? -1.772 3.857 -11.968 1.00 98.94 305 SER A O 1
ATOM 2412 N N . LEU A 1 306 ? -1.556 1.665 -12.407 1.00 98.94 306 LEU A N 1
ATOM 2413 C CA . LEU A 1 306 ? -2.260 1.722 -13.694 1.00 98.94 306 LEU A CA 1
ATOM 2414 C C . LEU A 1 306 ? -3.688 2.255 -13.540 1.00 98.94 306 LEU A C 1
ATOM 2416 O O . LEU A 1 306 ? -4.121 3.074 -14.353 1.00 98.94 306 LEU A O 1
ATOM 2420 N N . PHE A 1 307 ? -4.411 1.824 -12.501 1.00 98.75 307 PHE A N 1
ATOM 2421 C CA . PHE A 1 307 ? -5.751 2.319 -12.198 1.00 98.75 307 PHE A CA 1
ATOM 2422 C C . PHE A 1 307 ? -5.755 3.838 -11.971 1.00 98.75 307 PHE A C 1
ATOM 2424 O O . PHE A 1 307 ? -6.517 4.542 -12.641 1.00 98.75 307 PHE A O 1
ATOM 2431 N N . TYR A 1 308 ? -4.890 4.360 -11.098 1.00 98.75 308 TYR A N 1
ATOM 2432 C CA . TYR A 1 308 ? -4.804 5.801 -10.837 1.00 98.75 308 TYR A CA 1
ATOM 2433 C C . TYR A 1 308 ? -4.417 6.593 -12.092 1.00 98.75 308 TYR A C 1
ATOM 2435 O O . TYR A 1 308 ? -5.095 7.556 -12.463 1.00 98.75 308 TYR A O 1
ATOM 2443 N N . LEU A 1 309 ? -3.373 6.156 -12.801 1.00 98.75 309 LEU A N 1
ATOM 2444 C CA . LEU A 1 309 ? -2.903 6.815 -14.020 1.00 98.75 309 LEU A CA 1
ATOM 2445 C C . LEU A 1 309 ? -3.992 6.831 -15.097 1.00 98.75 309 LEU A C 1
ATOM 2447 O O . LEU A 1 309 ? -4.253 7.884 -15.683 1.00 98.75 309 LEU A O 1
ATOM 2451 N N . TYR A 1 310 ? -4.688 5.714 -15.323 1.00 98.50 310 TYR A N 1
ATOM 2452 C CA . TYR A 1 310 ? -5.816 5.675 -16.251 1.00 98.50 310 TYR A CA 1
ATOM 2453 C C . TYR A 1 310 ? -6.943 6.612 -15.811 1.00 98.50 310 TYR A C 1
ATOM 2455 O O . TYR A 1 310 ? -7.467 7.371 -16.628 1.00 98.50 310 TYR A O 1
ATOM 2463 N N . ARG A 1 311 ? -7.318 6.602 -14.524 1.00 96.50 311 ARG A N 1
ATOM 2464 C CA . ARG A 1 311 ? -8.415 7.437 -14.015 1.00 96.50 311 ARG A CA 1
ATOM 2465 C C . ARG A 1 311 ? -8.175 8.920 -14.272 1.00 96.50 311 ARG A C 1
ATOM 2467 O O . ARG A 1 311 ? -9.127 9.580 -14.698 1.00 96.50 311 ARG A O 1
ATOM 2474 N N . PHE A 1 312 ? -6.947 9.402 -14.090 1.00 96.50 312 PHE A N 1
ATOM 2475 C CA . PHE A 1 312 ? -6.613 10.825 -14.198 1.00 96.50 312 PHE A CA 1
ATOM 2476 C C . PHE A 1 312 ? -6.182 11.279 -15.593 1.00 96.50 312 PHE A C 1
ATOM 2478 O O . PHE A 1 312 ? -6.391 12.437 -15.942 1.00 96.50 312 PHE A O 1
ATOM 2485 N N . THR A 1 313 ? -5.601 10.395 -16.406 1.00 97.31 313 THR A N 1
ATOM 2486 C CA . THR A 1 313 ? -5.099 10.764 -17.744 1.00 97.31 313 THR A CA 1
ATOM 2487 C C . THR A 1 313 ? -6.013 10.327 -18.883 1.00 97.31 313 THR A C 1
ATOM 2489 O O . THR A 1 313 ? -5.949 10.906 -19.964 1.00 97.31 313 THR A O 1
ATOM 2492 N N . LYS A 1 314 ? -6.842 9.299 -18.656 1.00 96.94 314 LYS A N 1
ATOM 2493 C CA . LYS A 1 314 ? -7.622 8.585 -19.681 1.00 96.94 314 LYS A CA 1
ATOM 2494 C C . LYS A 1 314 ? -6.781 7.991 -20.820 1.00 96.94 314 LYS A C 1
ATOM 2496 O O . LYS A 1 314 ? -7.334 7.628 -21.855 1.00 96.94 314 LYS A O 1
ATOM 2501 N N . ASP A 1 315 ? -5.468 7.850 -20.637 1.00 98.38 315 ASP A N 1
ATOM 2502 C CA . ASP A 1 315 ? -4.597 7.218 -21.625 1.00 98.38 315 ASP A CA 1
ATOM 2503 C C . ASP A 1 315 ? -4.842 5.701 -21.642 1.00 98.38 315 ASP A C 1
ATOM 2505 O O . ASP A 1 315 ? -4.600 4.990 -20.663 1.00 98.38 315 ASP A O 1
ATOM 2509 N N . HIS A 1 316 ? -5.360 5.206 -22.765 1.00 98.00 316 HIS A N 1
ATOM 2510 C CA . HIS A 1 316 ? -5.782 3.818 -22.917 1.00 98.00 316 HIS A CA 1
ATOM 2511 C C . HIS A 1 316 ? -4.636 2.811 -22.820 1.00 98.00 316 HIS A C 1
ATOM 2513 O O . HIS A 1 316 ? -4.901 1.668 -22.447 1.00 98.00 316 HIS A O 1
ATOM 2519 N N . LYS A 1 317 ? -3.378 3.228 -23.020 1.00 98.62 317 LYS A N 1
ATOM 2520 C CA . LYS A 1 317 ? -2.230 2.323 -22.863 1.00 98.62 317 LYS A CA 1
ATOM 2521 C C . LYS A 1 317 ? -2.188 1.667 -21.479 1.00 98.62 317 LYS A C 1
ATOM 2523 O O . LYS A 1 317 ? -1.780 0.522 -21.355 1.00 98.62 317 LYS A O 1
ATOM 2528 N N . TYR A 1 318 ? -2.661 2.362 -20.437 1.00 98.81 318 TYR A N 1
ATOM 2529 C CA . TYR A 1 318 ? -2.677 1.823 -19.077 1.00 98.81 318 TYR A CA 1
ATOM 2530 C C . TYR A 1 318 ? -3.675 0.670 -18.918 1.00 98.81 318 TYR A C 1
ATOM 2532 O O . TYR A 1 318 ? -3.426 -0.257 -18.149 1.00 98.81 318 TYR A O 1
ATOM 2540 N N . ARG A 1 319 ? -4.781 0.686 -19.676 1.00 98.69 319 ARG A N 1
ATOM 2541 C CA . ARG A 1 319 ? -5.689 -0.465 -19.772 1.00 98.69 319 ARG A CA 1
ATOM 2542 C C . ARG A 1 319 ? -5.032 -1.604 -20.537 1.00 98.69 319 ARG A C 1
ATOM 2544 O O . ARG A 1 319 ? -5.103 -2.736 -20.073 1.00 98.69 319 ARG A O 1
ATOM 2551 N N . ASP A 1 320 ? -4.371 -1.313 -21.653 1.00 98.81 320 ASP A N 1
ATOM 2552 C CA . ASP A 1 320 ? -3.699 -2.339 -22.457 1.00 98.81 320 ASP A CA 1
ATOM 2553 C C . ASP A 1 320 ? -2.620 -3.066 -21.636 1.00 98.81 320 ASP A C 1
ATOM 2555 O O . ASP A 1 320 ? -2.604 -4.295 -21.586 1.00 98.81 320 ASP A O 1
ATOM 2559 N N . TRP A 1 321 ? -1.800 -2.320 -20.890 1.00 98.94 321 TRP A N 1
ATOM 2560 C CA . TRP A 1 321 ? -0.798 -2.873 -19.973 1.00 98.94 321 TRP A CA 1
ATOM 2561 C C . TRP A 1 321 ? -1.429 -3.708 -18.854 1.00 98.94 321 TRP A C 1
ATOM 2563 O O . TRP A 1 321 ? -0.981 -4.819 -18.578 1.00 98.94 321 TRP A O 1
ATOM 2573 N N . GLY A 1 322 ? -2.508 -3.220 -18.230 1.00 98.88 322 GLY A N 1
ATOM 2574 C CA . GLY A 1 322 ? -3.232 -3.989 -17.213 1.00 98.88 322 GLY A CA 1
ATOM 2575 C C . GLY A 1 322 ? -3.841 -5.276 -17.774 1.00 98.88 322 GLY A C 1
ATOM 2576 O O . GLY A 1 322 ? -3.882 -6.298 -17.087 1.00 98.88 322 GLY A O 1
ATOM 2577 N N . TRP A 1 323 ? -4.287 -5.249 -19.033 1.00 98.88 323 TRP A N 1
ATOM 2578 C CA . TRP A 1 323 ? -4.863 -6.410 -19.703 1.00 98.88 323 TRP A CA 1
ATOM 2579 C C . TRP A 1 323 ? -3.793 -7.457 -19.990 1.00 98.88 323 TRP A C 1
ATOM 2581 O O . TRP A 1 323 ? -4.004 -8.635 -19.709 1.00 98.88 323 TRP A O 1
ATOM 2591 N N . GLU A 1 324 ? -2.622 -7.037 -20.466 1.00 98.88 324 GLU A N 1
ATOM 2592 C CA . GLU A 1 324 ? -1.479 -7.926 -20.672 1.00 98.88 324 GLU A CA 1
ATOM 2593 C C . GLU A 1 324 ? -1.063 -8.630 -19.371 1.00 98.88 324 GLU A C 1
ATOM 2595 O O . GLU A 1 324 ? -0.937 -9.857 -19.340 1.00 98.88 324 GLU A O 1
ATOM 2600 N N . ILE A 1 325 ? -0.964 -7.884 -18.266 1.00 98.94 325 ILE A N 1
ATOM 2601 C CA . ILE A 1 325 ? -0.646 -8.440 -16.943 1.00 98.94 325 ILE A CA 1
ATOM 2602 C C . ILE A 1 325 ? -1.696 -9.474 -16.504 1.00 98.94 325 ILE A C 1
ATOM 2604 O O . ILE A 1 325 ? -1.342 -10.570 -16.063 1.00 98.94 325 ILE A O 1
ATOM 2608 N N . LEU A 1 326 ? -2.991 -9.172 -16.657 1.00 98.88 326 LEU A N 1
ATOM 2609 C CA . LEU A 1 326 ? -4.070 -10.112 -16.329 1.00 98.88 326 LEU A CA 1
ATOM 2610 C C . LEU A 1 326 ? -3.993 -11.395 -17.172 1.00 98.88 326 LEU A C 1
ATOM 2612 O O . LEU A 1 326 ? -4.197 -12.496 -16.654 1.00 98.88 326 LEU A O 1
ATOM 2616 N N . GLN A 1 327 ? -3.672 -11.275 -18.460 1.00 98.88 327 GLN A N 1
ATOM 2617 C CA . GLN A 1 327 ? -3.493 -12.429 -19.339 1.00 98.88 327 GLN A CA 1
ATOM 2618 C C . GLN A 1 327 ? -2.308 -13.297 -18.900 1.00 98.88 327 GLN A C 1
ATOM 2620 O O . GLN A 1 327 ? -2.421 -14.526 -18.906 1.00 98.88 327 GLN A O 1
ATOM 2625 N N . ASN A 1 328 ? -1.215 -12.687 -18.438 1.00 98.81 328 ASN A N 1
ATOM 2626 C CA . ASN A 1 328 ? -0.065 -13.413 -17.901 1.00 98.81 328 ASN A CA 1
ATOM 2627 C C . ASN A 1 328 ? -0.384 -14.112 -16.570 1.00 98.81 328 ASN A C 1
ATOM 2629 O O . ASN A 1 328 ? -0.019 -15.277 -16.405 1.00 98.81 328 ASN A O 1
ATOM 2633 N N . PHE A 1 329 ? -1.155 -13.493 -15.667 1.00 98.81 329 PHE A N 1
ATOM 2634 C CA . PHE A 1 329 ? -1.677 -14.198 -14.486 1.00 98.81 329 PHE A CA 1
ATOM 2635 C C . PHE A 1 329 ? -2.528 -15.412 -14.889 1.00 98.81 329 PHE A C 1
ATOM 2637 O O . PHE A 1 329 ? -2.296 -16.529 -14.427 1.00 98.81 329 PHE A O 1
ATOM 2644 N N . ASN A 1 330 ? -3.466 -15.240 -15.825 1.00 98.56 330 ASN A N 1
ATOM 2645 C CA . ASN A 1 330 ? -4.290 -16.346 -16.323 1.00 98.56 330 ASN A CA 1
ATOM 2646 C C . ASN A 1 330 ? -3.467 -17.486 -16.932 1.00 98.56 330 ASN A C 1
ATOM 2648 O O . ASN A 1 330 ? -3.847 -18.649 -16.789 1.00 98.56 330 ASN A O 1
ATOM 2652 N N . LYS A 1 331 ? -2.364 -17.161 -17.609 1.00 98.56 331 LYS A N 1
ATOM 2653 C CA . LYS A 1 331 ? -1.510 -18.139 -18.282 1.00 98.56 331 LYS A CA 1
ATOM 2654 C C . LYS A 1 331 ? -0.599 -18.897 -17.318 1.00 98.56 331 LYS A C 1
ATOM 2656 O O . LYS A 1 331 ? -0.469 -20.108 -17.459 1.00 98.56 331 LYS A O 1
ATOM 2661 N N . TYR A 1 332 ? 0.032 -18.205 -16.371 1.00 98.69 332 TYR A N 1
ATOM 2662 C CA . TYR A 1 332 ? 1.148 -18.768 -15.602 1.00 98.69 332 TYR A CA 1
ATOM 2663 C C . TYR A 1 332 ? 0.825 -19.077 -14.140 1.00 98.69 332 TYR A C 1
ATOM 2665 O O . TYR A 1 332 ? 1.593 -19.795 -13.502 1.00 98.69 332 TYR A O 1
ATOM 2673 N N . THR A 1 333 ? -0.283 -18.565 -13.595 1.00 98.62 333 THR A N 1
ATOM 2674 C CA . THR A 1 333 ? -0.584 -18.704 -12.160 1.00 98.62 333 THR A CA 1
ATOM 2675 C C . THR A 1 333 ? -1.924 -19.373 -11.864 1.00 98.62 333 THR A C 1
ATOM 2677 O O . THR A 1 333 ? -2.191 -19.704 -10.711 1.00 98.62 333 THR A O 1
ATOM 2680 N N . LYS A 1 334 ? -2.763 -19.625 -12.874 1.00 98.19 334 LYS A N 1
ATOM 2681 C CA . LYS A 1 334 ? -4.069 -20.276 -12.705 1.00 98.19 334 LYS A CA 1
ATOM 2682 C C . LYS A 1 334 ? -3.931 -21.768 -12.377 1.00 98.19 334 LYS A C 1
ATOM 2684 O O . LYS A 1 334 ? -3.258 -22.510 -13.089 1.00 98.19 334 LYS A O 1
ATOM 2689 N N . VAL A 1 335 ? -4.642 -22.224 -11.347 1.00 98.19 335 VAL A N 1
ATOM 2690 C CA . VAL A 1 335 ? -4.712 -23.639 -10.948 1.00 98.19 335 VAL A CA 1
ATOM 2691 C C . VAL A 1 335 ? -5.975 -24.276 -11.534 1.00 98.19 335 VAL A C 1
ATOM 2693 O O . VAL A 1 335 ? -7.065 -23.709 -11.461 1.00 98.19 335 VAL A O 1
ATOM 2696 N N . SER A 1 336 ? -5.850 -25.463 -12.134 1.00 96.56 336 SER A N 1
ATOM 2697 C CA . SER A 1 336 ? -6.933 -26.107 -12.899 1.00 96.56 336 SER A CA 1
ATOM 2698 C C . SER A 1 336 ? -8.175 -26.445 -12.068 1.00 96.56 336 SER A C 1
ATOM 2700 O O . SER A 1 336 ? -9.286 -26.374 -12.587 1.00 96.56 336 SER A O 1
ATOM 2702 N N . SER A 1 337 ? -8.003 -26.773 -10.786 1.00 97.75 337 SER A N 1
ATOM 2703 C CA . SER A 1 337 ? -9.095 -27.048 -9.843 1.00 97.75 337 SER A CA 1
ATOM 2704 C C . SER A 1 337 ? -9.768 -25.791 -9.280 1.00 97.75 337 SER A C 1
ATOM 2706 O O . SER A 1 337 ? -10.768 -25.911 -8.578 1.00 97.75 337 SER A O 1
ATOM 2708 N N . GLY A 1 338 ? -9.232 -24.602 -9.565 1.00 97.50 338 GLY A N 1
ATOM 2709 C CA . GLY A 1 338 ? -9.688 -23.329 -9.012 1.00 97.50 338 GLY A CA 1
ATOM 2710 C C . GLY A 1 338 ? -8.597 -22.608 -8.223 1.00 97.50 338 GLY A C 1
ATOM 2711 O O . GLY A 1 338 ? -7.772 -23.233 -7.560 1.00 97.50 338 GLY A O 1
ATOM 2712 N N . GLY A 1 339 ? -8.621 -21.277 -8.297 1.00 98.00 339 GLY A N 1
ATOM 2713 C CA . GLY A 1 339 ? -7.649 -20.396 -7.653 1.00 98.00 339 GLY A CA 1
ATOM 2714 C C . GLY A 1 339 ? -6.456 -20.021 -8.536 1.00 98.00 339 GLY A C 1
ATOM 2715 O O . GLY A 1 339 ? -6.318 -20.457 -9.683 1.00 98.00 339 GLY A O 1
ATOM 2716 N N . TYR A 1 340 ? -5.606 -19.174 -7.967 1.00 98.75 340 TYR A N 1
ATOM 2717 C CA . TYR A 1 340 ? -4.338 -18.724 -8.529 1.00 98.75 340 TYR A CA 1
ATOM 2718 C C . TYR A 1 340 ? -3.240 -18.943 -7.486 1.00 98.75 340 TYR A C 1
ATOM 2720 O O . TYR A 1 340 ? -3.526 -18.982 -6.293 1.00 98.75 340 TYR A O 1
ATOM 2728 N N . THR A 1 341 ? -1.990 -19.089 -7.908 1.00 98.75 341 THR A N 1
ATOM 2729 C CA . THR A 1 341 ? -0.868 -19.330 -6.992 1.00 98.75 341 THR A CA 1
ATOM 2730 C C . THR A 1 341 ? 0.289 -18.392 -7.265 1.00 98.75 341 THR A C 1
ATOM 2732 O O . THR A 1 341 ? 0.663 -18.168 -8.413 1.00 98.75 341 THR A O 1
ATOM 2735 N N . SER A 1 342 ? 0.935 -17.929 -6.201 1.00 98.69 342 SER A N 1
ATOM 2736 C CA . SER A 1 342 ? 2.281 -17.371 -6.286 1.00 98.69 342 SER A CA 1
ATOM 2737 C C . SER A 1 342 ? 3.226 -18.355 -6.988 1.00 98.69 342 SER A C 1
ATOM 2739 O O . SER A 1 342 ? 3.057 -19.576 -6.879 1.00 98.69 342 SER A O 1
ATOM 2741 N N . VAL A 1 343 ? 4.237 -17.837 -7.683 1.00 98.56 343 VAL A N 1
ATOM 2742 C CA . VAL A 1 343 ? 5.217 -18.619 -8.459 1.00 98.56 343 VAL A CA 1
ATOM 2743 C C . VAL A 1 343 ? 6.639 -18.289 -8.015 1.00 98.56 343 VAL A C 1
ATOM 2745 O O . VAL A 1 343 ? 6.912 -17.180 -7.561 1.00 98.56 343 VAL A O 1
ATOM 2748 N N . ASN A 1 344 ? 7.557 -19.252 -8.099 1.00 98.50 344 ASN A N 1
ATOM 2749 C CA . ASN A 1 344 ? 8.949 -19.074 -7.674 1.00 98.50 344 ASN A CA 1
ATOM 2750 C C . ASN A 1 344 ? 9.843 -18.455 -8.749 1.00 98.50 344 ASN A C 1
ATOM 2752 O O . ASN A 1 344 ? 10.899 -17.924 -8.403 1.00 98.50 344 ASN A O 1
ATOM 2756 N N . ASN A 1 345 ? 9.480 -18.571 -10.028 1.00 98.44 345 ASN A N 1
ATOM 2757 C CA . ASN A 1 345 ? 10.373 -18.188 -11.112 1.00 98.44 345 ASN A CA 1
ATOM 2758 C C . ASN A 1 345 ? 9.644 -17.548 -12.300 1.00 98.44 345 ASN A C 1
ATOM 2760 O O . ASN A 1 345 ? 9.217 -18.229 -13.225 1.00 98.44 345 ASN A O 1
ATOM 2764 N N . VAL A 1 346 ? 9.598 -16.216 -12.326 1.00 98.50 346 VAL A N 1
ATOM 2765 C CA . VAL A 1 346 ? 9.055 -15.440 -13.457 1.00 98.50 346 VAL A CA 1
ATOM 2766 C C . VAL A 1 346 ? 9.910 -15.492 -14.731 1.00 98.50 346 VAL A C 1
ATOM 2768 O O . VAL A 1 346 ? 9.474 -15.012 -15.779 1.00 98.50 346 VAL A O 1
ATOM 2771 N N . ARG A 1 347 ? 11.123 -16.061 -14.653 1.00 97.94 347 ARG A N 1
ATOM 2772 C CA . ARG A 1 347 ? 12.059 -16.211 -15.781 1.00 97.94 347 ARG A CA 1
ATOM 2773 C C . ARG A 1 347 ? 11.886 -17.526 -16.552 1.00 97.94 347 ARG A C 1
ATOM 2775 O O . ARG A 1 347 ? 12.584 -17.739 -17.535 1.00 97.94 347 ARG A O 1
ATOM 2782 N N . ASP A 1 348 ? 11.017 -18.425 -16.091 1.00 97.56 348 ASP A N 1
ATOM 2783 C CA . ASP A 1 348 ? 10.822 -19.753 -16.681 1.00 97.56 348 ASP A CA 1
ATOM 2784 C C . ASP A 1 348 ? 9.341 -19.956 -17.042 1.00 97.56 348 ASP A C 1
ATOM 2786 O O . ASP A 1 348 ? 8.541 -20.326 -16.180 1.00 97.56 348 ASP A O 1
ATOM 2790 N N . PRO A 1 349 ? 8.941 -19.659 -18.293 1.00 96.88 349 PRO A N 1
ATOM 2791 C CA . PRO A 1 349 ? 7.550 -19.767 -18.720 1.00 96.88 349 PRO A CA 1
ATOM 2792 C C . PRO A 1 349 ? 7.092 -21.219 -18.906 1.00 96.88 349 PRO A C 1
ATOM 2794 O O . PRO A 1 349 ? 5.885 -21.466 -18.893 1.00 96.88 349 PRO A O 1
ATOM 2797 N N . ASP A 1 350 ? 8.024 -22.164 -19.059 1.00 97.12 350 ASP A N 1
ATOM 2798 C CA . ASP A 1 350 ? 7.718 -23.589 -19.197 1.00 97.12 350 ASP A CA 1
ATOM 2799 C C . ASP A 1 350 ? 7.455 -24.223 -17.824 1.00 97.12 350 ASP A C 1
ATOM 2801 O O . ASP A 1 350 ? 6.583 -25.085 -17.685 1.00 97.12 350 ASP A O 1
ATOM 2805 N N . TYR A 1 351 ? 8.168 -23.763 -16.790 1.00 94.88 351 TYR A N 1
ATOM 2806 C CA . TYR A 1 351 ? 7.951 -24.176 -15.407 1.00 94.88 351 TYR A CA 1
ATOM 2807 C C . TYR A 1 351 ? 8.101 -23.014 -14.399 1.00 94.88 351 TYR A C 1
ATOM 2809 O O . TYR A 1 351 ? 9.117 -22.906 -13.703 1.00 94.88 351 TYR A O 1
ATOM 2817 N N . PRO A 1 352 ? 7.045 -22.196 -14.196 1.00 93.94 352 PRO A N 1
ATOM 2818 C CA . PRO A 1 352 ? 7.067 -21.082 -13.235 1.00 93.94 352 PRO A CA 1
ATOM 2819 C C . PRO A 1 352 ? 7.248 -21.504 -11.764 1.00 93.94 352 PRO A C 1
ATOM 2821 O O . PRO A 1 352 ? 7.548 -20.672 -10.903 1.00 93.94 352 PRO A O 1
ATOM 2824 N N . SER A 1 353 ? 7.090 -22.801 -11.465 1.00 97.06 353 SER A N 1
ATOM 2825 C CA . SER A 1 353 ? 7.225 -23.411 -10.135 1.00 97.06 353 SER A CA 1
ATOM 2826 C C . SER A 1 353 ? 6.260 -22.809 -9.091 1.00 97.06 353 SER A C 1
ATOM 2828 O O . SER A 1 353 ? 6.645 -21.924 -8.319 1.00 97.06 353 SER A O 1
ATOM 2830 N N . PRO A 1 354 ? 4.994 -23.274 -9.056 1.00 97.19 354 PRO A N 1
ATOM 2831 C CA . PRO A 1 354 ? 3.984 -22.850 -8.082 1.00 97.19 354 PRO A CA 1
ATOM 2832 C C . PRO A 1 354 ? 4.433 -22.953 -6.618 1.00 97.19 354 PRO A C 1
ATOM 2834 O O . PRO A 1 354 ? 5.107 -23.905 -6.229 1.00 97.19 354 PRO A O 1
ATOM 2837 N N . ARG A 1 355 ? 4.012 -21.992 -5.789 1.00 98.00 355 ARG A N 1
ATOM 2838 C CA . ARG A 1 355 ? 4.260 -21.949 -4.333 1.00 98.00 355 ARG A CA 1
ATOM 2839 C C . ARG A 1 355 ? 3.093 -22.457 -3.483 1.00 98.00 355 ARG A C 1
ATOM 2841 O O . ARG A 1 355 ? 3.220 -22.457 -2.264 1.00 98.00 355 ARG A O 1
ATOM 2848 N N . ASP A 1 356 ? 1.991 -22.855 -4.119 1.00 97.81 356 ASP A N 1
ATOM 2849 C CA . ASP A 1 356 ? 0.776 -23.365 -3.471 1.00 97.81 356 ASP A CA 1
ATOM 2850 C C . ASP A 1 356 ? 0.174 -22.381 -2.451 1.00 97.81 356 ASP A C 1
ATOM 2852 O O . ASP A 1 356 ? -0.152 -22.719 -1.314 1.00 97.81 356 ASP A O 1
ATOM 2856 N N . LYS A 1 357 ? 0.079 -21.104 -2.845 1.00 98.44 357 LYS A N 1
ATOM 2857 C CA . LYS A 1 357 ? -0.509 -20.054 -2.005 1.00 98.44 357 LYS A CA 1
ATOM 2858 C C . LYS A 1 357 ? -1.175 -18.976 -2.851 1.00 98.44 357 LYS A C 1
ATOM 2860 O O . LYS A 1 357 ? -0.536 -18.411 -3.736 1.00 98.44 357 LYS A O 1
ATOM 2865 N N . MET A 1 358 ? -2.433 -18.671 -2.537 1.00 98.75 358 MET A N 1
ATOM 2866 C CA . MET A 1 358 ? -3.139 -17.492 -3.037 1.00 98.75 358 MET A CA 1
ATOM 2867 C C . MET A 1 358 ? -3.198 -16.461 -1.915 1.00 98.75 358 MET A C 1
ATOM 2869 O O . MET A 1 358 ? -3.899 -16.660 -0.922 1.00 98.75 358 MET A O 1
ATOM 2873 N N . GLU A 1 359 ? -2.433 -15.386 -2.045 1.00 98.56 359 GLU A N 1
ATOM 2874 C CA . GLU A 1 359 ? -2.442 -14.314 -1.052 1.00 98.56 359 GLU A CA 1
ATOM 2875 C C . GLU A 1 359 ? -3.783 -13.563 -1.076 1.00 98.56 359 GLU A C 1
ATOM 2877 O O . GLU A 1 359 ? -4.394 -13.394 -2.137 1.00 98.56 359 GLU A O 1
ATOM 2882 N N . SER A 1 360 ? -4.255 -13.096 0.088 1.00 98.62 360 SER A N 1
ATOM 2883 C CA . SER A 1 360 ? -5.562 -12.425 0.197 1.00 98.62 360 SER A CA 1
ATOM 2884 C C . SER A 1 360 ? -5.661 -11.192 -0.700 1.00 98.62 360 SER A C 1
ATOM 2886 O O . SER A 1 360 ? -6.710 -10.957 -1.303 1.00 98.62 360 SER A O 1
ATOM 2888 N N . PHE A 1 361 ? -4.561 -10.444 -0.831 1.00 98.56 361 PHE A N 1
ATOM 2889 C CA . PHE A 1 361 ? -4.472 -9.240 -1.652 1.00 98.56 361 PHE A CA 1
ATOM 2890 C C . PHE A 1 361 ? -4.658 -9.507 -3.146 1.00 98.56 361 PHE A C 1
ATOM 2892 O O . PHE A 1 361 ? -5.014 -8.592 -3.879 1.00 98.56 361 PHE A O 1
ATOM 2899 N N . PHE A 1 362 ? -4.524 -10.744 -3.639 1.00 98.88 362 PHE A N 1
ATOM 2900 C CA . PHE A 1 362 ? -4.850 -11.000 -5.043 1.00 98.88 362 PHE A CA 1
ATOM 2901 C C . PHE A 1 362 ? -6.334 -10.712 -5.320 1.00 98.88 362 PHE A C 1
ATOM 2903 O O . PHE A 1 362 ? -6.689 -10.041 -6.289 1.00 98.88 362 PHE A O 1
ATOM 2910 N N . LEU A 1 363 ? -7.212 -11.167 -4.420 1.00 98.81 363 LEU A N 1
ATOM 2911 C CA . LEU A 1 363 ? -8.650 -10.896 -4.491 1.00 98.81 363 LEU A CA 1
ATOM 2912 C C . LEU A 1 363 ? -9.008 -9.525 -3.901 1.00 98.81 363 LEU A C 1
ATOM 2914 O O . LEU A 1 363 ? -9.928 -8.864 -4.389 1.00 98.81 363 LEU A O 1
ATOM 2918 N N . GLY A 1 364 ? -8.306 -9.123 -2.839 1.00 98.56 364 GLY A N 1
ATOM 2919 C CA . GLY A 1 364 ? -8.492 -7.845 -2.160 1.00 98.56 364 GLY A CA 1
ATOM 2920 C C . GLY A 1 364 ? -8.126 -6.658 -3.043 1.00 98.56 364 GLY A C 1
ATOM 2921 O O . GLY A 1 364 ? -8.873 -5.688 -3.089 1.00 98.56 364 GLY A O 1
ATOM 2922 N N . GLU A 1 365 ? -7.053 -6.753 -3.814 1.00 98.88 365 GLU A N 1
ATOM 2923 C CA . GLU A 1 365 ? -6.412 -5.611 -4.459 1.00 98.88 365 GLU A CA 1
ATOM 2924 C C . GLU A 1 365 ? -6.237 -5.837 -5.950 1.00 98.88 365 GLU A C 1
ATOM 2926 O O . GLU A 1 365 ? -6.874 -5.143 -6.739 1.00 98.88 365 GLU A O 1
ATOM 2931 N N . THR A 1 366 ? -5.453 -6.843 -6.349 1.00 98.94 366 THR A N 1
ATOM 2932 C CA . THR A 1 366 ? -5.044 -7.048 -7.746 1.00 98.94 366 THR A CA 1
ATOM 2933 C C . THR A 1 366 ? -6.257 -7.117 -8.671 1.00 98.94 366 THR A C 1
ATOM 2935 O O . THR A 1 366 ? -6.369 -6.348 -9.627 1.00 98.94 366 THR A O 1
ATOM 2938 N N . LEU A 1 367 ? -7.234 -7.973 -8.354 1.00 98.88 367 LEU A N 1
ATOM 2939 C CA . LEU A 1 367 ? -8.461 -8.081 -9.146 1.00 98.88 367 LEU A CA 1
ATOM 2940 C C . LEU A 1 367 ? -9.400 -6.877 -8.981 1.00 98.88 367 LEU A C 1
ATOM 2942 O O . LEU A 1 367 ? -10.130 -6.548 -9.917 1.00 98.88 367 LEU A O 1
ATOM 2946 N N . LYS A 1 368 ? -9.394 -6.202 -7.824 1.00 98.81 368 LYS A N 1
ATOM 2947 C CA . LYS A 1 368 ? -10.217 -5.007 -7.590 1.00 98.81 368 LYS A CA 1
ATOM 2948 C C . LYS A 1 368 ? -9.731 -3.843 -8.454 1.00 98.81 368 LYS A C 1
ATOM 2950 O O . LYS A 1 368 ? -10.539 -3.248 -9.164 1.00 98.81 368 LYS A O 1
ATOM 2955 N N . TYR A 1 369 ? -8.431 -3.558 -8.448 1.00 98.81 369 TYR A N 1
ATOM 2956 C CA . TYR A 1 369 ? -7.837 -2.507 -9.268 1.00 98.81 369 TYR A CA 1
ATOM 2957 C C . TYR A 1 369 ? -7.938 -2.817 -10.758 1.00 98.81 369 TYR A C 1
ATOM 2959 O O . TYR A 1 369 ? -8.321 -1.930 -11.514 1.00 98.81 369 TYR A O 1
ATOM 2967 N N . LEU A 1 370 ? -7.724 -4.068 -11.187 1.00 98.81 370 LEU A N 1
ATOM 2968 C CA . LEU A 1 370 ? -7.970 -4.463 -12.579 1.00 98.81 370 LEU A CA 1
ATOM 2969 C C . LEU A 1 370 ? -9.432 -4.233 -12.987 1.00 98.81 370 LEU A C 1
ATOM 2971 O O . LEU A 1 370 ? -9.696 -3.646 -14.035 1.00 98.81 370 LEU A O 1
ATOM 2975 N N . TYR A 1 371 ? -10.397 -4.622 -12.151 1.00 98.62 371 TYR A N 1
ATOM 2976 C CA . TYR A 1 371 ? -11.810 -4.368 -12.435 1.00 98.62 371 TYR A CA 1
ATOM 2977 C C . TYR A 1 371 ? -12.113 -2.865 -12.556 1.00 98.62 371 TYR A C 1
ATOM 2979 O O . TYR A 1 371 ? -12.758 -2.429 -13.511 1.00 98.62 371 TYR A O 1
ATOM 2987 N N . LEU A 1 372 ? -11.608 -2.050 -11.626 1.00 98.44 372 LEU A N 1
ATOM 2988 C CA . LEU A 1 372 ? -11.805 -0.598 -11.634 1.00 98.44 372 LEU A CA 1
ATOM 2989 C C . LEU A 1 372 ? -11.075 0.109 -12.787 1.00 98.44 372 LEU A C 1
ATOM 2991 O O . LEU A 1 372 ? -11.582 1.114 -13.292 1.00 98.44 372 LEU A O 1
ATOM 2995 N N . LEU A 1 373 ? -9.923 -0.409 -13.218 1.00 98.38 373 LEU A N 1
ATOM 2996 C CA . LEU A 1 373 ? -9.164 0.056 -14.380 1.00 98.38 373 LEU A CA 1
ATOM 2997 C C . LEU A 1 373 ? -9.986 -0.103 -15.667 1.00 98.38 373 LEU A C 1
ATOM 2999 O O . LEU A 1 373 ? -10.053 0.823 -16.480 1.00 98.38 373 LEU A O 1
ATOM 3003 N N . PHE A 1 374 ? -10.665 -1.242 -15.834 1.00 98.31 374 PHE A N 1
ATOM 3004 C CA . PHE A 1 374 ? -11.500 -1.518 -17.009 1.00 98.31 374 PHE A CA 1
ATOM 3005 C C . PHE A 1 374 ? -12.925 -0.964 -16.919 1.00 98.31 374 PHE A C 1
ATOM 3007 O O . PHE A 1 374 ? -13.611 -0.895 -17.940 1.00 98.31 374 PHE A O 1
ATOM 3014 N N . SER A 1 375 ? -13.369 -0.520 -15.741 1.00 96.56 375 SER A N 1
ATOM 3015 C CA . SER A 1 375 ? -14.689 0.091 -15.568 1.00 96.56 375 SER A CA 1
ATOM 3016 C C . SER A 1 375 ? -14.839 1.354 -16.419 1.00 96.56 375 SER A C 1
ATOM 3018 O O . SER A 1 375 ? -14.043 2.288 -16.317 1.00 96.56 375 SER A O 1
ATOM 3020 N N . ASN A 1 376 ? -15.887 1.409 -17.243 1.00 92.06 376 ASN A N 1
ATOM 3021 C CA . ASN A 1 376 ? -16.294 2.641 -17.931 1.00 92.06 376 ASN A CA 1
ATOM 3022 C C . ASN A 1 376 ? -17.063 3.596 -17.008 1.00 92.06 376 ASN A C 1
ATOM 3024 O O . ASN A 1 376 ? -17.192 4.775 -17.325 1.00 92.06 376 ASN A O 1
ATOM 3028 N N . ASP A 1 377 ? -17.555 3.093 -15.877 1.00 91.38 377 ASP A N 1
ATOM 3029 C CA . ASP A 1 377 ? -18.180 3.898 -14.840 1.00 91.38 377 ASP A CA 1
ATOM 3030 C C . ASP A 1 377 ? -17.091 4.501 -13.945 1.00 91.38 377 ASP A C 1
ATOM 3032 O O . ASP A 1 377 ? -16.416 3.790 -13.189 1.00 91.38 377 ASP A O 1
ATOM 3036 N N . THR A 1 378 ? -16.897 5.815 -14.069 1.00 82.06 378 THR A N 1
ATOM 3037 C CA . THR A 1 378 ? -15.967 6.573 -13.230 1.00 82.06 378 THR A CA 1
ATOM 3038 C C . THR A 1 378 ? -16.542 6.914 -11.857 1.00 82.06 378 THR A C 1
ATOM 3040 O O . THR A 1 378 ? -15.770 7.204 -10.944 1.00 82.06 378 THR A O 1
ATOM 3043 N N . ASP A 1 379 ? -17.858 6.841 -11.681 1.00 86.12 379 ASP A N 1
ATOM 3044 C CA . ASP A 1 379 ? -18.514 7.098 -10.400 1.00 86.12 379 ASP A CA 1
ATOM 3045 C C . ASP A 1 379 ? -18.465 5.872 -9.479 1.00 86.12 379 ASP A C 1
ATOM 3047 O O . ASP A 1 379 ? -18.533 6.015 -8.253 1.00 86.12 379 ASP A O 1
ATOM 3051 N N . LEU A 1 380 ? -18.263 4.675 -10.045 1.00 86.81 380 LEU A N 1
ATOM 3052 C CA . LEU A 1 380 ? -17.969 3.463 -9.285 1.00 86.81 380 LEU A CA 1
ATOM 3053 C C . LEU A 1 380 ? -16.692 3.658 -8.452 1.00 86.81 380 LEU A C 1
ATOM 3055 O O . LEU A 1 380 ? -15.580 3.638 -8.990 1.00 86.81 380 LEU A O 1
ATOM 3059 N N . VAL A 1 381 ? -16.888 3.829 -7.138 1.00 88.75 381 VAL A N 1
ATOM 3060 C CA . VAL A 1 381 ? -15.850 4.151 -6.144 1.00 88.75 381 VAL A CA 1
ATOM 3061 C C . VAL A 1 381 ? -14.999 5.342 -6.609 1.00 88.75 381 VAL A C 1
ATOM 3063 O O . VAL A 1 381 ? -13.797 5.224 -6.842 1.00 88.75 381 VAL A O 1
ATOM 3066 N N . SER A 1 382 ? -15.660 6.486 -6.825 1.00 91.06 382 SER A N 1
ATOM 3067 C CA . SER A 1 382 ? -14.998 7.715 -7.279 1.00 91.06 382 SER A CA 1
ATOM 3068 C C . SER A 1 382 ? -13.879 8.161 -6.331 1.00 91.06 382 SER A C 1
ATOM 3070 O O . SER A 1 382 ? -14.057 8.195 -5.114 1.00 91.06 382 SER A O 1
ATOM 3072 N N . LEU A 1 383 ? -12.756 8.574 -6.922 1.00 92.06 383 LEU A N 1
ATOM 3073 C CA . LEU A 1 383 ? -11.588 9.118 -6.223 1.00 92.06 383 LEU A CA 1
ATOM 3074 C C . LEU A 1 383 ? -11.812 10.541 -5.675 1.00 92.06 383 LEU A C 1
ATOM 3076 O O . LEU A 1 383 ? -10.951 11.042 -4.963 1.00 92.06 383 LEU A O 1
ATOM 3080 N N . ASP A 1 384 ? -12.963 11.155 -5.978 1.00 88.94 384 ASP A N 1
ATOM 3081 C CA . ASP A 1 384 ? -13.426 12.420 -5.379 1.00 88.94 384 ASP A CA 1
ATOM 3082 C C . ASP A 1 384 ? -14.241 12.214 -4.089 1.00 88.94 384 ASP A C 1
ATOM 3084 O O . ASP A 1 384 ? -14.739 13.177 -3.509 1.00 88.94 384 ASP A O 1
ATOM 3088 N N . ARG A 1 385 ? -14.532 10.955 -3.733 1.00 91.06 385 ARG A N 1
ATOM 3089 C CA . ARG A 1 385 ? -15.350 10.601 -2.557 1.00 91.06 385 ARG A CA 1
ATOM 3090 C C . ARG A 1 385 ? -14.711 9.543 -1.675 1.00 91.06 385 ARG A C 1
ATOM 3092 O O . ARG A 1 385 ? -15.166 9.338 -0.552 1.00 91.06 385 ARG A O 1
ATOM 3099 N N . TYR A 1 386 ? -13.741 8.808 -2.209 1.00 95.94 386 TYR A N 1
ATOM 3100 C CA . TYR A 1 386 ? -13.090 7.701 -1.536 1.00 95.94 386 TYR A CA 1
ATOM 3101 C C . TYR A 1 386 ? -11.580 7.814 -1.659 1.00 95.94 386 TYR A C 1
ATOM 3103 O O . TYR A 1 386 ? -11.033 8.079 -2.730 1.00 95.94 386 TYR A O 1
ATOM 3111 N N . VAL A 1 387 ? -10.914 7.469 -0.566 1.00 97.81 387 VAL A N 1
ATOM 3112 C CA . VAL A 1 387 ? -9.496 7.149 -0.528 1.00 97.81 387 VAL A CA 1
ATOM 3113 C C . VAL A 1 387 ? -9.347 5.657 -0.233 1.00 97.81 387 VAL A C 1
ATOM 3115 O O . VAL A 1 387 ? -9.937 5.124 0.705 1.00 97.81 387 VAL A O 1
ATOM 3118 N N . PHE A 1 388 ? -8.594 4.950 -1.069 1.00 98.69 388 PHE A N 1
ATOM 3119 C CA . PHE A 1 388 ? -8.278 3.543 -0.837 1.00 98.69 388 PHE A CA 1
ATOM 3120 C C . PHE A 1 388 ? -7.220 3.437 0.252 1.00 98.69 388 PHE A C 1
ATOM 3122 O O . PHE A 1 388 ? -6.204 4.112 0.147 1.00 98.69 388 PHE A O 1
ATOM 3129 N N . ASN A 1 389 ? -7.415 2.591 1.259 1.00 98.81 389 ASN A N 1
ATOM 3130 C CA . ASN A 1 389 ? -6.327 2.221 2.164 1.00 98.81 389 ASN A CA 1
ATOM 3131 C C . ASN A 1 389 ? -5.241 1.401 1.418 1.00 98.81 389 ASN A C 1
ATOM 3133 O O . ASN A 1 389 ? -5.421 1.090 0.237 1.00 98.81 389 ASN A O 1
ATOM 3137 N N . THR A 1 390 ? -4.139 1.041 2.083 1.00 98.50 390 THR A N 1
ATOM 3138 C CA . THR A 1 390 ? -3.018 0.313 1.438 1.00 98.50 390 THR A CA 1
ATOM 3139 C C . THR A 1 390 ? -3.321 -1.160 1.112 1.00 98.50 390 THR A C 1
ATOM 3141 O O . THR A 1 390 ? -2.451 -1.834 0.585 1.00 98.50 390 THR A O 1
ATOM 3144 N N . GLU A 1 391 ? -4.529 -1.665 1.401 1.00 98.81 391 GLU A N 1
ATOM 3145 C CA . GLU A 1 391 ? -5.009 -2.985 0.945 1.00 98.81 391 GLU A CA 1
ATOM 3146 C C . GLU A 1 391 ? -6.265 -2.828 0.046 1.00 98.81 391 GLU A C 1
ATOM 3148 O O . GLU A 1 391 ? -7.235 -3.601 0.067 1.00 98.81 391 GLU A O 1
ATOM 3153 N N . ALA A 1 392 ? -6.293 -1.741 -0.731 1.00 98.75 392 ALA A N 1
ATOM 3154 C CA . ALA A 1 392 ? -7.341 -1.374 -1.682 1.00 98.75 392 ALA A CA 1
ATOM 3155 C C . ALA A 1 392 ? -8.769 -1.307 -1.104 1.00 98.75 392 ALA A C 1
ATOM 3157 O O . ALA A 1 392 ? -9.756 -1.477 -1.833 1.00 98.75 392 ALA A O 1
ATOM 3158 N N . HIS A 1 393 ? -8.946 -1.081 0.191 1.00 98.81 393 HIS A N 1
ATOM 3159 C CA . HIS A 1 393 ? -10.254 -0.935 0.824 1.00 98.81 393 HIS A CA 1
ATOM 3160 C C . HIS A 1 393 ? -10.691 0.546 0.799 1.00 98.81 393 HIS A C 1
ATOM 3162 O O . HIS A 1 393 ? -10.041 1.378 1.433 1.00 98.81 393 HIS A O 1
ATOM 3168 N N . PRO A 1 394 ? -11.743 0.917 0.035 1.00 98.31 394 PRO A N 1
ATOM 3169 C CA . PRO A 1 394 ? -12.161 2.311 -0.106 1.00 98.31 394 PRO A CA 1
ATOM 3170 C C . PRO A 1 394 ? -12.868 2.837 1.147 1.00 98.31 394 PRO A C 1
ATOM 3172 O O . PRO A 1 394 ? -13.959 2.388 1.504 1.00 98.31 394 PRO A O 1
ATOM 3175 N N . LEU A 1 395 ? -12.285 3.862 1.760 1.00 98.06 395 LEU A N 1
ATOM 3176 C CA . LEU A 1 395 ? -12.860 4.617 2.868 1.00 98.06 395 LEU A CA 1
ATOM 3177 C C . LEU A 1 395 ? -13.311 5.992 2.363 1.00 98.06 395 LEU A C 1
ATOM 3179 O O . LEU A 1 395 ? -12.659 6.546 1.477 1.00 98.06 395 LEU A O 1
ATOM 3183 N N . PRO A 1 396 ? -14.421 6.549 2.868 1.00 93.94 396 PRO A N 1
ATOM 3184 C CA . PRO A 1 396 ? -14.877 7.857 2.427 1.00 93.94 396 PRO A CA 1
ATOM 3185 C C . PRO A 1 396 ? -13.859 8.942 2.791 1.00 93.94 396 PRO A C 1
ATOM 3187 O O . PRO A 1 396 ? -13.270 8.917 3.876 1.00 93.94 396 PRO A O 1
ATOM 3190 N N . ASP A 1 397 ? -13.672 9.906 1.896 1.00 82.44 397 ASP A N 1
ATOM 3191 C CA . ASP A 1 397 ? -13.036 11.171 2.252 1.00 82.44 397 ASP A CA 1
ATOM 3192 C C . ASP A 1 397 ? -14.053 12.121 2.914 1.00 82.44 397 ASP A C 1
ATOM 3194 O O . ASP A 1 397 ? -15.255 11.841 3.018 1.00 82.44 397 ASP A O 1
ATOM 3198 N N . SER A 1 398 ? -13.570 13.262 3.403 1.00 68.94 398 SER A N 1
ATOM 3199 C CA . SER A 1 398 ? -14.419 14.235 4.086 1.00 68.94 398 SER A CA 1
ATOM 3200 C C . SER A 1 398 ? -15.456 14.919 3.193 1.00 68.94 398 SER A C 1
ATOM 3202 O O . SER A 1 398 ? -16.318 15.595 3.741 1.00 68.94 398 SER A O 1
ATOM 3204 N N . ASP A 1 399 ? -15.355 14.828 1.864 1.00 58.72 399 ASP A N 1
ATOM 3205 C CA . ASP A 1 399 ? -16.244 15.526 0.922 1.00 58.72 399 ASP A CA 1
ATOM 3206 C C . ASP A 1 399 ? -17.331 14.580 0.376 1.00 58.72 399 ASP A C 1
ATOM 3208 O O . ASP A 1 399 ? -18.486 14.982 0.200 1.00 58.72 399 ASP A O 1
ATOM 3212 N N . GLY A 1 400 ? -17.012 13.291 0.215 1.00 51.00 400 GLY A N 1
ATOM 3213 C CA . GLY A 1 400 ? -17.960 12.195 -0.000 1.00 51.00 400 GLY A CA 1
ATOM 3214 C C . GLY A 1 400 ? -18.923 12.007 1.175 1.00 51.00 400 GLY A C 1
ATOM 3215 O O . GLY A 1 400 ? -20.046 11.520 1.010 1.00 51.00 400 GLY A O 1
ATOM 3216 N N . LEU A 1 401 ? -18.523 12.484 2.350 1.00 48.09 401 LEU A N 1
ATOM 3217 C CA . LEU A 1 401 ? -19.380 12.712 3.497 1.00 48.09 401 LEU A CA 1
ATOM 3218 C C . LEU A 1 401 ? -19.806 14.177 3.479 1.00 48.09 401 LEU A C 1
ATOM 3220 O O . LEU A 1 401 ? -19.133 15.042 4.023 1.00 48.09 401 LEU A O 1
ATOM 3224 N N . CYS A 1 402 ? -20.974 14.470 2.905 1.00 33.88 402 CYS A N 1
ATOM 3225 C CA . CYS A 1 402 ? -21.687 15.695 3.245 1.00 33.88 402 CYS A CA 1
ATOM 3226 C C . CYS A 1 402 ? -21.693 15.778 4.780 1.00 33.88 402 CYS A C 1
ATOM 3228 O O . CYS A 1 402 ? -22.351 14.948 5.413 1.00 33.88 402 CYS A O 1
ATOM 3230 N N . TRP A 1 403 ? -20.897 16.690 5.359 1.00 37.38 403 TRP A N 1
ATOM 3231 C CA . TRP A 1 403 ? -20.812 16.960 6.791 1.00 37.38 403 TRP A CA 1
ATOM 3232 C C . TRP A 1 403 ? -22.206 17.377 7.242 1.00 37.38 403 TRP A C 1
ATOM 3234 O O . TRP A 1 403 ? -22.535 18.559 7.312 1.00 37.38 403 TRP A O 1
ATOM 3244 N N . ARG A 1 404 ? -23.080 16.398 7.476 1.00 30.55 404 ARG A N 1
ATOM 3245 C CA . ARG A 1 404 ? -24.386 16.604 8.074 1.00 30.55 404 ARG A CA 1
ATOM 3246 C C . ARG A 1 404 ? -24.108 16.883 9.534 1.00 30.55 404 ARG A C 1
ATOM 3248 O O . ARG A 1 404 ? -24.232 16.008 10.378 1.00 30.55 404 ARG A O 1
ATOM 3255 N N . SER A 1 405 ? -23.720 18.127 9.789 1.00 27.34 405 SER A N 1
ATOM 3256 C CA . SER A 1 405 ? -24.006 18.811 11.032 1.00 27.34 405 SER A CA 1
ATOM 3257 C C . SER A 1 405 ? -25.454 18.497 11.405 1.00 27.34 405 SER A C 1
ATOM 3259 O O . SER A 1 405 ? -26.392 18.934 10.725 1.00 27.34 405 SER A O 1
ATOM 3261 N N . ARG A 1 406 ? -25.624 17.691 12.443 1.00 32.38 406 ARG A N 1
ATOM 3262 C CA . ARG A 1 406 ? -26.794 17.736 13.303 1.00 32.38 406 ARG A CA 1
ATOM 3263 C C . ARG A 1 406 ? -26.309 17.934 14.717 1.00 32.38 406 ARG A C 1
ATOM 3265 O O . ARG A 1 406 ? -25.333 17.246 15.079 1.00 32.38 406 ARG A O 1
#

pLDDT: mean 96.54, std 8.55, range [27.34, 98.94]

Secondary structure (DSSP, 8-state):
-GGGT-HHHHHHHHHHHHHT----S--EEEHHHIIIIIIHHHHHHHHHH--HHHHHHHHHHHHHHGGGG-SSSSPPPSEEETTT--EE--TT-SEEEHHHHHSSHHHHHHHHHHHT-THHHHHHHHHHHHHHH-S--BTTBPPSEEETTT--EESTTEE-SSTTTHHHHHHHHHHHHHTTT--HHHHHHHHHHHHHHHHHTEEE-TTT--EEE-EEETTEEE-EEEGGGGGHHHHHHHHHHTT--THHHHHHHHHHHHHHHHHHTSTTS---SEEEE--STT-S-SEE--GGG--B----HHHHHHHHHHHHH--THHHHHHHHHHHHHHHHTB-TTS-B--BS-TT-SS---B-S---HHIIIIIHHHHHHHH-S-SSTT-TTTEEE-TTS-EEE-TTTS-----